Protein AF-A0A2G2WU73-F1 (afdb_monomer)

Secondary structure (DSSP, 8-state):
---TTS----------S-HHHHHHHHHHHHHHHHHHHS----EEEE-S-GGG--HHHHHHHHHTT-EEEEPPTT-GGGGHHHHHHHHHHHHHHHHHHHHTT--GGGHHHHHHHHHHHHHH-S-HHHHHHHHTTTSS-SS-----SS---EEEEEEEEEESPPP--SSS---EEEEEEEEPTTS-EEEEEEPPPPTT-SS-B----EEEEE-TTS--EEEEEEEE--GGGTTS-GGG--GGGSEEEEEEEEETHHHHTSTT-EEEEEEE-S-TTS--EEEEEEEEEEE-GGGGEEEEEEEEEESPPP--SSS---EEEEEEEE-TTS-EEEEEEPPP-TT-SS-BPPPEEEEHHHHSSTTS-EEEEEEE--TTS-PEEEEEEEE-HHHHHHHHHH-PPEEEE----STT----EEEEEEEEEEEEEEEPPPHHHHHHTT-EEEEEEEEE-BGGG--TTSTTSTT---TT----HHHHHHHHHHHHHTTS-SS-EEEEEEESEEETTS-EESSEETT--SS--EEEHHHHHHHHHHHHHHHEEEB-----HHHHHHHHHHHHHHHHTT--EEEEEEEEESS--S-HHHHHHHHHHHTTSSEEEEEEE-SS---TTTTTTT-TTT---B-TTSPBPSS--EEEEEGGGGGGSS--HHHHHHSSHHHHHHHHHHTTT---TTHHHHTT------HHHHHHHHHTT-----

Nearest PDB structures (foldseek):
  6kxu-assembly6_F  TM=9.331E-01  e=9.064E-80  Arabidopsis thaliana
  6kxu-assembly1_A  TM=9.262E-01  e=1.205E-78  Arabidopsis thaliana
  6kxk-assembly8_H  TM=9.118E-01  e=2.000E-78  Arabidopsis thaliana
  6kxu-assembly8_H  TM=9.133E-01  e=1.432E-77  Arabidopsis thaliana
  6kxu-assembly5_E  TM=8.982E-01  e=9.662E-78  Arabidopsis thaliana

Radius of gyration: 31.97 Å; Cα contacts (8 Å, |Δi|>4): 1310; chains: 1; bounding box: 72×93×81 Å

pLDDT: mean 78.77, std 19.72, range [23.31, 98.06]

Sequence (706 aa):
MESNSGLTFTVTSLLSQVLSEALENFRKFKALVEKQSGYNIKALRRNRGGEFLSNDFNLFCDKNGICRELSTPYSPQQNGVTEWKKRTVVEMARSLLNGMGLTVHFLGEAVAAAVYLLNISPKKLFWIKLHMKHGRDENHETKGLHALYIPIEISLSALKLHDLDIISKSDPMAVVSLRKRDGTLEELGRTEVIMNNLDPVWVQKISVMYQVETVQTLVFHVYDVDTKYHNIPVKDLKLKDQDFLGEASCALSEIVTKCSRCLTLNLYGRNGHVRKNFGEITILAEEIVSSRTAVEATLRCNNLENKDLFSKSDPFLRISRIIETGGSIPICKTEVVDNNLNPIWRPVCLTMQQFVSKDNPLVIECFDFNSSGNHVLIGKLQKTVADLENLHTSGVGANFISQPSGFRGNEKDLKGQLFVERYAEKQLYSLLDYISSGFELNFMVAVDFTASNGNPRSPDSLHYIDPSGRLNTYQRAIVEVGDVIQFYDSDKLFPAWGFGGKAYGGTVSHCFNLGGSPGPSEVEGVGGIMAAYASALQNFTLSGPTLFGHVVNKAAEIAVESLKYNQNKYFVLLIITDGVITDMEETIDALVRASNLTLSILIVGVGSADFSQLEVLDADNGHRLESSIGRVATQDIVQFVPMREVHSEQISVVQGLLEELPGQFLTYMRCRDIIPHNISAAQTYGPRQSHAQLELEEELQRPSNS

Structure (mmCIF, N/CA/C/O backbone):
data_AF-A0A2G2WU73-F1
#
_entry.id   AF-A0A2G2WU73-F1
#
loop_
_atom_site.group_PDB
_atom_site.id
_atom_site.type_symbol
_atom_site.label_atom_id
_atom_site.label_alt_id
_atom_site.label_comp_id
_atom_site.label_asym_id
_atom_site.label_entity_id
_atom_site.label_seq_id
_atom_site.pdbx_PDB_ins_code
_atom_site.Cartn_x
_atom_site.Cartn_y
_atom_site.Cartn_z
_atom_site.occupancy
_atom_site.B_iso_or_equiv
_atom_site.auth_seq_id
_atom_site.auth_comp_id
_atom_site.auth_asym_id
_atom_site.auth_atom_id
_atom_site.pdbx_PDB_model_num
ATOM 1 N N . MET A 1 1 ? 21.769 35.547 -5.430 1.00 32.00 1 MET A N 1
ATOM 2 C CA . MET A 1 1 ? 22.995 34.729 -5.520 1.00 32.00 1 MET A CA 1
ATOM 3 C C . MET A 1 1 ? 22.992 33.735 -4.381 1.00 32.00 1 MET A C 1
ATOM 5 O O . MET A 1 1 ? 22.532 34.100 -3.305 1.00 32.00 1 MET A O 1
ATOM 9 N N . GLU A 1 2 ? 23.465 32.517 -4.618 1.00 26.06 2 GLU A N 1
ATOM 10 C CA . GLU A 1 2 ? 23.748 31.535 -3.567 1.00 26.06 2 GLU A CA 1
ATOM 11 C C . GLU A 1 2 ? 25.261 31.499 -3.341 1.00 26.06 2 GLU A C 1
ATOM 13 O O . GLU A 1 2 ? 26.027 31.403 -4.299 1.00 26.06 2 GLU A O 1
ATOM 18 N N . SER A 1 3 ? 25.692 31.659 -2.089 1.00 30.56 3 SER A N 1
ATOM 19 C CA . SER A 1 3 ? 27.071 31.408 -1.668 1.00 30.56 3 SER A CA 1
ATOM 20 C C . SER A 1 3 ? 27.151 30.041 -0.990 1.00 30.56 3 SER A C 1
ATOM 22 O O . SER A 1 3 ? 26.193 29.606 -0.348 1.00 30.56 3 SER A O 1
ATOM 24 N N . ASN A 1 4 ? 28.326 29.405 -1.051 1.00 33.94 4 ASN A N 1
ATOM 25 C CA . ASN A 1 4 ? 28.650 28.114 -0.415 1.00 33.94 4 ASN A CA 1
ATOM 26 C C . ASN A 1 4 ? 28.567 28.111 1.134 1.00 33.94 4 ASN A C 1
ATOM 28 O O . ASN A 1 4 ? 29.057 27.192 1.777 1.00 33.94 4 ASN A O 1
ATOM 32 N N . SER A 1 5 ? 27.955 29.130 1.741 1.00 32.28 5 SER A N 1
ATOM 33 C CA . SER A 1 5 ? 27.735 29.280 3.183 1.00 32.28 5 SER A CA 1
ATOM 34 C C . SER A 1 5 ? 26.249 29.338 3.581 1.00 32.28 5 SER A C 1
ATOM 36 O O . SER A 1 5 ? 25.935 29.661 4.722 1.00 32.28 5 SER A O 1
ATOM 38 N N . GLY A 1 6 ? 25.313 29.032 2.670 1.00 34.00 6 GLY A N 1
ATOM 39 C CA . GLY A 1 6 ? 23.891 28.841 3.009 1.00 34.00 6 GLY A CA 1
ATOM 40 C C . GLY A 1 6 ? 23.083 30.118 3.302 1.00 34.00 6 GLY A C 1
ATOM 41 O O . GLY A 1 6 ? 21.920 30.033 3.697 1.00 34.00 6 GLY A O 1
ATOM 42 N N . LEU A 1 7 ? 23.643 31.311 3.079 1.00 35.97 7 LEU A N 1
ATOM 43 C CA . LEU A 1 7 ? 22.952 32.592 3.277 1.00 35.97 7 LEU A CA 1
ATOM 44 C C . LEU A 1 7 ? 22.487 33.193 1.941 1.00 35.97 7 LEU A C 1
ATOM 46 O O . LEU A 1 7 ? 23.243 33.825 1.209 1.00 35.97 7 LEU A O 1
ATOM 50 N N . THR A 1 8 ? 21.204 33.007 1.624 1.00 46.00 8 THR A N 1
ATOM 51 C CA . THR A 1 8 ? 20.536 33.645 0.476 1.00 46.00 8 THR A CA 1
ATOM 52 C C . THR A 1 8 ? 19.855 34.948 0.902 1.00 46.00 8 THR A C 1
ATOM 54 O O . THR A 1 8 ? 18.932 34.899 1.722 1.00 46.00 8 THR A O 1
ATOM 57 N N . PHE A 1 9 ? 20.238 36.075 0.293 1.00 42.62 9 PHE A N 1
ATOM 58 C CA . PHE A 1 9 ? 19.578 37.381 0.442 1.00 42.62 9 PHE A CA 1
ATOM 59 C C . PHE A 1 9 ? 18.772 37.735 -0.817 1.00 42.62 9 PHE A C 1
ATOM 61 O O . PHE A 1 9 ? 19.224 37.475 -1.938 1.00 42.62 9 PHE A O 1
ATOM 68 N N . THR A 1 10 ? 17.589 38.334 -0.640 1.00 46.62 10 THR A N 1
ATOM 69 C CA . THR A 1 10 ? 16.728 38.800 -1.742 1.00 46.62 10 THR A CA 1
ATOM 70 C C . THR A 1 10 ? 16.607 40.318 -1.678 1.00 46.62 10 THR A C 1
ATOM 72 O O . THR A 1 10 ? 16.165 40.856 -0.669 1.00 46.62 10 THR A O 1
ATOM 75 N N . VAL A 1 11 ? 16.986 41.019 -2.745 1.00 45.53 11 VAL A N 1
ATOM 76 C CA . VAL A 1 11 ? 16.822 42.476 -2.863 1.00 45.53 11 VAL A CA 1
ATOM 77 C C . VAL A 1 11 ? 15.942 42.753 -4.072 1.00 45.53 11 VAL A C 1
ATOM 79 O O . VAL A 1 11 ? 16.204 42.228 -5.154 1.00 45.53 11 VAL A O 1
ATOM 82 N N . THR A 1 12 ? 14.917 43.578 -3.888 1.00 46.81 12 THR A N 1
ATOM 83 C CA . THR A 1 12 ? 13.985 43.976 -4.947 1.00 46.81 12 THR A CA 1
ATOM 84 C C . THR A 1 12 ? 14.088 45.486 -5.126 1.00 46.81 12 THR A C 1
ATOM 86 O O . THR A 1 12 ? 13.922 46.222 -4.158 1.00 46.81 12 THR A O 1
ATOM 89 N N . SER A 1 13 ? 14.358 45.959 -6.344 1.00 42.31 13 SER A N 1
ATOM 90 C CA . SER A 1 13 ? 14.176 47.369 -6.709 1.00 42.31 13 SER A CA 1
ATOM 91 C C . SER A 1 13 ? 13.028 47.472 -7.704 1.00 42.31 13 SER A C 1
ATOM 93 O O . SER A 1 13 ? 13.023 46.743 -8.697 1.00 42.31 13 SER A O 1
ATOM 95 N N . LEU A 1 14 ? 12.077 48.372 -7.463 1.00 40.81 14 LEU A N 1
ATOM 96 C CA . LEU A 1 14 ? 11.053 48.712 -8.450 1.00 40.81 14 LEU A CA 1
ATOM 97 C C . LEU A 1 14 ? 11.741 49.420 -9.620 1.00 40.81 14 LEU A C 1
ATOM 99 O O . LEU A 1 14 ? 12.283 50.510 -9.459 1.00 40.81 14 LEU A O 1
ATOM 103 N N . LEU A 1 15 ? 11.770 48.764 -10.777 1.00 41.94 15 LEU A N 1
ATOM 104 C CA . LEU A 1 15 ? 12.226 49.376 -12.018 1.00 41.94 15 LEU A CA 1
ATOM 105 C C . LEU A 1 15 ? 11.011 50.029 -12.678 1.00 41.94 15 LEU A C 1
ATOM 107 O O . LEU A 1 15 ? 10.041 49.341 -12.996 1.00 41.94 15 LEU A O 1
ATOM 111 N N . SER A 1 16 ? 11.050 51.351 -12.857 1.00 39.47 16 SER A N 1
ATOM 112 C CA . SER A 1 16 ? 10.139 52.010 -13.792 1.00 39.47 16 SER A CA 1
ATOM 113 C C . SER A 1 16 ? 10.515 51.575 -15.219 1.00 39.47 16 SER A C 1
ATOM 115 O O . SER A 1 16 ? 11.651 51.167 -15.467 1.00 39.47 16 SER A O 1
ATOM 117 N N . GLN A 1 17 ? 9.570 51.614 -16.162 1.00 40.72 17 GLN A N 1
ATOM 118 C CA . GLN A 1 17 ? 9.706 51.093 -17.537 1.00 40.72 17 GLN A CA 1
ATOM 119 C C . GLN A 1 17 ? 10.752 51.822 -18.422 1.00 40.72 17 GLN A C 1
ATOM 121 O O . GLN A 1 17 ? 10.713 51.717 -19.647 1.00 40.72 17 GLN A O 1
ATOM 126 N N . VAL A 1 18 ? 11.705 52.556 -17.843 1.00 47.03 18 VAL A N 1
ATOM 127 C CA . VAL A 1 18 ? 12.719 53.330 -18.567 1.00 47.03 18 VAL A CA 1
ATOM 128 C C . VAL A 1 18 ? 14.073 52.603 -18.548 1.00 47.03 18 VAL A C 1
ATOM 130 O O . VAL A 1 18 ? 14.705 52.452 -17.502 1.00 47.03 18 VAL A O 1
ATOM 133 N N . LEU A 1 19 ? 14.559 52.187 -19.728 1.00 48.69 19 LEU A N 1
ATOM 134 C CA . LEU A 1 19 ? 15.799 51.403 -19.915 1.00 48.69 19 LEU A CA 1
ATOM 135 C C . LEU A 1 19 ? 17.056 52.011 -19.253 1.00 48.69 19 LEU A C 1
ATOM 137 O O . LEU A 1 19 ? 17.970 51.275 -18.879 1.00 48.69 19 LEU A O 1
ATOM 141 N N . SER A 1 20 ? 17.133 53.339 -19.115 1.00 53.28 20 SER A N 1
ATOM 142 C CA . SER A 1 20 ? 18.291 54.024 -18.524 1.00 53.28 20 SER A CA 1
ATOM 143 C C . SER A 1 20 ? 18.383 53.872 -17.001 1.00 53.28 20 SER A C 1
ATOM 145 O O . SER A 1 20 ? 19.484 53.924 -16.454 1.00 53.28 20 SER A O 1
ATOM 147 N N . GLU A 1 21 ? 17.269 53.634 -16.302 1.00 59.12 21 GLU A N 1
ATOM 148 C CA . GLU A 1 21 ? 17.267 53.469 -14.840 1.00 59.12 21 GLU A CA 1
ATOM 149 C C . GLU A 1 21 ? 17.744 52.077 -14.402 1.00 59.12 21 GLU A C 1
ATOM 151 O O . GLU A 1 21 ? 18.340 51.929 -13.333 1.00 59.12 21 GLU A O 1
ATOM 156 N N . ALA A 1 22 ? 17.551 51.052 -15.238 1.00 62.41 22 ALA A N 1
ATOM 157 C CA . ALA A 1 22 ? 17.921 49.673 -14.920 1.00 62.41 22 ALA A CA 1
ATOM 158 C C . ALA A 1 22 ? 19.434 49.492 -14.703 1.00 62.41 22 ALA A C 1
ATOM 160 O O . ALA A 1 22 ? 19.850 48.828 -13.750 1.00 62.41 22 ALA A O 1
ATOM 161 N N . LEU A 1 23 ? 20.269 50.115 -15.544 1.00 69.56 23 LEU A N 1
ATOM 162 C CA . LEU A 1 23 ? 21.730 50.064 -15.405 1.00 69.56 23 LEU A CA 1
ATOM 163 C C . LEU A 1 23 ? 22.209 50.783 -14.142 1.00 69.56 23 LEU A C 1
ATOM 165 O O . LEU A 1 23 ? 23.058 50.269 -13.413 1.00 69.56 23 LEU A O 1
ATOM 169 N N . GLU A 1 24 ? 21.660 51.963 -13.869 1.00 70.00 24 GLU A N 1
ATOM 170 C CA . GLU A 1 24 ? 22.087 52.773 -12.731 1.00 70.00 24 GLU A CA 1
ATOM 171 C C . GLU A 1 24 ? 21.684 52.128 -11.396 1.00 70.00 24 GLU A C 1
ATOM 173 O O . GLU A 1 24 ? 22.470 52.087 -10.446 1.00 70.00 24 GLU A O 1
ATOM 178 N N . ASN A 1 25 ? 20.504 51.508 -11.345 1.00 68.12 25 ASN A N 1
ATOM 179 C CA . ASN A 1 25 ? 20.074 50.725 -10.190 1.00 68.12 25 ASN A CA 1
ATOM 180 C C . ASN A 1 25 ? 20.916 49.455 -10.012 1.00 68.12 25 ASN A C 1
ATOM 182 O O . ASN A 1 25 ? 21.295 49.126 -8.886 1.00 68.12 25 ASN A O 1
ATOM 186 N N . PHE A 1 26 ? 21.299 48.786 -11.104 1.00 75.00 26 PHE A N 1
ATOM 187 C CA . PHE A 1 26 ? 22.196 47.632 -11.033 1.00 75.00 26 PHE A CA 1
ATOM 188 C C . PHE A 1 26 ? 23.598 48.005 -10.524 1.00 75.00 26 PHE A C 1
ATOM 190 O O . PHE A 1 26 ? 24.174 47.267 -9.723 1.00 75.00 26 PHE A O 1
ATOM 197 N N . ARG A 1 27 ? 24.137 49.171 -10.907 1.00 78.25 27 ARG A N 1
ATOM 198 C CA . ARG A 1 27 ? 25.412 49.689 -10.373 1.00 78.25 27 ARG A CA 1
ATOM 199 C C . ARG A 1 27 ? 25.358 49.887 -8.861 1.00 78.25 27 ARG A C 1
ATOM 201 O O . ARG A 1 27 ? 26.252 49.420 -8.153 1.00 78.25 27 ARG A O 1
ATOM 208 N N . LYS A 1 28 ? 24.297 50.534 -8.368 1.00 73.31 28 LYS A N 1
ATOM 209 C CA . LYS A 1 28 ? 24.072 50.746 -6.929 1.00 73.31 28 LYS A CA 1
ATOM 210 C C . LYS A 1 28 ? 23.931 49.416 -6.188 1.00 73.31 28 LYS A C 1
ATOM 212 O O . LYS A 1 28 ? 24.542 49.233 -5.137 1.00 73.31 28 LYS A O 1
ATOM 217 N N . PHE A 1 29 ? 23.193 48.471 -6.767 1.00 74.81 29 PHE A N 1
ATOM 218 C CA . PHE A 1 29 ? 23.020 47.130 -6.217 1.00 74.81 29 PHE A CA 1
ATOM 219 C C . PHE A 1 29 ? 24.342 46.354 -6.126 1.00 74.81 29 PHE A C 1
ATOM 221 O O . PHE A 1 29 ? 24.665 45.840 -5.056 1.00 74.81 29 PHE A O 1
ATOM 228 N N . LYS A 1 30 ? 25.135 46.317 -7.206 1.00 79.88 30 LYS A N 1
ATOM 229 C CA . LYS A 1 30 ? 26.457 45.668 -7.224 1.00 79.88 30 LYS A CA 1
ATOM 230 C C . LYS A 1 30 ? 27.355 46.230 -6.124 1.00 79.88 30 LYS A C 1
ATOM 232 O O . LYS A 1 30 ? 27.876 45.466 -5.319 1.00 79.88 30 LYS A O 1
ATOM 237 N N . ALA A 1 31 ? 27.478 47.556 -6.044 1.00 77.50 31 ALA A N 1
ATOM 238 C CA . ALA A 1 31 ? 28.313 48.207 -5.037 1.00 77.50 31 ALA A CA 1
ATOM 239 C C . ALA A 1 31 ? 27.869 47.882 -3.601 1.00 77.50 31 ALA A C 1
ATOM 241 O O . ALA A 1 31 ? 28.711 47.651 -2.734 1.00 77.50 31 ALA A O 1
ATOM 242 N N . LEU A 1 32 ? 26.557 47.839 -3.347 1.00 69.12 32 LEU A N 1
ATOM 243 C CA . LEU A 1 32 ? 26.009 47.496 -2.037 1.00 69.12 32 LEU A CA 1
ATOM 244 C C . LEU A 1 32 ? 26.307 46.036 -1.666 1.00 69.12 32 LEU A C 1
ATOM 246 O O . LEU A 1 32 ? 26.839 45.775 -0.588 1.00 69.12 32 LEU A O 1
ATOM 250 N N . VAL A 1 33 ? 25.988 45.094 -2.558 1.00 63.28 33 VAL A N 1
ATOM 251 C CA . VAL A 1 33 ? 26.094 43.654 -2.282 1.00 63.28 33 VAL A CA 1
ATOM 252 C C . VAL A 1 33 ? 27.541 43.207 -2.165 1.00 63.28 33 VAL A C 1
ATOM 254 O O . VAL A 1 33 ? 27.863 42.467 -1.239 1.00 63.28 33 VAL A O 1
ATOM 257 N N . GLU A 1 34 ? 28.430 43.663 -3.045 1.00 79.19 34 GLU A N 1
ATOM 258 C CA . GLU A 1 34 ? 29.843 43.273 -2.976 1.00 79.19 34 GLU A CA 1
ATOM 259 C C . GLU A 1 34 ? 30.507 43.828 -1.711 1.00 79.19 34 GLU A C 1
ATOM 261 O O . GLU A 1 34 ? 31.277 43.129 -1.054 1.00 79.19 34 GLU A O 1
ATOM 266 N N . LYS A 1 35 ? 30.138 45.049 -1.296 1.00 75.50 35 LYS A N 1
ATOM 267 C CA . LYS A 1 35 ? 30.663 45.667 -0.073 1.00 75.50 35 LYS A CA 1
ATOM 268 C C . LYS A 1 35 ? 30.112 45.032 1.207 1.00 75.50 35 LYS A C 1
ATOM 270 O O . LYS A 1 35 ? 30.854 44.915 2.175 1.00 75.50 35 LYS A O 1
ATOM 275 N N . GLN A 1 36 ? 28.837 44.637 1.231 1.00 56.88 36 GLN A N 1
ATOM 276 C CA . GLN A 1 36 ? 28.225 43.992 2.402 1.00 56.88 36 GLN A CA 1
ATOM 277 C C . GLN A 1 36 ? 28.601 42.514 2.535 1.00 56.88 36 GLN A C 1
ATOM 279 O O . GLN A 1 36 ? 28.755 42.028 3.651 1.00 56.88 36 GLN A O 1
ATOM 284 N N . SER A 1 37 ? 28.736 41.798 1.417 1.00 64.31 37 SER A N 1
ATOM 285 C CA . SER A 1 37 ? 29.039 40.362 1.428 1.00 64.31 37 SER A CA 1
ATOM 286 C C . SER A 1 37 ? 30.536 40.048 1.406 1.00 64.31 37 SER A C 1
ATOM 288 O O . SER A 1 37 ? 30.921 38.953 1.801 1.00 64.31 37 SER A O 1
ATOM 290 N N . GLY A 1 38 ? 31.378 40.975 0.935 1.00 69.00 38 GLY A N 1
ATOM 291 C CA . GLY A 1 38 ? 32.809 40.742 0.714 1.00 69.00 38 GLY A CA 1
ATOM 292 C C . GLY A 1 38 ? 33.128 39.909 -0.537 1.00 69.00 38 GLY A C 1
ATOM 293 O O . GLY A 1 38 ? 34.294 39.596 -0.771 1.00 69.00 38 GLY A O 1
ATOM 294 N N . TYR A 1 39 ? 32.127 39.555 -1.352 1.00 68.81 39 TYR A N 1
ATOM 295 C CA . TYR A 1 39 ? 32.282 38.738 -2.560 1.00 68.81 39 TYR A CA 1
ATOM 296 C C . TYR A 1 39 ? 31.902 39.512 -3.823 1.00 68.81 39 TYR A C 1
ATOM 298 O O . TYR A 1 39 ? 30.912 40.237 -3.833 1.00 68.81 39 TYR A O 1
ATOM 306 N N . ASN A 1 40 ? 32.644 39.296 -4.914 1.00 71.50 40 ASN A N 1
ATOM 307 C CA . ASN A 1 40 ? 32.351 39.905 -6.215 1.00 71.50 40 ASN A CA 1
ATOM 308 C C . ASN A 1 40 ? 31.267 39.135 -6.986 1.00 71.50 40 ASN A C 1
ATOM 310 O O . ASN A 1 40 ? 31.247 37.900 -7.002 1.00 71.50 40 ASN A O 1
ATOM 314 N N . ILE A 1 41 ? 30.405 39.874 -7.683 1.00 74.00 41 ILE A N 1
ATOM 315 C CA . ILE A 1 41 ? 29.369 39.344 -8.575 1.00 74.00 41 ILE A CA 1
ATOM 316 C C . ILE A 1 41 ? 30.043 38.699 -9.792 1.00 74.00 41 ILE A C 1
ATOM 318 O O . ILE A 1 41 ? 30.709 39.381 -10.563 1.00 74.00 41 ILE A O 1
ATOM 322 N N . LYS A 1 42 ? 29.857 37.385 -9.984 1.00 66.44 42 LYS A N 1
ATOM 323 C CA . LYS A 1 42 ? 30.484 36.631 -11.092 1.00 66.44 42 LYS A CA 1
ATOM 324 C C . LYS A 1 42 ? 29.581 36.415 -12.302 1.00 66.44 42 LYS A C 1
ATOM 326 O O . LYS A 1 42 ? 30.078 36.363 -13.422 1.00 66.44 42 LYS A O 1
ATOM 331 N N . ALA A 1 43 ? 28.274 36.274 -12.088 1.00 67.50 43 ALA A N 1
ATOM 332 C CA . ALA A 1 43 ? 27.333 35.981 -13.161 1.00 67.50 43 ALA A CA 1
ATOM 333 C C . ALA A 1 43 ? 25.978 36.669 -12.959 1.00 67.50 43 ALA A C 1
ATOM 335 O O . ALA A 1 43 ? 25.503 36.819 -11.829 1.00 67.50 43 ALA A O 1
ATOM 336 N N . LEU A 1 44 ? 25.359 37.066 -14.071 1.00 67.56 44 LEU A N 1
ATOM 337 C CA . LEU A 1 44 ? 24.018 37.637 -14.151 1.00 67.56 44 LEU A CA 1
ATOM 338 C C . LEU A 1 44 ? 23.167 36.790 -15.108 1.00 67.56 44 LEU A C 1
ATOM 340 O O . LEU A 1 44 ? 23.426 36.762 -16.311 1.00 67.56 44 LEU A O 1
ATOM 344 N N . ARG A 1 45 ? 22.136 36.127 -14.576 1.00 61.50 45 ARG A N 1
ATOM 345 C CA . ARG A 1 45 ? 21.184 35.308 -15.345 1.00 61.50 45 ARG A CA 1
ATOM 346 C C . ARG A 1 45 ? 19.886 36.085 -15.583 1.00 61.50 45 ARG A C 1
ATOM 348 O O . ARG A 1 45 ? 19.339 36.643 -14.631 1.00 61.50 45 ARG A O 1
ATOM 355 N N . ARG A 1 46 ? 19.397 36.134 -16.829 1.00 60.34 46 ARG A N 1
ATOM 356 C CA . ARG A 1 46 ? 18.201 36.916 -17.215 1.00 60.34 46 ARG A CA 1
ATOM 357 C C . ARG A 1 46 ? 17.300 36.209 -18.234 1.00 60.34 46 ARG A C 1
ATOM 359 O O . ARG A 1 46 ? 17.782 35.422 -19.049 1.00 60.34 46 ARG A O 1
ATOM 366 N N . ASN A 1 47 ? 16.012 36.566 -18.232 1.00 53.00 47 ASN A N 1
ATOM 367 C CA . ASN A 1 47 ? 15.080 36.249 -19.318 1.00 53.00 47 ASN A CA 1
ATOM 368 C C . ASN A 1 47 ? 15.285 37.226 -20.499 1.00 53.00 47 ASN A C 1
ATOM 370 O O . ASN A 1 47 ? 15.908 38.278 -20.344 1.00 53.00 47 ASN A O 1
ATOM 374 N N . ARG A 1 48 ? 14.792 36.897 -21.701 1.00 52.28 48 ARG A N 1
ATOM 375 C CA . ARG A 1 48 ? 14.934 37.738 -22.914 1.00 52.28 48 ARG A CA 1
ATOM 376 C C . ARG A 1 48 ? 14.039 39.002 -22.906 1.00 52.28 48 ARG A C 1
ATOM 378 O O . ARG A 1 48 ? 13.591 39.437 -23.961 1.00 52.28 48 ARG A O 1
ATOM 385 N N . GLY A 1 49 ? 13.766 39.586 -21.736 1.00 49.00 49 GLY A N 1
ATOM 386 C CA . GLY A 1 49 ? 13.071 40.871 -21.600 1.00 49.00 49 GLY A CA 1
ATOM 387 C C . GLY A 1 49 ? 13.954 42.038 -22.062 1.00 49.00 49 GLY A C 1
ATOM 388 O O . GLY A 1 49 ? 15.150 42.077 -21.765 1.00 49.00 49 GLY A O 1
ATOM 389 N N . GLY A 1 50 ? 13.382 42.979 -22.820 1.00 51.16 50 GLY A N 1
ATOM 390 C CA . GLY A 1 50 ? 14.125 44.029 -23.533 1.00 51.16 50 GLY A CA 1
ATOM 391 C C . GLY A 1 50 ? 14.859 45.054 -22.655 1.00 51.16 50 GLY A C 1
ATOM 392 O O . GLY A 1 50 ? 15.791 45.704 -23.123 1.00 51.16 50 GLY A O 1
ATOM 393 N N . GLU A 1 51 ? 14.495 45.171 -21.376 1.00 56.25 51 GLU A N 1
ATOM 394 C CA . GLU A 1 51 ? 14.995 46.200 -20.449 1.00 56.25 51 GLU A CA 1
ATOM 395 C C . GLU A 1 51 ? 16.480 46.076 -20.055 1.00 56.25 51 GLU A C 1
ATOM 397 O O . GLU A 1 51 ? 17.087 47.057 -19.630 1.00 56.25 51 GLU A O 1
ATOM 402 N N . PHE A 1 52 ? 17.100 44.906 -20.243 1.00 54.84 52 PHE A N 1
ATOM 403 C CA . PHE A 1 52 ? 18.520 44.677 -19.929 1.00 54.84 52 PHE A CA 1
ATOM 404 C C . PHE A 1 52 ? 19.419 44.626 -21.177 1.00 54.84 52 PHE A C 1
ATOM 406 O O . PHE A 1 52 ? 20.608 44.325 -21.071 1.00 54.84 52 PHE A O 1
ATOM 413 N N . LEU A 1 53 ? 18.883 44.879 -22.375 1.00 53.62 53 LEU A N 1
ATOM 414 C CA . LEU A 1 53 ? 19.607 44.703 -23.642 1.00 53.62 53 LEU A CA 1
ATOM 415 C C . LEU A 1 53 ? 20.439 45.919 -24.082 1.00 53.62 53 LEU A C 1
ATOM 417 O O . LEU A 1 53 ? 21.085 45.834 -25.126 1.00 53.62 53 LEU A O 1
ATOM 421 N N . SER A 1 54 ? 20.461 47.026 -23.328 1.00 66.25 54 SER A N 1
ATOM 422 C CA . SER A 1 54 ? 21.201 48.220 -23.759 1.00 66.25 54 SER A CA 1
ATOM 423 C C . SER A 1 54 ? 22.701 47.942 -23.914 1.00 66.25 54 SER A C 1
ATOM 425 O O . SER A 1 54 ? 23.318 47.236 -23.110 1.00 66.25 54 SER A O 1
ATOM 427 N N . ASN A 1 55 ? 23.305 48.519 -24.958 1.00 69.25 55 ASN A N 1
ATOM 428 C CA . ASN A 1 55 ? 24.740 48.379 -25.221 1.00 69.25 55 ASN A CA 1
ATOM 429 C C . ASN A 1 55 ? 25.586 48.853 -24.031 1.00 69.25 55 ASN A C 1
ATOM 431 O O . ASN A 1 55 ? 26.581 48.211 -23.700 1.00 69.25 55 ASN A O 1
ATOM 435 N N . ASP A 1 56 ? 25.139 49.890 -23.324 1.00 70.50 56 ASP A N 1
ATOM 436 C CA . ASP A 1 56 ? 25.811 50.409 -22.130 1.00 70.50 56 ASP A CA 1
ATOM 437 C C . ASP A 1 56 ? 25.801 49.414 -20.961 1.00 70.50 56 ASP A C 1
ATOM 439 O O . ASP A 1 56 ? 26.782 49.313 -20.219 1.00 70.50 56 ASP A O 1
ATOM 443 N N . PHE A 1 57 ? 24.720 48.639 -20.800 1.00 72.75 57 PHE A N 1
ATOM 444 C CA . PHE A 1 57 ? 24.639 47.590 -19.780 1.00 72.75 57 PHE A CA 1
ATOM 445 C C . PHE A 1 57 ? 25.576 46.430 -20.123 1.00 72.75 57 PHE A C 1
ATOM 447 O O . PHE A 1 57 ? 26.271 45.901 -19.254 1.00 72.75 57 PHE A O 1
ATOM 454 N N . ASN A 1 58 ? 25.648 46.081 -21.407 1.00 70.88 58 ASN A N 1
ATOM 455 C CA . ASN A 1 58 ? 26.529 45.033 -21.909 1.00 70.88 58 ASN A CA 1
ATOM 456 C C . ASN A 1 58 ? 28.011 45.396 -21.683 1.00 70.88 58 ASN A C 1
ATOM 458 O O . ASN A 1 58 ? 28.736 44.624 -21.056 1.00 70.88 58 ASN A O 1
ATOM 462 N N . LEU A 1 59 ? 28.419 46.610 -22.074 1.00 76.75 59 LEU A N 1
ATOM 463 C CA . LEU A 1 59 ? 29.762 47.155 -21.832 1.00 76.75 59 LEU A CA 1
ATOM 464 C C . LEU A 1 59 ? 30.117 47.205 -20.339 1.00 76.75 59 LEU A C 1
ATOM 466 O O . LEU A 1 59 ? 31.255 46.927 -19.956 1.00 76.75 59 LEU A O 1
ATOM 470 N N . PHE A 1 60 ? 29.152 47.540 -19.477 1.00 81.12 60 PHE A N 1
ATOM 471 C CA . PHE A 1 60 ? 29.365 47.567 -18.032 1.00 81.12 60 PHE A CA 1
ATOM 472 C C . PHE A 1 60 ? 29.637 46.173 -17.448 1.00 81.12 60 PHE A C 1
ATOM 474 O O . PHE A 1 60 ? 30.563 46.031 -16.645 1.00 81.12 60 PHE A O 1
ATOM 481 N N . CYS A 1 61 ? 28.869 45.151 -17.840 1.00 78.38 61 CYS A N 1
ATOM 482 C CA . CYS A 1 61 ? 29.092 43.773 -17.392 1.00 78.38 61 CYS A CA 1
ATOM 483 C C . CYS A 1 61 ? 30.460 43.248 -17.836 1.00 78.38 61 CYS A C 1
ATOM 485 O O . CYS A 1 61 ? 31.191 42.705 -17.007 1.00 78.38 61 CYS A O 1
ATOM 487 N N . ASP A 1 62 ? 30.831 43.484 -19.095 1.00 77.75 62 ASP A N 1
ATOM 488 C CA . ASP A 1 62 ? 32.095 43.002 -19.658 1.00 77.75 62 ASP A CA 1
ATOM 489 C C . ASP A 1 62 ? 33.297 43.675 -18.968 1.00 77.75 62 ASP A C 1
ATOM 491 O O . ASP A 1 62 ? 34.239 43.000 -18.555 1.00 77.75 62 ASP A O 1
ATOM 495 N N . LYS A 1 63 ? 33.223 44.992 -18.707 1.00 79.44 63 LYS A N 1
ATOM 496 C CA . LYS A 1 63 ? 34.262 45.739 -17.970 1.00 79.44 63 LYS A CA 1
ATOM 497 C C . LYS A 1 63 ? 34.437 45.272 -16.517 1.00 79.44 63 LYS A C 1
ATOM 499 O O . LYS A 1 63 ? 35.513 45.441 -15.951 1.00 79.44 63 LYS A O 1
ATOM 504 N N . ASN A 1 64 ? 33.391 44.715 -15.906 1.00 76.75 64 ASN A N 1
ATOM 505 C CA . ASN A 1 64 ? 33.419 44.211 -14.530 1.00 76.75 64 ASN A CA 1
ATOM 506 C C . ASN A 1 64 ? 33.614 42.684 -14.448 1.00 76.75 64 ASN A C 1
ATOM 508 O O . ASN A 1 64 ? 33.551 42.138 -13.349 1.00 76.75 64 ASN A O 1
ATOM 512 N N . GLY A 1 65 ? 33.835 41.997 -15.577 1.00 76.19 65 GLY A N 1
ATOM 513 C CA . GLY A 1 65 ? 34.041 40.545 -15.614 1.00 76.19 65 GLY A CA 1
ATOM 514 C C . GLY A 1 65 ? 32.809 39.718 -15.224 1.00 76.19 65 GLY A C 1
ATOM 515 O O . GLY A 1 65 ? 32.958 38.599 -14.740 1.00 76.19 65 GLY A O 1
ATOM 516 N N . ILE A 1 66 ? 31.598 40.260 -15.398 1.00 80.38 66 ILE A N 1
ATOM 517 C CA . ILE A 1 66 ? 30.343 39.585 -15.038 1.00 80.38 66 ILE A CA 1
ATOM 518 C C . ILE A 1 66 ? 29.860 38.754 -16.232 1.00 80.38 66 ILE A C 1
ATOM 520 O O . ILE A 1 66 ? 29.438 39.310 -17.248 1.00 80.38 66 ILE A O 1
ATOM 524 N N . CYS A 1 67 ? 29.865 37.426 -16.091 1.00 66.75 67 CYS A N 1
ATOM 525 C CA . CYS A 1 67 ? 29.361 36.505 -17.110 1.00 66.75 67 CYS A CA 1
ATOM 526 C C . CYS A 1 67 ? 27.834 36.628 -17.250 1.00 66.75 67 CYS A C 1
ATOM 528 O O . CYS A 1 67 ? 27.108 36.643 -16.255 1.00 66.75 67 CYS A O 1
ATOM 530 N N . ARG A 1 68 ? 27.325 36.736 -18.480 1.00 66.00 68 ARG A N 1
ATOM 531 C CA . ARG A 1 68 ? 25.890 36.909 -18.749 1.00 66.00 68 ARG A CA 1
ATOM 532 C C . ARG A 1 68 ? 25.294 35.614 -19.285 1.00 66.00 68 ARG A C 1
ATOM 534 O O . ARG A 1 68 ? 25.699 35.140 -20.340 1.00 66.00 68 ARG A O 1
ATOM 541 N N . GLU A 1 69 ? 24.289 35.092 -18.592 1.00 61.22 69 GLU A N 1
ATOM 542 C CA . GLU A 1 69 ? 23.579 33.869 -18.974 1.00 61.22 69 GLU A CA 1
ATOM 543 C C . GLU A 1 69 ? 22.169 34.222 -19.476 1.00 61.22 69 GLU A C 1
ATOM 545 O O . GLU A 1 69 ? 21.365 34.819 -18.752 1.00 61.22 69 GLU A O 1
ATOM 550 N N . LEU A 1 70 ? 21.872 33.880 -20.734 1.00 56.47 70 LEU A N 1
ATOM 551 C CA . LEU A 1 70 ? 20.546 34.027 -21.343 1.00 56.47 70 LEU A CA 1
ATOM 552 C C . LEU A 1 70 ? 19.775 32.713 -21.206 1.00 56.47 70 LEU A C 1
ATOM 554 O O . LEU A 1 70 ? 20.306 31.661 -21.553 1.00 56.47 70 LEU A O 1
ATOM 558 N N . SER A 1 71 ? 18.515 32.769 -20.775 1.00 53.59 71 SER A N 1
ATOM 559 C CA . SER A 1 71 ? 17.635 31.596 -20.821 1.00 53.59 71 SER A CA 1
ATOM 560 C C . SER A 1 71 ? 17.383 31.149 -22.274 1.00 53.59 71 SER A C 1
ATOM 562 O O . SER A 1 71 ? 17.163 31.991 -23.162 1.00 53.59 71 SER A O 1
ATOM 564 N N . THR A 1 72 ? 17.405 29.838 -22.533 1.00 40.41 72 THR A N 1
ATOM 565 C CA . THR A 1 72 ? 17.017 29.254 -23.828 1.00 40.41 72 THR A CA 1
ATOM 566 C C . THR A 1 72 ? 15.518 29.481 -24.111 1.00 40.41 72 THR A C 1
ATOM 568 O O . THR A 1 72 ? 14.733 29.637 -23.175 1.00 40.41 72 THR A O 1
ATOM 571 N N . PRO A 1 73 ? 15.082 29.602 -25.383 1.00 35.84 73 PRO A N 1
ATOM 572 C CA . PRO A 1 73 ? 13.657 29.700 -25.713 1.00 35.84 73 PRO A CA 1
ATOM 573 C C . PRO A 1 73 ? 12.906 28.419 -25.313 1.00 35.84 73 PRO A C 1
ATOM 575 O O . PRO A 1 73 ? 13.447 27.334 -25.494 1.00 35.84 73 PRO A O 1
ATOM 578 N N . TYR A 1 74 ? 11.661 28.546 -24.835 1.00 35.28 74 TYR A N 1
ATOM 579 C CA . TYR A 1 74 ? 10.747 27.429 -24.525 1.00 35.28 74 TYR A CA 1
ATOM 580 C C . TYR A 1 74 ? 11.184 26.450 -23.411 1.00 35.28 74 TYR A C 1
ATOM 582 O O . TYR A 1 74 ? 10.717 25.318 -23.374 1.00 35.28 74 TYR A O 1
ATOM 590 N N . SER A 1 75 ? 11.997 26.893 -22.445 1.00 42.81 75 SER A N 1
ATOM 591 C CA . SER A 1 75 ? 12.361 26.117 -21.241 1.00 42.81 75 SER A CA 1
ATOM 592 C C . SER A 1 75 ? 11.968 26.836 -19.929 1.00 42.81 75 SER A C 1
ATOM 594 O O . SER A 1 75 ? 12.820 27.418 -19.245 1.00 42.81 75 SER A O 1
ATOM 596 N N . PRO A 1 76 ? 10.678 26.821 -19.524 1.00 42.09 76 PRO A N 1
ATOM 597 C CA . PRO A 1 76 ? 10.204 27.462 -18.286 1.00 42.09 76 PRO A CA 1
ATOM 598 C C . PRO A 1 76 ? 10.926 26.972 -17.017 1.00 42.09 76 PRO A C 1
ATOM 600 O O . PRO A 1 76 ? 11.082 27.718 -16.048 1.00 42.09 76 PRO A O 1
ATOM 603 N N . GLN A 1 77 ? 11.437 25.738 -17.041 1.00 44.03 77 GLN A N 1
ATOM 604 C CA . GLN A 1 77 ? 12.063 25.055 -15.907 1.00 44.03 77 GLN A CA 1
ATOM 605 C C . GLN A 1 77 ? 13.346 25.759 -15.422 1.00 44.03 77 GLN A C 1
ATOM 607 O O . GLN A 1 77 ? 13.650 25.743 -14.230 1.00 44.03 77 GLN A O 1
ATOM 612 N N . GLN A 1 78 ? 14.073 26.458 -16.305 1.00 39.97 78 GLN A N 1
ATOM 613 C CA . GLN A 1 78 ? 15.299 27.185 -15.934 1.00 39.97 78 GLN A CA 1
ATOM 614 C C . GLN A 1 78 ? 15.041 28.528 -15.220 1.00 39.97 78 GLN A C 1
ATOM 616 O O . GLN A 1 78 ? 15.950 29.061 -14.577 1.00 39.97 78 GLN A O 1
ATOM 621 N N . ASN A 1 79 ? 13.815 29.066 -15.286 1.00 45.28 79 ASN A N 1
ATOM 622 C CA . ASN A 1 79 ? 13.408 30.311 -14.618 1.00 45.28 79 ASN A CA 1
ATOM 623 C C . ASN A 1 79 ? 12.651 30.084 -13.298 1.00 45.28 79 ASN A C 1
ATOM 625 O O . ASN A 1 79 ? 12.341 31.058 -12.603 1.00 45.28 79 ASN A O 1
ATOM 629 N N . GLY A 1 80 ? 12.421 28.823 -12.912 1.00 46.75 80 GLY A N 1
ATOM 630 C CA . GLY A 1 80 ? 11.551 28.447 -11.796 1.00 46.75 80 GLY A CA 1
ATOM 631 C C . GLY A 1 80 ? 11.891 29.137 -10.474 1.00 46.75 80 GLY A C 1
ATOM 632 O O . GLY A 1 80 ? 11.002 29.650 -9.808 1.00 46.75 80 GLY A O 1
ATOM 633 N N . VAL A 1 81 ? 13.174 29.265 -10.116 1.00 48.34 81 VAL A N 1
ATOM 634 C CA . VAL A 1 81 ? 13.582 29.883 -8.835 1.00 48.34 81 VAL A CA 1
ATOM 635 C C . VAL A 1 81 ? 13.343 31.401 -8.809 1.00 48.34 81 VAL A C 1
ATOM 637 O O . VAL A 1 81 ? 12.995 31.962 -7.766 1.00 48.34 81 VAL A O 1
ATOM 640 N N . THR A 1 82 ? 13.513 32.088 -9.942 1.00 46.25 82 THR A N 1
ATOM 641 C CA . THR A 1 82 ? 13.330 33.547 -10.042 1.00 46.25 82 THR A CA 1
ATOM 642 C C . THR A 1 82 ? 11.850 33.908 -10.154 1.00 46.25 82 THR A C 1
ATOM 644 O O . THR A 1 82 ? 11.408 34.862 -9.512 1.00 46.25 82 THR A O 1
ATOM 647 N N . GLU A 1 83 ? 11.072 33.138 -10.916 1.00 49.47 83 GLU A N 1
ATOM 648 C CA . GLU A 1 83 ? 9.619 33.310 -11.007 1.00 49.47 83 GLU A CA 1
ATOM 649 C C . GLU A 1 83 ? 8.915 32.935 -9.703 1.00 49.47 83 GLU A C 1
ATOM 651 O O . GLU A 1 83 ? 8.061 33.692 -9.244 1.00 49.47 83 GLU A O 1
ATOM 656 N N . TRP A 1 84 ? 9.349 31.863 -9.033 1.00 55.03 84 TRP A N 1
ATOM 657 C CA . TRP A 1 84 ? 8.852 31.481 -7.710 1.00 55.03 84 TRP A CA 1
ATOM 658 C C . TRP A 1 84 ? 9.075 32.589 -6.672 1.00 55.03 84 TRP A C 1
ATOM 660 O O . TRP A 1 84 ? 8.147 32.968 -5.958 1.00 55.03 84 TRP A O 1
ATOM 670 N N . LYS A 1 85 ? 10.275 33.189 -6.619 1.00 53.41 85 LYS A N 1
ATOM 671 C CA . LYS A 1 85 ? 10.550 34.309 -5.697 1.00 53.41 85 LYS A CA 1
ATOM 672 C C . LYS A 1 85 ? 9.742 35.559 -6.036 1.00 53.41 85 LYS A C 1
ATOM 674 O O . LYS A 1 85 ? 9.245 36.214 -5.121 1.00 53.41 85 LYS A O 1
ATOM 679 N N . LYS A 1 86 ? 9.578 35.885 -7.324 1.00 52.94 86 LYS A N 1
ATOM 680 C CA . LYS A 1 86 ? 8.733 37.009 -7.757 1.00 52.94 86 LYS A CA 1
ATOM 681 C C . LYS A 1 86 ? 7.268 36.785 -7.368 1.00 52.94 86 LYS A C 1
ATOM 683 O O . LYS A 1 86 ? 6.663 37.697 -6.811 1.00 52.94 86 LYS A O 1
ATOM 688 N N . ARG A 1 87 ? 6.724 35.581 -7.584 1.00 58.50 87 ARG A N 1
ATOM 689 C CA . ARG A 1 87 ? 5.337 35.226 -7.238 1.00 58.50 87 ARG A CA 1
ATOM 690 C C . ARG A 1 87 ? 5.100 35.307 -5.731 1.00 58.50 87 ARG A C 1
ATOM 692 O O . ARG A 1 87 ? 4.165 35.976 -5.314 1.00 58.50 87 ARG A O 1
ATOM 699 N N . THR A 1 88 ? 5.998 34.755 -4.915 1.00 61.66 88 THR A N 1
ATOM 700 C CA . THR A 1 88 ? 5.903 34.832 -3.445 1.00 61.66 88 THR A CA 1
ATOM 701 C C . THR A 1 88 ? 5.899 36.275 -2.933 1.00 61.66 88 THR A C 1
ATOM 703 O O . THR A 1 88 ? 5.083 36.626 -2.085 1.00 61.66 88 THR A O 1
ATOM 706 N N . VAL A 1 89 ? 6.769 37.142 -3.465 1.00 62.00 89 VAL A N 1
ATOM 707 C CA . VAL A 1 89 ? 6.807 38.563 -3.076 1.00 62.00 89 VAL A CA 1
ATOM 708 C C . VAL A 1 89 ? 5.516 39.286 -3.474 1.00 62.00 89 VAL A C 1
ATOM 710 O O . VAL A 1 89 ? 4.985 40.063 -2.682 1.00 62.00 89 VAL A O 1
ATOM 713 N N . VAL A 1 90 ? 4.996 39.022 -4.675 1.00 63.69 90 VAL A N 1
ATOM 714 C CA . VAL A 1 90 ? 3.756 39.639 -5.173 1.00 63.69 90 VAL A CA 1
ATOM 715 C C . VAL A 1 90 ? 2.539 39.169 -4.374 1.00 63.69 90 VAL A C 1
ATOM 717 O O . VAL A 1 90 ? 1.714 39.998 -4.000 1.00 63.69 90 VAL A O 1
ATOM 720 N N . GLU A 1 91 ? 2.443 37.880 -4.050 1.00 64.31 91 GLU A N 1
ATOM 721 C CA . GLU A 1 91 ? 1.335 37.336 -3.257 1.00 64.31 91 GLU A CA 1
ATOM 722 C C . GLU A 1 91 ? 1.373 37.804 -1.798 1.00 64.31 91 GLU A C 1
ATOM 724 O O . GLU A 1 91 ? 0.337 38.159 -1.232 1.00 64.31 91 GLU A O 1
ATOM 729 N N . MET A 1 92 ? 2.562 37.922 -1.196 1.00 63.03 92 MET A N 1
ATOM 730 C CA . MET A 1 92 ? 2.696 38.540 0.127 1.00 63.03 92 MET A CA 1
ATOM 731 C C . MET A 1 92 ? 2.314 40.021 0.108 1.00 63.03 92 MET A C 1
ATOM 733 O O . MET A 1 92 ? 1.616 40.476 1.011 1.00 63.03 92 MET A O 1
ATOM 737 N N . ALA A 1 93 ? 2.715 40.773 -0.921 1.00 66.06 93 ALA A N 1
ATOM 738 C CA . ALA A 1 93 ? 2.329 42.174 -1.062 1.00 66.06 93 ALA A CA 1
ATOM 739 C C . ALA A 1 93 ? 0.809 42.330 -1.240 1.00 66.06 93 ALA A C 1
ATOM 741 O O . ALA A 1 93 ? 0.198 43.167 -0.579 1.00 66.06 93 ALA A O 1
ATOM 742 N N . ARG A 1 94 ? 0.176 41.483 -2.063 1.00 62.78 94 ARG A N 1
ATOM 743 C CA . ARG A 1 94 ? -1.289 41.441 -2.233 1.00 62.78 94 ARG A CA 1
ATOM 744 C C . ARG A 1 94 ? -2.005 41.082 -0.935 1.00 62.78 94 ARG A C 1
ATOM 746 O O . ARG A 1 94 ? -2.996 41.723 -0.597 1.00 62.78 94 ARG A O 1
ATOM 753 N N . SER A 1 95 ? -1.476 40.120 -0.183 1.00 69.75 95 SER A N 1
ATOM 754 C CA . SER A 1 95 ? -2.023 39.714 1.116 1.00 69.75 95 SER A CA 1
ATOM 755 C C . SER A 1 95 ? -1.921 40.831 2.157 1.00 69.75 95 SER A C 1
ATOM 757 O O . SER A 1 95 ? -2.885 41.081 2.876 1.00 69.75 95 SER A O 1
ATOM 759 N N . LEU A 1 96 ? -0.792 41.549 2.210 1.00 64.38 96 LEU A N 1
ATOM 760 C CA . LEU A 1 96 ? -0.607 42.707 3.094 1.00 64.38 96 LEU A CA 1
ATOM 761 C C . LEU A 1 96 ? -1.569 43.850 2.745 1.00 64.38 96 LEU A C 1
ATOM 763 O O . LEU A 1 96 ? -2.150 44.452 3.647 1.00 64.38 96 LEU A O 1
ATOM 767 N N . LEU A 1 97 ? -1.772 44.123 1.452 1.00 61.34 97 LEU A N 1
ATOM 768 C CA . LEU A 1 97 ? -2.735 45.126 0.992 1.00 61.34 97 LEU A CA 1
ATOM 769 C C . LEU A 1 97 ? -4.171 44.734 1.352 1.00 61.34 97 LEU A C 1
ATOM 771 O O . LEU A 1 97 ? -4.907 45.560 1.887 1.00 61.34 97 LEU A O 1
ATOM 775 N N . ASN A 1 98 ? -4.551 43.475 1.117 1.00 68.25 98 ASN A N 1
ATOM 776 C CA . ASN A 1 98 ? -5.904 42.989 1.384 1.00 68.25 98 ASN A CA 1
ATOM 777 C C . ASN A 1 98 ? -6.210 42.953 2.892 1.00 68.25 98 ASN A C 1
ATOM 779 O O . ASN A 1 98 ? -7.251 43.435 3.327 1.00 68.25 98 ASN A O 1
ATOM 783 N N . GLY A 1 99 ? -5.266 42.474 3.710 1.00 62.56 99 GLY A N 1
ATOM 784 C CA . GLY A 1 99 ? -5.421 42.406 5.165 1.00 62.56 99 GLY A CA 1
ATOM 785 C C . GLY A 1 99 ? -5.508 43.773 5.855 1.00 62.56 99 GLY A C 1
ATOM 786 O O . GLY A 1 99 ? -6.129 43.880 6.908 1.00 62.56 99 GLY A O 1
ATOM 787 N N . MET A 1 100 ? -4.924 44.821 5.262 1.00 65.00 100 MET A N 1
ATOM 788 C CA . MET A 1 100 ? -5.002 46.199 5.774 1.00 65.00 100 MET A CA 1
ATOM 789 C C . MET A 1 100 ? -6.057 47.064 5.065 1.00 65.00 100 MET A C 1
ATOM 791 O O . MET A 1 100 ? -6.206 48.236 5.405 1.00 65.00 100 MET A O 1
ATOM 795 N N . GLY A 1 101 ? -6.787 46.517 4.085 1.00 69.50 101 GLY A N 1
ATOM 796 C CA . GLY A 1 101 ? -7.784 47.261 3.306 1.00 69.50 101 GLY A CA 1
ATOM 797 C C . GLY A 1 101 ? -7.198 48.393 2.449 1.00 69.50 101 GLY A C 1
ATOM 798 O O . GLY A 1 101 ? -7.879 49.386 2.193 1.00 69.50 101 GLY A O 1
ATOM 799 N N . LEU A 1 102 ? -5.935 48.279 2.027 1.00 68.75 102 LEU A N 1
ATOM 800 C CA . LEU A 1 102 ? -5.228 49.290 1.235 1.00 68.75 102 LEU A CA 1
ATOM 801 C C . LEU A 1 102 ? -5.353 49.012 -0.271 1.00 68.75 102 LEU A C 1
ATOM 803 O O . 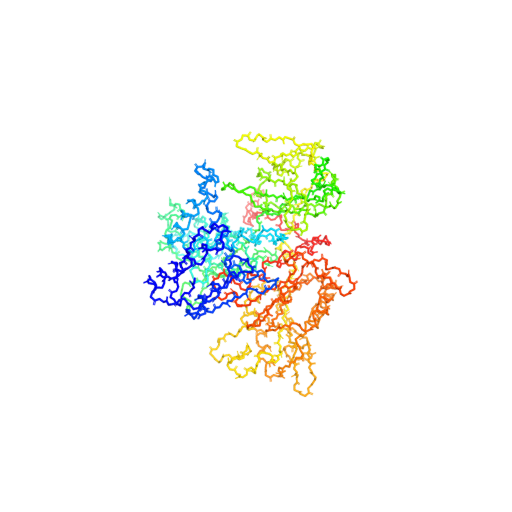LEU A 1 102 ? -5.391 47.866 -0.716 1.00 68.75 102 LEU A O 1
ATOM 807 N N . THR A 1 103 ? -5.403 50.072 -1.079 1.00 69.88 103 THR A N 1
ATOM 808 C CA . THR A 1 103 ? -5.539 49.965 -2.541 1.00 69.88 103 THR A CA 1
ATOM 809 C C . THR A 1 103 ? -4.201 49.664 -3.227 1.00 69.88 103 THR A C 1
ATOM 811 O O . THR A 1 103 ? -3.125 49.882 -2.668 1.00 69.88 103 THR A O 1
ATOM 814 N N . VAL A 1 104 ? -4.254 49.209 -4.486 1.00 67.25 104 VAL A N 1
ATOM 815 C CA . VAL A 1 104 ? -3.073 48.864 -5.310 1.00 67.25 104 VAL A CA 1
ATOM 816 C C . VAL A 1 104 ? -2.085 50.025 -5.509 1.00 67.25 104 VAL A C 1
ATOM 818 O O . VAL A 1 104 ? -0.944 49.803 -5.901 1.00 67.25 104 VAL A O 1
ATOM 821 N N . HIS A 1 105 ? -2.480 51.263 -5.198 1.00 66.94 105 HIS A N 1
ATOM 822 C CA . HIS A 1 105 ? -1.587 52.423 -5.227 1.00 66.94 105 HIS A CA 1
ATOM 823 C C . HIS A 1 105 ? -0.401 52.303 -4.256 1.00 66.94 105 HIS A C 1
ATOM 825 O O . HIS A 1 105 ? 0.633 52.903 -4.522 1.00 66.94 105 HIS A O 1
ATOM 831 N N . PHE A 1 106 ? -0.516 51.490 -3.198 1.00 67.94 106 PHE A N 1
ATOM 832 C CA . PHE A 1 106 ? 0.561 51.214 -2.235 1.00 67.94 106 PHE A CA 1
ATOM 833 C C . PHE A 1 106 ? 1.335 49.920 -2.537 1.00 67.94 106 PHE A C 1
ATOM 835 O O . PHE A 1 106 ? 2.017 49.369 -1.671 1.00 67.94 106 PHE A O 1
ATOM 842 N N . LEU A 1 107 ? 1.202 49.369 -3.751 1.00 61.72 107 LEU A N 1
ATOM 843 C CA . LEU A 1 107 ? 1.840 48.103 -4.118 1.00 61.72 107 LEU A CA 1
ATOM 844 C C . LEU A 1 107 ? 3.367 48.172 -4.014 1.00 61.72 107 LEU A C 1
ATOM 846 O O . LEU A 1 107 ? 3.992 47.177 -3.655 1.00 61.72 107 LEU A O 1
ATOM 850 N N . GLY A 1 108 ? 3.970 49.334 -4.276 1.00 60.56 108 GLY A N 1
ATOM 851 C CA . GLY A 1 108 ? 5.414 49.510 -4.147 1.00 60.56 108 GLY A CA 1
ATOM 852 C C . GLY A 1 108 ? 5.897 49.348 -2.702 1.00 60.56 108 GLY A C 1
ATOM 853 O O . GLY A 1 108 ? 6.836 48.596 -2.432 1.00 60.56 108 GLY A O 1
ATOM 854 N N . GLU A 1 109 ? 5.204 49.988 -1.764 1.00 67.25 109 GLU A N 1
ATOM 855 C CA . GLU A 1 109 ? 5.462 49.937 -0.326 1.00 67.25 109 GLU A CA 1
ATOM 856 C C . GLU A 1 109 ? 5.138 48.555 0.251 1.00 67.25 109 GLU A C 1
ATOM 858 O O . GLU A 1 109 ? 5.903 48.026 1.059 1.00 67.25 109 GLU A O 1
ATOM 863 N N . ALA A 1 110 ? 4.054 47.925 -0.209 1.00 70.12 110 ALA A N 1
ATOM 864 C CA . ALA A 1 110 ? 3.673 46.572 0.190 1.00 70.12 110 ALA A CA 1
ATOM 865 C C . ALA A 1 110 ? 4.691 45.521 -0.279 1.00 70.12 110 ALA A C 1
ATOM 867 O O . ALA A 1 110 ? 5.020 44.603 0.472 1.00 70.12 110 ALA A O 1
ATOM 868 N N . VAL A 1 111 ? 5.244 45.672 -1.488 1.00 68.69 111 VAL A N 1
ATOM 869 C CA . VAL A 1 111 ? 6.339 44.828 -1.990 1.00 68.69 111 VAL A CA 1
ATOM 870 C C . VAL A 1 111 ? 7.612 45.047 -1.171 1.00 68.69 111 VAL A C 1
ATOM 872 O O . VAL A 1 111 ? 8.262 44.072 -0.790 1.00 68.69 111 VAL A O 1
ATOM 875 N N . ALA A 1 112 ? 7.957 46.295 -0.839 1.00 66.38 112 ALA A N 1
ATOM 876 C CA . ALA A 1 112 ? 9.115 46.592 0.004 1.00 66.38 112 ALA A CA 1
ATOM 877 C C . ALA A 1 112 ? 8.975 45.982 1.412 1.00 66.38 112 ALA A C 1
ATOM 879 O O . ALA A 1 112 ? 9.915 45.356 1.911 1.00 66.38 112 ALA A O 1
ATOM 880 N N . ALA A 1 113 ? 7.790 46.085 2.020 1.00 68.12 113 ALA A N 1
ATOM 881 C CA . ALA A 1 113 ? 7.479 45.479 3.311 1.00 68.12 113 ALA A CA 1
ATOM 882 C C . ALA A 1 113 ? 7.508 43.941 3.255 1.00 68.12 113 ALA A C 1
ATOM 884 O O . ALA A 1 113 ? 8.108 43.310 4.124 1.00 68.12 113 ALA A O 1
ATOM 885 N N . ALA A 1 114 ? 6.935 43.328 2.212 1.00 71.50 114 ALA A N 1
ATOM 886 C CA . ALA A 1 114 ? 6.967 41.879 2.009 1.00 71.50 114 ALA A CA 1
ATOM 887 C C . ALA A 1 114 ? 8.405 41.346 1.909 1.00 71.50 114 ALA A C 1
ATOM 889 O O . ALA A 1 114 ? 8.753 40.354 2.549 1.00 71.50 114 ALA A O 1
ATOM 890 N N . VAL A 1 115 ? 9.265 42.034 1.154 1.00 62.44 115 VAL A N 1
ATOM 891 C CA . VAL A 1 115 ? 10.683 41.672 0.999 1.00 62.44 115 VAL A CA 1
ATOM 892 C C . VAL A 1 115 ? 11.450 41.861 2.306 1.00 62.44 115 VAL A C 1
ATOM 894 O O . VAL A 1 115 ? 12.256 41.004 2.671 1.00 62.44 115 VAL A O 1
ATOM 897 N N . TYR A 1 116 ? 11.186 42.945 3.038 1.00 64.69 116 TYR A N 1
ATOM 898 C CA . TYR A 1 116 ? 11.780 43.173 4.354 1.00 64.69 116 TYR A CA 1
ATOM 899 C C . TYR A 1 116 ? 11.428 42.037 5.326 1.00 64.69 116 TYR A C 1
ATOM 901 O O . TYR A 1 116 ? 12.332 41.429 5.898 1.00 64.69 116 TYR A O 1
ATOM 909 N N . LEU A 1 117 ? 10.144 41.676 5.430 1.00 63.81 117 LEU A N 1
ATOM 910 C CA . LEU A 1 117 ? 9.656 40.581 6.277 1.00 63.81 117 LEU A CA 1
ATOM 911 C C . LEU A 1 117 ? 10.255 39.221 5.888 1.00 63.81 117 LEU A C 1
ATOM 913 O O . LEU A 1 117 ? 10.656 38.448 6.761 1.00 63.81 117 LEU A O 1
ATOM 917 N N . LEU A 1 118 ? 10.371 38.941 4.587 1.00 65.25 118 LEU A N 1
ATOM 918 C CA . LEU A 1 118 ? 11.003 37.720 4.077 1.00 65.25 118 LEU A CA 1
ATOM 919 C C . LEU A 1 118 ? 12.487 37.617 4.451 1.00 65.25 118 LEU A C 1
ATOM 921 O O . LEU A 1 118 ? 12.984 36.513 4.672 1.00 65.25 118 LEU A O 1
ATOM 925 N N . ASN A 1 119 ? 13.191 38.746 4.536 1.00 56.97 119 ASN A N 1
ATOM 926 C CA . ASN A 1 119 ? 14.618 38.776 4.849 1.00 56.97 119 ASN A CA 1
ATOM 927 C C . ASN A 1 119 ? 14.928 38.710 6.357 1.00 56.97 119 ASN A C 1
ATOM 929 O O . ASN A 1 119 ? 16.060 38.382 6.705 1.00 56.97 119 ASN A O 1
ATOM 933 N N . ILE A 1 120 ? 13.960 38.985 7.244 1.00 59.00 120 ILE A N 1
ATOM 934 C CA . ILE A 1 120 ? 14.156 38.958 8.711 1.00 59.00 120 ILE A CA 1
ATOM 935 C C . ILE A 1 120 ? 13.482 37.770 9.417 1.00 59.00 120 ILE A C 1
ATOM 937 O O . ILE A 1 120 ? 13.709 37.556 10.607 1.00 59.00 120 ILE A O 1
ATOM 941 N N . SER A 1 121 ? 12.644 36.993 8.721 1.00 54.50 121 SER A N 1
ATOM 942 C CA . SER A 1 121 ? 11.901 35.885 9.333 1.00 54.50 121 SER A CA 1
ATOM 943 C C . SER A 1 121 ? 12.798 34.658 9.602 1.00 54.50 121 SER A C 1
ATOM 945 O O . SER A 1 121 ? 13.363 34.102 8.657 1.00 54.50 121 SER A O 1
ATOM 947 N N . PRO A 1 122 ? 12.881 34.146 10.852 1.00 40.38 122 PRO A N 1
ATOM 948 C CA . PRO A 1 122 ? 13.682 32.962 11.184 1.00 40.38 122 PRO A CA 1
ATOM 949 C C . PRO A 1 122 ? 13.083 31.644 10.658 1.00 40.38 122 PRO A C 1
ATOM 951 O O . PRO A 1 122 ? 13.742 30.607 10.669 1.00 40.38 122 PRO A O 1
ATOM 954 N N . LYS A 1 123 ? 11.827 31.652 10.183 1.00 44.62 123 LYS A N 1
ATOM 955 C CA . LYS A 1 123 ? 11.071 30.454 9.771 1.00 44.62 123 LYS A CA 1
ATOM 956 C C . LYS A 1 123 ? 11.222 30.123 8.280 1.00 44.62 123 LYS A C 1
ATOM 958 O O . LYS A 1 123 ? 10.239 29.765 7.627 1.00 44.62 123 LYS A O 1
ATOM 963 N N . LYS A 1 124 ? 12.445 30.189 7.739 1.00 45.59 124 LYS A N 1
ATOM 964 C CA . LYS A 1 124 ? 12.734 29.794 6.342 1.00 45.59 124 LYS A CA 1
ATOM 965 C C . LYS A 1 124 ? 12.298 28.346 6.041 1.00 45.59 124 LYS A C 1
ATOM 967 O O . LYS A 1 124 ? 11.953 28.055 4.908 1.00 45.59 124 LYS A O 1
ATOM 972 N N . LEU A 1 125 ? 12.225 27.471 7.053 1.00 35.84 125 LEU A N 1
ATOM 973 C CA . LEU A 1 125 ? 11.866 26.050 6.915 1.00 35.84 125 LEU A CA 1
ATOM 974 C C . LEU A 1 125 ? 10.354 25.732 6.947 1.00 35.84 125 LEU A C 1
ATOM 976 O O . LEU A 1 125 ? 9.941 24.705 6.417 1.00 35.84 125 LEU A O 1
ATOM 980 N N . PHE A 1 126 ? 9.514 26.569 7.568 1.00 31.30 126 PHE A N 1
ATOM 981 C CA . PHE A 1 126 ? 8.102 26.216 7.819 1.00 31.30 126 PHE A CA 1
ATOM 982 C C . PHE A 1 126 ? 7.195 26.511 6.613 1.00 31.30 126 PHE A C 1
ATOM 984 O O . PHE A 1 126 ? 6.298 25.736 6.296 1.00 31.30 126 PHE A O 1
ATOM 991 N N . TRP A 1 127 ? 7.481 27.589 5.879 1.00 28.84 127 TRP A N 1
ATOM 992 C CA . TRP A 1 127 ? 6.737 27.950 4.666 1.00 28.84 127 TRP A CA 1
ATOM 993 C C . TRP A 1 127 ? 7.090 27.065 3.462 1.00 28.84 127 TRP A C 1
ATOM 995 O O . TRP A 1 127 ? 6.226 26.806 2.627 1.00 28.84 127 TRP A O 1
ATOM 1005 N N . ILE A 1 128 ? 8.317 26.525 3.420 1.00 33.97 128 ILE A N 1
ATOM 1006 C CA . ILE A 1 128 ? 8.750 25.551 2.402 1.00 33.97 128 ILE A CA 1
ATOM 1007 C C . ILE A 1 128 ? 7.919 24.259 2.503 1.00 33.97 128 ILE A C 1
ATOM 1009 O O . ILE A 1 128 ? 7.461 23.753 1.483 1.00 33.97 128 ILE A O 1
ATOM 1013 N N . LYS A 1 129 ? 7.634 23.777 3.723 1.00 28.42 129 LYS A N 1
ATOM 1014 C CA . LYS A 1 129 ? 6.845 22.552 3.951 1.00 28.42 129 LYS A CA 1
ATOM 1015 C C . LYS A 1 129 ? 5.353 22.686 3.625 1.00 28.42 129 LYS A C 1
ATOM 1017 O O . LYS A 1 129 ? 4.747 21.705 3.212 1.00 28.42 129 LYS A O 1
ATOM 1022 N N . LEU A 1 130 ? 4.755 23.869 3.789 1.00 28.59 130 LEU A N 1
ATOM 1023 C CA . LEU A 1 130 ? 3.314 24.044 3.561 1.00 28.59 130 LEU A CA 1
ATOM 1024 C C . LEU A 1 130 ? 2.974 24.312 2.082 1.00 28.59 130 LEU A C 1
ATOM 1026 O O . LEU A 1 130 ? 1.973 23.804 1.585 1.00 28.59 130 LEU A O 1
ATOM 1030 N N . HIS A 1 131 ? 3.824 25.055 1.359 1.00 31.11 131 HIS A N 1
ATOM 1031 C CA . HIS A 1 131 ? 3.591 25.379 -0.057 1.00 31.11 131 HIS A CA 1
ATOM 1032 C C . HIS A 1 131 ? 4.081 24.309 -1.042 1.00 31.11 131 HIS A C 1
ATOM 1034 O O . HIS A 1 131 ? 3.499 24.196 -2.117 1.00 31.11 131 HIS A O 1
ATOM 1040 N N . MET A 1 132 ? 5.069 23.469 -0.696 1.00 28.23 132 MET A N 1
ATOM 1041 C CA . MET A 1 132 ? 5.400 22.305 -1.539 1.00 28.23 132 MET A CA 1
ATOM 1042 C C . MET A 1 132 ? 4.248 21.290 -1.627 1.00 28.23 132 MET A C 1
ATOM 1044 O O . MET A 1 132 ? 4.198 20.527 -2.587 1.00 28.23 132 MET A O 1
ATOM 1048 N N . LYS A 1 133 ? 3.304 21.318 -0.673 1.00 30.05 133 LYS A N 1
ATOM 1049 C CA . LYS A 1 133 ? 2.129 20.435 -0.651 1.00 30.05 133 LYS A CA 1
ATOM 1050 C C . LYS A 1 133 ? 0.855 21.032 -1.269 1.00 30.05 133 LYS A C 1
ATOM 1052 O O . LYS A 1 133 ? -0.085 20.283 -1.460 1.00 30.05 133 LYS A O 1
ATOM 1057 N N . HIS A 1 134 ? 0.816 22.337 -1.563 1.00 32.62 134 HIS A N 1
ATOM 1058 C CA . HIS A 1 134 ? -0.391 23.024 -2.073 1.00 32.62 134 HIS A CA 1
ATOM 1059 C C . HIS A 1 134 ? -0.136 23.939 -3.291 1.00 32.62 134 HIS A C 1
ATOM 1061 O O . HIS A 1 134 ? -1.052 24.593 -3.771 1.00 32.62 134 HIS A O 1
ATOM 1067 N N . GLY A 1 135 ? 1.107 24.046 -3.781 1.00 23.31 135 GLY A N 1
ATOM 1068 C CA . GLY A 1 135 ? 1.479 24.928 -4.901 1.00 23.31 135 GLY A CA 1
ATOM 1069 C C . GLY A 1 135 ? 1.639 24.240 -6.262 1.00 23.31 135 GLY A C 1
ATOM 1070 O O . GLY A 1 135 ? 1.961 24.915 -7.238 1.00 23.31 135 GLY A O 1
ATOM 1071 N N . ARG A 1 136 ? 1.447 22.919 -6.335 1.00 28.45 136 ARG A N 1
ATOM 1072 C CA . ARG A 1 136 ? 1.273 22.168 -7.587 1.00 28.45 136 ARG A CA 1
ATOM 1073 C C . ARG A 1 136 ? -0.189 21.756 -7.648 1.00 28.45 136 ARG A C 1
ATOM 1075 O O . ARG A 1 136 ? -0.477 20.642 -7.263 1.00 28.45 136 ARG A O 1
ATOM 1082 N N . ASP A 1 137 ? -1.089 22.649 -8.039 1.00 33.59 137 ASP A N 1
ATOM 1083 C CA . ASP A 1 137 ? -2.490 22.282 -8.279 1.00 33.59 137 ASP A CA 1
ATOM 1084 C C . ASP A 1 137 ? -3.168 23.337 -9.149 1.00 33.59 137 ASP A C 1
ATOM 1086 O O . ASP A 1 137 ? -3.839 24.221 -8.635 1.00 33.59 137 ASP A O 1
ATOM 1090 N N . GLU A 1 138 ? -2.981 23.236 -10.468 1.00 27.52 138 GLU A N 1
ATOM 1091 C CA . GLU A 1 138 ? -4.036 23.593 -11.438 1.00 27.52 138 GLU A CA 1
ATOM 1092 C C . GLU A 1 138 ? -4.142 22.600 -12.616 1.00 27.52 138 GLU A C 1
ATOM 1094 O O . GLU A 1 138 ? -5.070 22.718 -13.397 1.00 27.52 138 GLU A O 1
ATOM 1099 N N . ASN A 1 139 ? -3.295 21.559 -12.708 1.00 25.08 139 ASN A N 1
ATOM 1100 C CA . ASN A 1 139 ? -3.384 20.537 -13.769 1.00 25.08 139 ASN A CA 1
ATOM 1101 C C . ASN A 1 139 ? -3.292 19.083 -13.276 1.00 25.08 139 ASN A C 1
ATOM 1103 O O . ASN A 1 139 ? -3.154 18.179 -14.093 1.00 25.08 139 ASN A O 1
ATOM 1107 N N . HIS A 1 140 ? -3.383 18.824 -11.971 1.00 29.58 140 HIS A N 1
ATOM 1108 C CA . HIS A 1 140 ? -3.459 17.443 -11.510 1.00 29.58 140 HIS A CA 1
ATOM 1109 C C . HIS A 1 140 ? -4.900 16.943 -11.643 1.00 29.58 140 HIS A C 1
ATOM 1111 O O . HIS A 1 140 ? -5.815 17.384 -10.939 1.00 29.58 140 HIS A O 1
ATOM 1117 N N . GLU A 1 141 ? -5.095 16.006 -12.575 1.00 29.81 141 GLU A N 1
ATOM 1118 C CA . GLU A 1 141 ? -6.040 14.922 -12.341 1.00 29.81 141 GLU A CA 1
ATOM 1119 C C . GLU A 1 141 ? -5.791 14.370 -10.939 1.00 29.81 141 GLU A C 1
ATOM 1121 O O . GLU A 1 141 ? -4.673 14.392 -10.426 1.00 29.81 141 GLU A O 1
ATOM 1126 N N . THR A 1 142 ? -6.880 14.010 -10.276 1.00 29.66 142 THR A N 1
ATOM 1127 C CA . THR A 1 142 ? -6.901 13.549 -8.896 1.00 29.66 142 THR A CA 1
ATOM 1128 C C . THR A 1 142 ? -5.797 12.528 -8.663 1.00 29.66 142 THR A C 1
ATOM 1130 O O . THR A 1 142 ? -5.974 11.367 -9.023 1.00 29.66 142 THR A O 1
ATOM 1133 N N . LYS A 1 143 ? -4.710 12.951 -8.001 1.00 32.09 143 LYS A N 1
ATOM 1134 C CA . LYS A 1 143 ? -3.883 12.043 -7.207 1.00 32.09 143 LYS A CA 1
ATOM 1135 C C . LYS A 1 143 ? -4.842 11.129 -6.470 1.00 32.09 143 LYS A C 1
ATOM 1137 O O . LYS A 1 143 ? -5.821 11.642 -5.900 1.00 32.09 143 LYS A O 1
ATOM 1142 N N . GLY A 1 144 ? -4.596 9.822 -6.539 1.00 36.50 144 GLY A N 1
ATOM 1143 C CA . GLY A 1 144 ? -5.351 8.836 -5.782 1.00 36.50 144 GLY A CA 1
ATOM 1144 C C . GLY A 1 144 ? -5.652 9.403 -4.400 1.00 36.50 144 GLY A C 1
ATOM 1145 O O . GLY A 1 144 ? -4.786 10.018 -3.770 1.00 36.50 144 GLY A O 1
ATOM 1146 N N . LEU A 1 145 ? -6.924 9.336 -3.991 1.00 38.81 145 LEU A N 1
ATOM 1147 C CA . LEU A 1 145 ? -7.346 9.736 -2.651 1.00 38.81 145 LEU A CA 1
ATOM 1148 C C . LEU A 1 145 ? -6.255 9.330 -1.653 1.00 38.81 145 LEU A C 1
ATOM 1150 O O . LEU A 1 145 ? -5.892 8.159 -1.647 1.00 38.81 145 LEU A O 1
ATOM 1154 N N . HIS A 1 146 ? -5.784 10.301 -0.859 1.00 46.47 146 HIS A N 1
ATOM 1155 C CA . HIS A 1 146 ? -5.017 10.146 0.382 1.00 46.47 146 HIS A CA 1
ATOM 1156 C C . HIS A 1 146 ? -4.749 8.690 0.788 1.00 46.47 146 HIS A C 1
ATOM 1158 O O . HIS A 1 146 ? -5.742 8.002 1.028 1.00 46.47 146 HIS A O 1
ATOM 1164 N N . ALA A 1 147 ? -3.473 8.298 0.979 1.00 46.25 147 ALA A N 1
ATOM 1165 C CA . ALA A 1 147 ? -3.036 7.075 1.670 1.00 46.25 147 ALA A CA 1
ATOM 1166 C C . ALA A 1 147 ? -4.189 6.386 2.409 1.00 46.25 147 ALA A C 1
ATOM 1168 O O . ALA A 1 147 ? -4.724 6.943 3.375 1.00 46.25 147 ALA A O 1
ATOM 1169 N N . LEU A 1 148 ? -4.647 5.248 1.881 1.00 57.75 148 LEU A N 1
ATOM 1170 C CA . LEU A 1 148 ? -5.841 4.551 2.355 1.00 57.75 148 LEU A CA 1
ATOM 1171 C C . LEU A 1 148 ? -5.602 4.036 3.778 1.00 57.75 148 LEU A C 1
ATOM 1173 O O . LEU A 1 148 ? -5.225 2.887 3.990 1.00 57.75 148 LEU A O 1
ATOM 1177 N N . TYR A 1 149 ? -5.830 4.896 4.768 1.00 74.81 149 TYR A N 1
ATOM 1178 C CA . TYR A 1 149 ? -5.810 4.509 6.168 1.00 74.81 149 TYR A CA 1
ATOM 1179 C C . TYR A 1 149 ? -7.067 3.694 6.452 1.00 74.81 149 TYR A C 1
ATOM 1181 O O . TYR A 1 149 ? -8.190 4.203 6.368 1.00 74.81 149 TYR A O 1
ATOM 1189 N N . ILE A 1 150 ? -6.883 2.424 6.796 1.00 82.62 150 ILE A N 1
ATOM 1190 C CA . ILE A 1 150 ? -7.988 1.543 7.167 1.00 82.62 150 ILE A CA 1
ATOM 1191 C C . ILE A 1 150 ? -8.097 1.564 8.696 1.00 82.62 150 ILE A C 1
ATOM 1193 O O . ILE A 1 150 ? -7.177 1.110 9.377 1.00 82.62 150 ILE A O 1
ATOM 1197 N N . PRO A 1 151 ? -9.176 2.116 9.276 1.00 86.81 151 PRO A N 1
ATOM 1198 C CA . PRO A 1 151 ? -9.335 2.122 10.721 1.00 86.81 151 PRO A CA 1
ATOM 1199 C C . PRO A 1 151 ? -9.648 0.705 11.216 1.00 86.81 151 PRO A C 1
ATOM 1201 O O . PRO A 1 151 ? -10.663 0.114 10.840 1.00 86.81 151 PRO A O 1
ATOM 1204 N N . ILE A 1 152 ? -8.774 0.178 12.070 1.00 90.81 152 ILE A N 1
ATOM 1205 C CA . ILE A 1 152 ? -8.888 -1.147 12.680 1.00 90.81 152 ILE A CA 1
ATOM 1206 C C . ILE A 1 152 ? -9.143 -0.999 14.179 1.00 90.81 152 ILE A C 1
ATOM 1208 O O . ILE A 1 152 ? -8.484 -0.213 14.860 1.00 90.81 152 ILE A O 1
ATOM 1212 N N . GLU A 1 153 ? -10.071 -1.787 14.702 1.00 94.44 153 GLU A N 1
ATOM 1213 C CA . GLU A 1 153 ? -10.258 -2.031 16.125 1.00 94.44 153 GLU A CA 1
ATOM 1214 C C . GLU A 1 153 ? -9.627 -3.363 16.519 1.00 94.44 153 GLU A C 1
ATOM 1216 O O . GLU A 1 153 ? -9.872 -4.400 15.903 1.00 94.44 153 GLU A O 1
ATOM 1221 N N . ILE A 1 154 ? -8.832 -3.330 17.581 1.00 96.38 154 ILE A N 1
ATOM 1222 C CA . ILE A 1 154 ? -8.194 -4.496 18.173 1.00 96.38 154 ILE A CA 1
ATOM 1223 C C . ILE A 1 154 ? -8.972 -4.896 19.422 1.00 96.38 154 ILE A C 1
ATOM 1225 O O . ILE A 1 154 ? -9.091 -4.105 20.359 1.00 96.38 154 ILE A O 1
ATOM 1229 N N . SER A 1 155 ? -9.451 -6.137 19.440 1.00 97.12 155 SER A N 1
ATOM 1230 C CA . SER A 1 155 ? -10.007 -6.798 20.623 1.00 97.12 155 SER A CA 1
ATOM 1231 C C . SER A 1 155 ? -9.011 -7.833 21.141 1.00 97.12 155 SER A C 1
ATOM 1233 O O . SER A 1 155 ? -8.333 -8.497 20.351 1.00 97.12 155 SER A O 1
ATOM 1235 N N . LEU A 1 156 ? -8.915 -7.971 22.463 1.00 97.81 156 LEU A N 1
ATOM 1236 C CA . LEU A 1 156 ? -7.921 -8.821 23.113 1.00 97.81 156 LEU A CA 1
ATOM 1237 C C . LEU A 1 156 ? -8.582 -9.824 24.057 1.00 97.81 156 LEU A C 1
ATOM 1239 O O . LEU A 1 156 ? -9.535 -9.507 24.769 1.00 97.81 156 LEU A O 1
ATOM 1243 N N . SER A 1 157 ? -7.999 -11.013 24.131 1.00 97.56 157 SER A N 1
ATOM 1244 C CA . SER A 1 157 ? -8.211 -11.959 25.225 1.00 97.56 157 SER A CA 1
ATOM 1245 C C . SER A 1 157 ? -6.900 -12.657 25.559 1.00 97.56 157 SER A C 1
ATOM 1247 O O . SER A 1 157 ? -6.021 -12.752 24.706 1.00 97.56 157 SER A O 1
ATOM 1249 N N . ALA A 1 158 ? -6.750 -13.176 26.769 1.00 96.75 158 ALA A N 1
ATOM 1250 C CA . ALA A 1 158 ? -5.607 -14.002 27.134 1.00 96.75 158 ALA A CA 1
ATOM 1251 C C . ALA A 1 158 ? -6.056 -15.314 27.773 1.00 96.75 158 ALA A C 1
ATOM 1253 O O . ALA A 1 158 ? -7.195 -15.434 28.215 1.00 96.75 158 ALA A O 1
ATOM 1254 N N . LEU A 1 159 ? -5.166 -16.302 27.773 1.00 93.31 159 LEU A N 1
ATOM 1255 C CA . LEU A 1 159 ? -5.381 -17.613 28.371 1.00 93.31 159 LEU A CA 1
ATOM 1256 C C . LEU A 1 159 ? -4.152 -18.037 29.168 1.00 93.31 159 LEU A C 1
ATOM 1258 O O . LEU A 1 159 ? -3.015 -17.835 28.728 1.00 93.31 159 LEU A O 1
ATOM 1262 N N . LYS A 1 160 ? -4.389 -18.711 30.295 1.00 90.62 160 LYS A N 1
ATOM 1263 C CA . LYS A 1 160 ? -3.354 -19.325 31.140 1.00 90.62 160 LYS A CA 1
ATOM 1264 C C . LYS A 1 160 ? -2.255 -18.338 31.538 1.00 90.62 160 LYS A C 1
ATOM 1266 O O . LYS A 1 160 ? -1.071 -18.689 31.505 1.00 90.62 160 LYS A O 1
ATOM 1271 N N . LEU A 1 161 ? -2.637 -17.110 31.888 1.00 90.25 161 LEU A N 1
ATOM 1272 C CA . LEU A 1 161 ? -1.693 -16.138 32.428 1.00 90.25 161 LEU A CA 1
ATOM 1273 C C . LEU A 1 161 ? -1.025 -16.693 33.689 1.00 90.25 161 LEU A C 1
ATOM 1275 O O . LEU A 1 161 ? -1.628 -17.444 34.461 1.00 90.25 161 LEU A O 1
ATOM 1279 N N . HIS A 1 162 ? 0.250 -16.361 33.869 1.00 83.19 162 HIS A N 1
ATOM 1280 C CA . HIS A 1 162 ? 0.977 -16.770 35.060 1.00 83.19 162 HIS A CA 1
ATOM 1281 C C . HIS A 1 162 ? 0.436 -16.034 36.284 1.00 83.19 162 HIS A C 1
ATOM 1283 O O . HIS A 1 162 ? 0.412 -14.812 36.292 1.00 83.19 162 HIS A O 1
ATOM 1289 N N . ASP A 1 163 ? 0.037 -16.780 37.309 1.00 79.62 163 ASP A N 1
ATOM 1290 C CA . ASP A 1 163 ? -0.422 -16.190 38.560 1.00 79.62 163 ASP A CA 1
ATOM 1291 C C . ASP A 1 163 ? 0.778 -15.670 39.361 1.00 79.62 163 ASP A C 1
ATOM 1293 O O . ASP A 1 163 ? 1.690 -16.443 39.687 1.00 79.62 163 ASP A O 1
ATOM 1297 N N . LEU A 1 164 ? 0.812 -14.364 39.614 1.00 75.06 164 LEU A N 1
ATOM 1298 C CA . LEU A 1 164 ? 1.848 -13.717 40.425 1.00 75.06 164 LEU A CA 1
ATOM 1299 C C . LEU A 1 164 ? 1.382 -13.439 41.859 1.00 75.06 164 LEU A C 1
ATOM 1301 O O . LEU A 1 164 ? 2.218 -13.179 42.730 1.00 75.06 164 LEU A O 1
ATOM 1305 N N . ASP A 1 165 ? 0.083 -13.563 42.118 1.00 68.12 165 ASP A N 1
ATOM 1306 C CA . ASP A 1 165 ? -0.505 -13.309 43.420 1.00 68.12 165 ASP A CA 1
ATOM 1307 C C . ASP A 1 165 ? -0.369 -14.511 44.366 1.00 68.12 165 ASP A C 1
ATOM 1309 O O . ASP A 1 165 ? -0.412 -15.681 43.991 1.00 68.12 165 ASP A O 1
ATOM 1313 N N . ILE A 1 166 ? -0.189 -14.218 45.657 1.00 65.69 166 ILE A N 1
ATOM 1314 C CA . ILE A 1 166 ? 0.003 -15.247 46.696 1.00 65.69 166 ILE A CA 1
ATOM 1315 C C . ILE A 1 166 ? -1.344 -15.749 47.246 1.00 65.69 166 ILE A C 1
ATOM 1317 O O . ILE A 1 166 ? -1.435 -16.871 47.748 1.00 65.69 166 ILE A O 1
ATOM 1321 N N . ILE A 1 167 ? -2.377 -14.902 47.216 1.00 61.75 167 ILE A N 1
ATOM 1322 C CA . ILE A 1 167 ? -3.650 -15.101 47.939 1.00 61.75 167 ILE A CA 1
ATOM 1323 C C . ILE A 1 167 ? -4.873 -14.952 47.010 1.00 61.75 167 ILE A C 1
ATOM 1325 O O . ILE A 1 167 ? -5.982 -15.332 47.382 1.00 61.75 167 ILE A O 1
ATOM 1329 N N . SER A 1 168 ? -4.670 -14.420 45.808 1.00 76.56 168 SER A N 1
ATOM 1330 C CA . SER A 1 168 ? -5.664 -14.160 44.761 1.00 76.56 168 SER A CA 1
ATOM 1331 C C . SER A 1 168 ? -5.140 -14.676 43.424 1.00 76.56 168 SER A C 1
ATOM 1333 O O . SER A 1 168 ? -4.044 -15.223 43.369 1.00 76.56 168 SER A O 1
ATOM 1335 N N . LYS A 1 169 ? -5.954 -14.540 42.375 1.00 82.00 169 LYS A N 1
ATOM 1336 C CA . LYS A 1 169 ? -5.464 -14.614 40.998 1.00 82.00 169 LYS A CA 1
ATOM 1337 C C . LYS A 1 169 ? -5.074 -13.209 40.554 1.00 82.00 169 LYS A C 1
ATOM 1339 O O . LYS A 1 169 ? -5.765 -12.273 40.947 1.00 82.00 169 LYS A O 1
ATOM 1344 N N . SER A 1 170 ? -4.110 -13.110 39.646 1.00 87.50 170 SER A N 1
ATOM 1345 C CA . SER A 1 170 ? -3.759 -11.857 38.969 1.00 87.50 170 SER A CA 1
ATOM 1346 C C . SER A 1 170 ? -4.963 -11.071 38.414 1.00 87.50 170 SER A C 1
ATOM 1348 O O . SER A 1 170 ? -5.962 -11.647 37.959 1.00 87.50 170 SER A O 1
ATOM 1350 N N . ASP A 1 171 ? -4.812 -9.747 38.390 1.00 92.00 171 ASP A N 1
ATOM 1351 C CA . ASP A 1 171 ? -5.750 -8.737 37.901 1.00 92.00 171 ASP A CA 1
ATOM 1352 C C . ASP A 1 171 ? -5.245 -8.133 36.568 1.00 92.00 171 ASP A C 1
ATOM 1354 O O . ASP A 1 171 ? -4.652 -7.044 36.538 1.00 92.00 171 ASP A O 1
ATOM 1358 N N . PRO A 1 172 ? -5.399 -8.834 35.429 1.00 95.00 172 PRO A N 1
ATOM 1359 C CA . PRO A 1 172 ? -4.686 -8.488 34.209 1.00 95.00 172 PRO A CA 1
ATOM 1360 C C . PRO A 1 172 ? -5.230 -7.256 33.470 1.00 95.00 172 PRO A C 1
ATOM 1362 O O . PRO A 1 172 ? -6.436 -7.057 33.282 1.00 95.00 172 PRO A O 1
ATOM 1365 N N . MET A 1 173 ? -4.288 -6.487 32.928 1.00 96.88 173 MET A N 1
ATOM 1366 C CA . MET A 1 173 ? -4.486 -5.356 32.024 1.00 96.88 173 MET A CA 1
ATOM 1367 C C . MET A 1 173 ? -3.509 -5.461 30.849 1.00 96.88 173 MET A C 1
ATOM 1369 O O . MET A 1 173 ? -2.308 -5.657 31.049 1.00 96.88 173 MET A O 1
ATOM 1373 N N . ALA A 1 174 ? -3.998 -5.280 29.623 1.00 97.50 174 ALA A N 1
ATOM 1374 C CA . ALA A 1 174 ? -3.166 -5.244 28.428 1.00 97.50 174 ALA A CA 1
ATOM 1375 C C . ALA A 1 174 ? -2.896 -3.802 27.970 1.00 97.50 174 ALA A C 1
ATOM 1377 O O . ALA A 1 174 ? -3.765 -2.929 28.006 1.00 97.50 174 ALA A O 1
ATOM 1378 N N . VAL A 1 175 ? -1.674 -3.563 27.501 1.00 97.88 175 VAL A N 1
ATOM 1379 C CA . VAL A 1 175 ? -1.214 -2.308 26.902 1.00 97.88 175 VAL A CA 1
ATOM 1380 C C . VAL A 1 175 ? -0.739 -2.607 25.490 1.00 97.88 175 VAL A C 1
ATOM 1382 O O . VAL A 1 175 ? 0.103 -3.484 25.288 1.00 97.88 175 VAL A O 1
ATOM 1385 N N . VAL A 1 176 ? -1.271 -1.878 24.510 1.00 98.00 176 VAL A N 1
ATOM 1386 C CA . VAL A 1 176 ? -0.894 -2.032 23.100 1.00 98.00 176 VAL A CA 1
ATOM 1387 C C . VAL A 1 176 ? -0.098 -0.818 22.667 1.00 98.00 176 VAL A C 1
ATOM 1389 O O . VAL A 1 176 ? -0.524 0.321 22.859 1.00 98.00 176 VAL A O 1
ATOM 1392 N N . SER A 1 177 ? 1.060 -1.063 22.066 1.00 97.50 177 SER A N 1
ATOM 1393 C CA . SER A 1 177 ? 1.950 -0.020 21.564 1.00 97.50 177 SER A CA 1
ATOM 1394 C C . SER A 1 177 ? 2.373 -0.287 20.125 1.00 97.50 177 SER A C 1
ATOM 1396 O O . SER A 1 177 ? 2.543 -1.435 19.719 1.00 97.50 177 SER A O 1
ATOM 1398 N N . LEU A 1 178 ? 2.602 0.777 19.363 1.00 96.06 178 LEU A N 1
ATOM 1399 C CA . LEU A 1 178 ? 3.224 0.735 18.047 1.00 96.06 178 LEU A CA 1
ATOM 1400 C C . LEU A 1 178 ? 4.736 0.947 18.188 1.00 96.06 178 LEU A C 1
ATOM 1402 O O . LEU A 1 178 ? 5.181 1.912 18.812 1.00 96.06 178 LEU A O 1
ATOM 1406 N N . ARG A 1 179 ? 5.540 0.068 17.587 1.00 94.56 179 ARG A N 1
ATOM 1407 C CA . ARG A 1 179 ? 6.997 0.238 17.525 1.00 94.56 179 ARG A CA 1
ATOM 1408 C C . ARG A 1 179 ? 7.374 1.141 16.351 1.00 94.56 179 ARG A C 1
ATOM 1410 O O . ARG A 1 179 ? 7.162 0.785 15.192 1.00 94.56 179 ARG A O 1
ATOM 1417 N N . LYS A 1 180 ? 7.957 2.300 16.654 1.00 89.19 180 LYS A N 1
ATOM 1418 C CA . LYS A 1 180 ? 8.488 3.256 15.672 1.00 89.19 180 LYS A CA 1
ATOM 1419 C C . LYS A 1 180 ? 9.823 2.775 15.096 1.00 89.19 180 LYS A C 1
ATOM 1421 O O . LYS A 1 180 ? 10.482 1.897 15.652 1.00 89.19 180 LYS A O 1
ATOM 1426 N N . ARG A 1 181 ? 10.248 3.376 13.976 1.00 79.31 181 ARG A N 1
ATOM 1427 C CA . ARG A 1 181 ? 11.508 3.025 13.280 1.00 79.31 181 ARG A CA 1
ATOM 1428 C C . ARG A 1 181 ? 12.759 3.246 14.134 1.00 79.31 181 ARG A C 1
ATOM 1430 O O . ARG A 1 181 ? 13.749 2.553 13.945 1.00 79.31 181 ARG A O 1
ATOM 1437 N N . ASP A 1 182 ? 12.712 4.195 15.063 1.00 83.62 182 ASP A N 1
ATOM 1438 C CA . ASP A 1 182 ? 13.784 4.465 16.028 1.00 83.62 182 ASP A CA 1
ATOM 1439 C C . ASP A 1 182 ? 13.800 3.470 17.208 1.00 83.62 182 ASP A C 1
ATOM 1441 O O . ASP A 1 182 ? 14.632 3.583 18.106 1.00 83.62 182 ASP A O 1
ATOM 1445 N N . GLY A 1 183 ? 12.883 2.497 17.212 1.00 87.12 183 GLY A N 1
ATOM 1446 C CA . GLY A 1 183 ? 12.712 1.509 18.272 1.00 87.12 183 GLY A CA 1
ATOM 1447 C C . GLY A 1 183 ? 11.869 1.996 19.450 1.00 87.12 183 GLY A C 1
ATOM 1448 O O . GLY A 1 183 ? 11.598 1.205 20.354 1.00 87.12 183 GLY A O 1
ATOM 1449 N N . THR A 1 184 ? 11.426 3.258 19.460 1.00 93.00 184 THR A N 1
ATOM 1450 C CA . THR A 1 184 ? 10.556 3.769 20.523 1.00 93.00 184 THR A CA 1
ATOM 1451 C C . THR A 1 184 ? 9.159 3.160 20.426 1.00 93.00 184 THR A C 1
ATOM 1453 O O . THR A 1 184 ? 8.680 2.812 19.345 1.00 93.00 184 THR A O 1
ATOM 1456 N N . LEU A 1 185 ? 8.508 3.001 21.578 1.00 94.88 185 LEU A N 1
ATOM 1457 C CA . LEU A 1 185 ? 7.137 2.511 21.662 1.00 94.88 185 LEU A CA 1
ATOM 1458 C C . LEU A 1 185 ? 6.191 3.693 21.861 1.00 94.88 185 LEU A C 1
ATOM 1460 O O . LEU A 1 185 ? 6.358 4.485 22.789 1.00 94.88 185 LEU A O 1
ATOM 1464 N N . GLU A 1 186 ? 5.202 3.800 20.985 1.00 95.19 186 GLU A N 1
ATOM 1465 C CA . GLU A 1 186 ? 4.085 4.729 21.105 1.00 95.19 186 GLU A CA 1
ATOM 1466 C C . GLU A 1 186 ? 2.858 3.966 21.591 1.00 95.19 186 GLU A C 1
ATOM 1468 O O . GLU A 1 186 ? 2.360 3.082 20.901 1.00 95.19 186 GLU A O 1
ATOM 1473 N N . GLU A 1 187 ? 2.391 4.287 22.794 1.00 96.06 187 GLU A N 1
ATOM 1474 C CA . GLU A 1 187 ? 1.211 3.652 23.377 1.00 96.06 187 GLU A CA 1
ATOM 1475 C C . GLU A 1 187 ? -0.043 4.034 22.574 1.00 96.06 187 GLU A C 1
ATOM 1477 O O . GLU A 1 187 ? -0.353 5.216 22.425 1.00 96.06 187 GLU A O 1
ATOM 1482 N N . LEU A 1 188 ? -0.758 3.031 22.057 1.00 95.69 188 LEU A N 1
ATOM 1483 C CA . LEU A 1 188 ? -2.020 3.210 21.331 1.00 95.69 188 LEU A CA 1
ATOM 1484 C C . LEU A 1 188 ? -3.214 3.220 22.287 1.00 95.69 188 LEU A C 1
ATOM 1486 O O . LEU A 1 188 ? -4.180 3.951 22.079 1.00 95.69 188 LEU A O 1
ATOM 1490 N N . GLY A 1 189 ? -3.153 2.402 23.338 1.00 95.81 189 GLY A N 1
ATOM 1491 C CA . GLY A 1 189 ? -4.207 2.314 24.336 1.00 95.81 189 GLY A CA 1
ATOM 1492 C C . GLY A 1 189 ? -3.978 1.205 25.354 1.00 95.81 189 GLY A C 1
ATOM 1493 O O . GLY A 1 189 ? -3.042 0.406 25.253 1.00 95.81 189 GLY A O 1
ATOM 1494 N N . ARG A 1 190 ? -4.875 1.165 26.339 1.00 97.44 190 ARG A N 1
ATOM 1495 C CA . ARG A 1 190 ? -4.908 0.175 27.417 1.00 97.44 190 ARG A CA 1
ATOM 1496 C C . ARG A 1 190 ? -6.312 -0.393 27.542 1.00 97.44 190 ARG A C 1
ATOM 1498 O O . ARG A 1 190 ? -7.282 0.334 27.318 1.00 97.44 190 ARG A O 1
ATOM 1505 N N . THR A 1 191 ? -6.412 -1.658 27.919 1.00 97.38 191 THR A N 1
ATOM 1506 C CA . THR A 1 191 ? -7.690 -2.280 28.271 1.00 97.38 191 THR A CA 1
ATOM 1507 C C . THR A 1 191 ? -8.113 -1.896 29.685 1.00 97.38 191 THR A C 1
ATOM 1509 O O . THR A 1 191 ? -7.330 -1.342 30.456 1.00 97.38 191 THR A O 1
ATOM 1512 N N . GLU A 1 192 ? -9.344 -2.218 30.063 1.00 95.06 192 GLU A N 1
ATOM 1513 C CA . GLU A 1 192 ? -9.725 -2.257 31.470 1.00 95.06 192 GLU A CA 1
ATOM 1514 C C . GLU A 1 192 ? -8.955 -3.345 32.246 1.00 95.06 192 GLU A C 1
ATOM 1516 O O . GLU A 1 192 ? -8.354 -4.250 31.659 1.00 95.06 192 GLU A O 1
ATOM 1521 N N . VAL A 1 193 ? -8.979 -3.245 33.577 1.00 95.31 193 VAL A N 1
ATOM 1522 C CA . VAL A 1 193 ? -8.452 -4.272 34.487 1.00 95.31 193 VAL A CA 1
ATOM 1523 C C . VAL A 1 193 ? -9.550 -5.300 34.741 1.00 95.31 193 VAL A C 1
ATOM 1525 O O . VAL A 1 193 ? -10.664 -4.923 35.112 1.00 95.31 193 VAL A O 1
ATOM 1528 N N . ILE A 1 194 ? -9.248 -6.586 34.566 1.00 92.19 194 ILE A N 1
ATOM 1529 C CA . ILE A 1 194 ? -10.172 -7.672 34.911 1.00 92.19 194 ILE A CA 1
ATOM 1530 C C . ILE A 1 194 ? -9.715 -8.300 36.216 1.00 92.19 194 ILE A C 1
ATOM 1532 O O . ILE A 1 194 ? -8.579 -8.723 36.334 1.00 92.19 194 ILE A O 1
ATOM 1536 N N . MET A 1 195 ? -10.619 -8.378 37.184 1.00 90.00 195 MET A N 1
ATOM 1537 C CA . MET A 1 195 ? -10.304 -8.846 38.528 1.00 90.00 195 MET A CA 1
ATOM 1538 C C . MET A 1 195 ? -10.194 -10.374 38.596 1.00 90.00 195 MET A C 1
ATOM 1540 O O . MET A 1 195 ? -11.111 -11.071 38.155 1.00 90.00 195 MET A O 1
ATOM 1544 N N . ASN A 1 196 ? -9.150 -10.881 39.250 1.00 87.12 196 ASN A N 1
ATOM 1545 C CA . ASN A 1 196 ? -8.960 -12.273 39.650 1.00 87.12 196 ASN A CA 1
ATOM 1546 C C . ASN A 1 196 ? -9.164 -13.275 38.505 1.00 87.12 196 ASN A C 1
ATOM 1548 O O . ASN A 1 196 ? -9.903 -14.263 38.637 1.00 87.12 196 ASN A O 1
ATOM 1552 N N . ASN A 1 197 ? -8.525 -13.028 37.364 1.00 88.56 197 ASN A N 1
ATOM 1553 C CA . ASN A 1 197 ? -8.766 -13.795 36.151 1.00 88.56 197 ASN A CA 1
ATOM 1554 C C . ASN A 1 197 ? -7.471 -14.083 35.383 1.00 88.56 197 ASN A C 1
ATOM 1556 O O . ASN A 1 197 ? -6.764 -13.172 34.982 1.00 88.56 197 ASN A O 1
ATOM 1560 N N . LEU A 1 198 ? -7.191 -15.362 35.121 1.00 91.00 198 LEU A N 1
ATOM 1561 C CA . LEU A 1 198 ? -6.032 -15.794 34.325 1.00 91.00 198 LEU A CA 1
ATOM 1562 C C . LEU A 1 198 ? -6.373 -16.014 32.842 1.00 91.00 198 LEU A C 1
ATOM 1564 O O . LEU A 1 198 ? -5.476 -16.243 32.031 1.00 91.00 198 LEU A O 1
ATOM 1568 N N . ASP A 1 199 ? -7.659 -15.921 32.500 1.00 94.19 199 ASP A N 1
ATOM 1569 C CA . ASP A 1 199 ? -8.221 -16.083 31.162 1.00 94.19 199 ASP A CA 1
ATOM 1570 C C . ASP A 1 199 ? -9.088 -14.852 30.788 1.00 94.19 199 ASP A C 1
ATOM 1572 O O . ASP A 1 199 ? -10.293 -14.977 30.528 1.00 94.19 199 ASP A O 1
ATOM 1576 N N . PRO A 1 200 ? -8.537 -13.622 30.854 1.00 95.69 200 PRO A N 1
ATOM 1577 C CA . PRO A 1 200 ? -9.306 -12.399 30.648 1.00 95.69 200 PRO A CA 1
ATOM 1578 C C . PRO A 1 200 ? -9.812 -12.266 29.206 1.00 95.69 200 PRO A C 1
ATOM 1580 O O . PRO A 1 200 ? -9.094 -12.533 28.242 1.00 95.69 200 PRO A O 1
ATOM 1583 N N . VAL A 1 201 ? -11.035 -11.756 29.058 1.00 95.38 201 VAL A N 1
ATOM 1584 C CA . VAL A 1 201 ? -11.589 -11.268 27.787 1.00 95.38 201 VAL A CA 1
ATOM 1585 C C . VAL A 1 201 ? -11.938 -9.802 27.988 1.00 95.38 201 VAL A C 1
ATOM 1587 O O . VAL A 1 201 ? -12.893 -9.498 28.702 1.00 95.38 201 VAL A O 1
ATOM 1590 N N . TRP A 1 202 ? -11.147 -8.906 27.399 1.00 97.19 202 TRP A N 1
ATOM 1591 C CA . TRP A 1 202 ? -11.332 -7.468 27.570 1.00 97.19 202 TRP A CA 1
ATOM 1592 C C . TRP A 1 202 ? -12.393 -6.924 26.610 1.00 97.19 202 TRP A C 1
ATOM 1594 O O . TRP A 1 202 ? -12.474 -7.320 25.447 1.00 97.19 202 TRP A O 1
ATOM 1604 N N . VAL A 1 203 ? -13.204 -5.998 27.110 1.00 94.56 203 VAL A N 1
ATOM 1605 C CA . VAL A 1 203 ? -14.274 -5.301 26.394 1.00 94.56 203 VAL A CA 1
ATOM 1606 C C . VAL A 1 203 ? -13.734 -4.064 25.682 1.00 94.56 203 VAL A C 1
ATOM 1608 O O . VAL A 1 203 ? -14.184 -3.749 24.578 1.00 94.56 203 VAL A O 1
ATOM 1611 N N . GLN A 1 204 ? -12.782 -3.346 26.288 1.00 94.25 204 GLN A N 1
ATOM 1612 C CA . GLN A 1 204 ? -12.213 -2.147 25.682 1.00 94.25 204 GLN A CA 1
ATOM 1613 C C . GLN A 1 204 ? -11.420 -2.508 24.424 1.00 94.25 204 GLN A C 1
ATOM 1615 O O . GLN A 1 204 ? -10.387 -3.177 24.478 1.00 94.25 204 GLN A O 1
ATOM 1620 N N . LYS A 1 205 ? -11.876 -1.986 23.285 1.00 94.62 205 LYS A N 1
ATOM 1621 C CA . LYS A 1 205 ? -11.171 -2.086 22.009 1.00 94.62 205 LYS A CA 1
ATOM 1622 C C . LYS A 1 205 ? -10.130 -0.979 21.865 1.00 94.62 205 LYS A C 1
ATOM 1624 O O . LYS A 1 205 ? -10.314 0.129 22.377 1.00 94.62 205 LYS A O 1
ATOM 1629 N N . ILE A 1 206 ? -9.052 -1.267 21.142 1.00 95.62 206 ILE A N 1
ATOM 1630 C CA . ILE A 1 206 ? -7.963 -0.316 20.881 1.00 95.62 206 ILE A CA 1
ATOM 1631 C C . ILE A 1 206 ? -7.900 -0.032 19.382 1.00 95.62 206 ILE A C 1
ATOM 1633 O O . ILE A 1 206 ? -7.756 -0.949 18.579 1.00 95.62 206 ILE A O 1
ATOM 1637 N N . SER A 1 207 ? -8.022 1.237 18.997 1.00 92.00 207 SER A N 1
ATOM 1638 C CA . SER A 1 207 ? -8.040 1.643 17.590 1.00 92.00 207 SER A CA 1
ATOM 1639 C C . SER A 1 207 ? -6.636 1.895 17.040 1.00 92.00 207 SER A C 1
ATOM 1641 O O . SER A 1 207 ? -5.798 2.513 17.695 1.00 92.00 207 SER A O 1
ATOM 1643 N N . VAL A 1 208 ? -6.398 1.479 15.798 1.00 92.44 208 VAL A N 1
ATOM 1644 C CA . VAL A 1 208 ? -5.164 1.731 15.048 1.00 92.44 208 VAL A CA 1
ATOM 1645 C C . VAL A 1 208 ? -5.492 2.058 13.591 1.00 92.44 208 VAL A C 1
ATOM 1647 O O . VAL A 1 208 ? -6.400 1.480 13.000 1.00 92.44 208 VAL A O 1
ATOM 1650 N N . MET A 1 209 ? -4.757 3.002 13.001 1.00 89.06 209 MET A N 1
ATOM 1651 C CA . MET A 1 209 ? -4.866 3.315 11.573 1.00 89.06 209 MET A CA 1
ATOM 1652 C C . MET A 1 209 ? -3.908 2.422 10.794 1.00 89.06 209 MET A C 1
ATOM 1654 O O . MET A 1 209 ? -2.692 2.589 10.904 1.00 89.06 209 MET A O 1
ATOM 1658 N N . TYR A 1 210 ? -4.449 1.471 10.038 1.00 89.62 210 TYR A N 1
ATOM 1659 C CA . TYR A 1 210 ? -3.661 0.560 9.221 1.00 89.62 210 TYR A CA 1
ATOM 1660 C C . TYR A 1 210 ? -3.205 1.227 7.921 1.00 89.62 210 TYR A C 1
ATOM 1662 O O . TYR A 1 210 ? -4.009 1.847 7.228 1.00 89.62 210 TYR A O 1
ATOM 1670 N N . GLN A 1 211 ? -1.918 1.088 7.616 1.00 87.25 211 GLN A N 1
ATOM 1671 C CA . GLN A 1 211 ? -1.242 1.583 6.419 1.00 87.25 211 GLN A CA 1
ATOM 1672 C C . GLN A 1 211 ? -0.730 0.378 5.635 1.00 87.25 211 GLN A C 1
ATOM 1674 O O . GLN A 1 211 ? 0.172 -0.323 6.098 1.00 87.25 211 GLN A O 1
ATOM 1679 N N . VAL A 1 212 ? -1.305 0.131 4.460 1.00 85.12 212 VAL A N 1
ATOM 1680 C CA . VAL A 1 212 ? -0.980 -1.041 3.629 1.00 85.12 212 VAL A CA 1
ATOM 1681 C C . VAL A 1 212 ? 0.491 -1.039 3.213 1.00 85.12 212 VAL A C 1
ATOM 1683 O O . VAL A 1 212 ? 1.121 -2.093 3.152 1.00 85.12 212 VAL A O 1
ATOM 1686 N N . GLU A 1 213 ? 1.039 0.151 2.994 1.00 84.69 213 GLU A N 1
ATOM 1687 C CA . GLU A 1 213 ? 2.395 0.447 2.552 1.00 84.69 213 GLU A CA 1
ATOM 1688 C C . GLU A 1 213 ? 3.462 0.380 3.661 1.00 84.69 213 GLU A C 1
ATOM 1690 O O . GLU A 1 213 ? 4.633 0.662 3.407 1.00 84.69 213 GLU A O 1
ATOM 1695 N N . THR A 1 214 ? 3.097 0.063 4.910 1.00 84.44 214 THR A N 1
ATOM 1696 C CA . THR A 1 214 ? 4.038 0.061 6.043 1.00 84.44 214 THR A CA 1
ATOM 1697 C C . THR A 1 214 ? 3.881 -1.173 6.926 1.00 84.44 214 THR A C 1
ATOM 1699 O O . THR A 1 214 ? 2.793 -1.511 7.382 1.00 84.44 214 THR A O 1
ATOM 1702 N N . VAL A 1 215 ? 5.004 -1.805 7.284 1.00 89.06 215 VAL A N 1
ATOM 1703 C CA . VAL A 1 215 ? 5.018 -2.836 8.332 1.00 89.06 215 VAL A CA 1
ATOM 1704 C C . VAL A 1 215 ? 4.842 -2.180 9.705 1.00 89.06 215 VAL A C 1
ATOM 1706 O O . VAL A 1 215 ? 5.789 -1.668 10.304 1.00 89.06 215 VAL A O 1
ATOM 1709 N N . GLN A 1 216 ? 3.616 -2.194 10.225 1.00 92.06 216 GLN A N 1
ATOM 1710 C CA . GLN A 1 216 ? 3.290 -1.673 11.554 1.00 92.06 216 GLN A CA 1
ATOM 1711 C C . GLN A 1 216 ? 3.447 -2.771 12.611 1.00 92.06 216 GLN A C 1
ATOM 1713 O O . GLN A 1 216 ? 2.596 -3.647 12.737 1.00 92.06 216 GLN A O 1
ATOM 1718 N N . THR A 1 217 ? 4.543 -2.735 13.374 1.00 95.69 217 THR A N 1
ATOM 1719 C CA . THR A 1 217 ? 4.796 -3.710 14.449 1.00 95.69 217 THR A CA 1
ATOM 1720 C C . THR A 1 217 ? 4.065 -3.306 15.726 1.00 95.69 217 THR A C 1
ATOM 1722 O O . THR A 1 217 ? 4.382 -2.275 16.325 1.00 95.69 217 THR A O 1
ATOM 1725 N N . LEU A 1 218 ? 3.123 -4.139 16.160 1.00 97.69 218 LEU A N 1
ATOM 1726 C CA . LEU A 1 218 ? 2.422 -3.999 17.430 1.00 97.69 218 LEU A CA 1
ATOM 1727 C C . LEU A 1 218 ? 3.148 -4.775 18.526 1.00 97.69 218 LEU A C 1
ATOM 1729 O O . LEU A 1 218 ? 3.635 -5.886 18.310 1.00 97.69 218 LEU A O 1
ATOM 1733 N N . VAL A 1 219 ? 3.211 -4.176 19.710 1.00 97.62 219 VAL A N 1
ATOM 1734 C CA . VAL A 1 219 ? 3.767 -4.768 20.925 1.00 97.62 219 VAL A CA 1
ATOM 1735 C C . VAL A 1 219 ? 2.671 -4.794 21.979 1.00 97.62 219 VAL A C 1
ATOM 1737 O O . VAL A 1 219 ? 2.056 -3.767 22.268 1.00 97.62 219 VAL A O 1
ATOM 1740 N N . PHE A 1 220 ? 2.437 -5.975 22.535 1.00 97.50 220 PHE A N 1
ATOM 1741 C CA . PHE A 1 220 ? 1.429 -6.250 23.545 1.00 97.50 220 PHE A CA 1
ATOM 1742 C C . PHE A 1 220 ? 2.139 -6.536 24.860 1.00 97.50 220 PHE A C 1
ATOM 1744 O O . PHE A 1 220 ? 2.890 -7.507 24.956 1.00 97.50 220 PHE A O 1
ATOM 1751 N N . HIS A 1 221 ? 1.895 -5.706 25.867 1.00 96.81 221 HIS A N 1
ATOM 1752 C CA . HIS A 1 221 ? 2.362 -5.933 27.230 1.00 96.81 221 HIS A CA 1
ATOM 1753 C C . HIS A 1 221 ? 1.180 -6.260 28.123 1.00 96.81 221 HIS A C 1
ATOM 1755 O O . HIS A 1 221 ? 0.203 -5.518 28.137 1.00 96.81 221 HIS A O 1
ATOM 1761 N N . VAL A 1 222 ? 1.282 -7.340 28.890 1.00 96.38 222 VAL A N 1
ATOM 1762 C CA . VAL A 1 222 ? 0.280 -7.701 29.895 1.00 96.38 222 VAL A CA 1
ATOM 1763 C C . VAL A 1 222 ? 0.871 -7.453 31.276 1.00 96.38 222 VAL A C 1
ATOM 1765 O O . VAL A 1 222 ? 2.008 -7.847 31.556 1.00 96.38 222 VAL A O 1
ATOM 1768 N N . TYR A 1 223 ? 0.100 -6.778 32.120 1.00 95.00 223 TYR A N 1
ATOM 1769 C CA . TYR A 1 223 ? 0.453 -6.435 33.490 1.00 95.00 223 TYR A CA 1
ATOM 1770 C C . TYR A 1 223 ? -0.586 -6.979 34.454 1.00 95.00 223 TYR A C 1
ATOM 1772 O O . TYR A 1 223 ? -1.768 -6.997 34.128 1.00 95.00 223 TYR A O 1
ATOM 1780 N N . ASP A 1 224 ? -0.128 -7.369 35.631 1.00 93.44 224 ASP A N 1
ATOM 1781 C CA . ASP A 1 224 ? -0.944 -7.630 36.804 1.00 93.44 224 ASP A CA 1
ATOM 1782 C C . ASP A 1 224 ? -1.038 -6.338 37.632 1.00 93.44 224 ASP A C 1
ATOM 1784 O O . ASP A 1 224 ? -0.013 -5.741 37.995 1.00 93.44 224 ASP A O 1
ATOM 1788 N N . VAL A 1 225 ? -2.259 -5.835 37.827 1.00 91.56 225 VAL A N 1
ATOM 1789 C CA . VAL A 1 225 ? -2.511 -4.546 38.481 1.00 91.56 225 VAL A CA 1
ATOM 1790 C C . VAL A 1 225 ? -2.776 -4.761 39.964 1.00 91.56 225 VAL A C 1
ATOM 1792 O O . VAL A 1 225 ? -3.835 -5.241 40.350 1.00 91.56 225 VAL A O 1
ATOM 1795 N N . ASP A 1 226 ? -1.845 -4.302 40.804 1.00 84.44 226 ASP A N 1
ATOM 1796 C CA . ASP A 1 226 ? -1.954 -4.434 42.259 1.00 84.44 226 ASP A CA 1
ATOM 1797 C C . ASP A 1 226 ? -3.270 -3.826 42.775 1.00 84.44 226 ASP A C 1
ATOM 1799 O O . ASP A 1 226 ? -3.620 -2.677 42.472 1.00 84.44 226 ASP A O 1
ATOM 1803 N N . THR A 1 227 ? -3.954 -4.590 43.627 1.00 82.44 227 THR A N 1
ATOM 1804 C CA . THR A 1 227 ? -5.203 -4.237 44.315 1.00 82.44 227 THR A CA 1
ATOM 1805 C C . THR A 1 227 ? -5.281 -2.817 44.871 1.00 82.44 227 THR A C 1
ATOM 1807 O O . THR A 1 227 ? -6.344 -2.187 44.852 1.00 82.44 227 THR A O 1
ATOM 1810 N N . LYS A 1 228 ? -4.159 -2.240 45.320 1.00 84.12 228 LYS A N 1
ATOM 1811 C CA . LYS A 1 228 ? -4.125 -0.854 45.824 1.00 84.12 228 LYS A CA 1
ATOM 1812 C C . LYS A 1 228 ? -4.446 0.203 44.756 1.00 84.12 228 LYS A C 1
ATOM 1814 O O . LYS A 1 228 ? -4.730 1.350 45.109 1.00 84.12 228 LYS A O 1
ATOM 1819 N N . TYR A 1 229 ? -4.396 -0.153 43.474 1.00 84.75 229 TYR A N 1
ATOM 1820 C CA . TYR A 1 229 ? -4.597 0.751 42.345 1.00 84.75 229 TYR A CA 1
ATOM 1821 C C . TYR A 1 229 ? -5.966 0.626 41.661 1.00 84.75 229 TYR A C 1
ATOM 1823 O O . TYR A 1 229 ? -6.242 1.406 40.752 1.00 84.75 229 TYR A O 1
ATOM 1831 N N . HIS A 1 230 ? -6.864 -0.258 42.110 1.00 85.00 230 HIS A N 1
ATOM 1832 C CA . HIS A 1 230 ? -8.166 -0.490 41.453 1.00 85.00 230 HIS A CA 1
ATOM 1833 C C . HIS A 1 230 ? -9.093 0.731 41.386 1.00 85.00 230 HIS A C 1
ATOM 1835 O O . HIS A 1 230 ? -9.948 0.812 40.511 1.00 85.00 230 HIS A O 1
ATOM 1841 N N . ASN A 1 231 ? -8.915 1.709 42.277 1.00 86.50 231 ASN A N 1
ATOM 1842 C CA . ASN A 1 231 ? -9.690 2.956 42.262 1.00 86.50 231 ASN A CA 1
ATOM 1843 C C . ASN A 1 231 ? -9.074 4.049 41.371 1.00 86.50 231 ASN A C 1
ATOM 1845 O O . ASN A 1 231 ? -9.594 5.166 41.314 1.00 86.50 231 ASN A O 1
ATOM 1849 N N . ILE A 1 232 ? -7.949 3.765 40.713 1.00 88.50 232 ILE A N 1
ATOM 1850 C CA . ILE A 1 232 ? -7.264 4.703 39.828 1.00 88.50 232 ILE A CA 1
ATOM 1851 C C . ILE A 1 232 ? -7.692 4.415 38.385 1.00 88.50 232 ILE A C 1
ATOM 1853 O O . ILE A 1 232 ? -7.620 3.268 37.946 1.00 88.50 232 ILE A O 1
ATOM 1857 N N . PRO A 1 233 ? -8.105 5.434 37.608 1.00 89.62 233 PRO A N 1
ATOM 1858 C CA . PRO A 1 233 ? -8.370 5.253 36.187 1.00 89.62 233 PRO A CA 1
ATOM 1859 C C . PRO A 1 233 ? -7.151 4.667 35.467 1.00 89.62 233 PRO A C 1
ATOM 1861 O O . PRO A 1 233 ? -6.029 5.125 35.663 1.00 89.62 233 PRO A O 1
ATOM 1864 N N . VAL A 1 234 ? -7.372 3.708 34.566 1.00 89.94 234 VAL A N 1
ATOM 1865 C CA . VAL A 1 234 ? -6.296 2.969 33.876 1.00 89.94 234 VAL A CA 1
ATOM 1866 C C . VAL A 1 234 ? -5.255 3.874 33.197 1.00 89.94 234 VAL A C 1
ATOM 1868 O O . VAL A 1 234 ? -4.054 3.594 33.212 1.00 89.94 234 VAL A O 1
ATOM 1871 N N . LYS A 1 235 ? -5.704 4.998 32.633 1.00 88.69 235 LYS A N 1
ATOM 1872 C CA . LYS A 1 235 ? -4.848 6.018 32.006 1.00 88.69 235 LYS A CA 1
ATOM 1873 C C . LYS A 1 235 ? -3.831 6.655 32.966 1.00 88.69 235 LYS A C 1
ATOM 1875 O O . LYS A 1 235 ? -2.775 7.095 32.526 1.00 88.69 235 LYS A O 1
ATOM 1880 N N . ASP A 1 236 ? -4.139 6.685 34.261 1.00 91.12 236 ASP A N 1
ATOM 1881 C CA . ASP A 1 236 ? -3.320 7.309 35.302 1.00 91.12 236 ASP A CA 1
ATOM 1882 C C . ASP A 1 236 ? -2.405 6.283 36.004 1.00 91.12 236 ASP A C 1
ATOM 1884 O O . ASP A 1 236 ? -1.532 6.657 36.796 1.00 91.12 236 ASP A O 1
ATOM 1888 N N . LEU A 1 237 ? -2.556 4.986 35.693 1.00 91.69 237 LEU A N 1
ATOM 1889 C CA . LEU A 1 237 ? -1.691 3.922 36.200 1.00 91.69 237 LEU A CA 1
ATOM 1890 C C . LEU A 1 237 ? -0.266 4.068 35.663 1.00 91.69 237 LEU A C 1
ATOM 1892 O O . LEU A 1 237 ? -0.021 4.264 34.468 1.00 91.69 237 LEU A O 1
ATOM 1896 N N . LYS A 1 238 ? 0.711 3.907 36.552 1.00 92.19 238 LYS A N 1
ATOM 1897 C CA . LYS A 1 238 ? 2.129 3.881 36.190 1.00 92.19 238 LYS A CA 1
ATOM 1898 C C . LYS A 1 238 ? 2.555 2.436 35.977 1.00 92.19 238 LYS A C 1
ATOM 1900 O O . LYS A 1 238 ? 2.666 1.686 36.940 1.00 92.19 238 LYS A O 1
ATOM 1905 N N . LEU A 1 239 ? 2.864 2.077 34.730 1.00 91.56 239 LEU A N 1
ATOM 1906 C CA . LEU A 1 239 ? 3.241 0.708 34.338 1.00 91.56 239 LEU A CA 1
ATOM 1907 C C . LEU A 1 239 ? 4.479 0.170 35.070 1.00 91.56 239 LEU A C 1
ATOM 1909 O O . LEU A 1 239 ? 4.637 -1.030 35.235 1.00 91.56 239 LEU A O 1
ATOM 1913 N N . LYS A 1 240 ? 5.373 1.058 35.514 1.00 90.00 240 LYS A N 1
ATOM 1914 C CA . LYS A 1 240 ? 6.557 0.697 36.311 1.00 90.00 240 LYS A CA 1
ATOM 1915 C C . LYS A 1 240 ? 6.233 0.236 37.738 1.00 90.00 240 LYS A C 1
ATOM 1917 O O . LYS A 1 240 ? 7.098 -0.352 38.372 1.00 90.00 240 LYS A O 1
ATOM 1922 N N . ASP A 1 241 ? 5.038 0.566 38.223 1.00 90.81 241 ASP A N 1
ATOM 1923 C CA . ASP A 1 241 ? 4.565 0.237 39.566 1.00 90.81 241 ASP A CA 1
ATOM 1924 C C . ASP A 1 241 ? 3.634 -0.999 39.539 1.00 90.81 241 ASP A C 1
ATOM 1926 O O . ASP A 1 241 ? 3.064 -1.336 40.571 1.00 90.81 241 ASP A O 1
ATOM 1930 N N . GLN A 1 242 ? 3.454 -1.630 38.366 1.00 91.62 242 GLN A N 1
ATOM 1931 C CA . GLN A 1 242 ? 2.640 -2.834 38.153 1.00 91.62 242 GLN A CA 1
ATOM 1932 C C . GLN A 1 242 ? 3.536 -4.038 37.856 1.00 91.62 242 GLN A C 1
ATOM 1934 O O . GLN A 1 242 ? 4.646 -3.874 37.328 1.00 91.62 242 GLN A O 1
ATOM 1939 N N . ASP A 1 243 ? 3.034 -5.239 38.127 1.00 90.69 243 ASP A N 1
ATOM 1940 C CA . ASP A 1 243 ? 3.781 -6.469 37.901 1.00 90.69 243 ASP A CA 1
ATOM 1941 C C . ASP A 1 243 ? 3.666 -6.913 36.441 1.00 90.69 243 ASP A C 1
ATOM 1943 O O . ASP A 1 243 ? 2.610 -6.878 35.819 1.00 90.69 243 ASP A O 1
ATOM 1947 N N . PHE A 1 244 ? 4.795 -7.266 35.834 1.00 91.81 244 PHE A N 1
ATOM 1948 C CA . PHE A 1 244 ? 4.857 -7.582 34.410 1.00 91.81 244 PHE A CA 1
ATOM 1949 C C . PHE A 1 244 ? 4.611 -9.075 34.174 1.00 91.81 244 PHE A C 1
ATOM 1951 O O . PHE A 1 244 ? 5.422 -9.901 34.598 1.00 91.81 244 PHE A O 1
ATOM 1958 N N . LEU A 1 245 ? 3.547 -9.409 33.440 1.00 91.19 245 LEU A N 1
ATOM 1959 C CA . LEU A 1 245 ? 3.175 -10.792 33.126 1.00 91.19 245 LEU A CA 1
ATOM 1960 C C . LEU A 1 245 ? 3.852 -11.296 31.850 1.00 91.19 245 LEU A C 1
ATOM 1962 O O . LEU A 1 245 ? 4.367 -12.414 31.823 1.00 91.19 245 LEU A O 1
ATOM 1966 N N . GLY A 1 246 ? 3.906 -10.477 30.798 1.00 92.38 246 GLY A N 1
ATOM 1967 C CA . GLY A 1 246 ? 4.587 -10.874 29.569 1.00 92.38 246 GLY A CA 1
ATOM 1968 C C . GLY A 1 246 ? 4.445 -9.913 28.395 1.00 92.38 246 GLY A C 1
ATOM 1969 O O . GLY A 1 246 ? 3.654 -8.971 28.415 1.00 92.38 246 GLY A O 1
ATOM 1970 N N . GLU A 1 247 ? 5.250 -10.170 27.365 1.00 94.75 247 GLU A N 1
ATOM 1971 C CA . GLU A 1 247 ? 5.275 -9.451 26.092 1.00 94.75 247 GLU A CA 1
ATOM 1972 C C . GLU A 1 247 ? 5.039 -10.407 24.922 1.00 94.75 247 GLU A C 1
ATOM 1974 O O . GLU A 1 247 ? 5.597 -11.507 24.879 1.00 94.75 247 GLU A O 1
ATOM 1979 N N . ALA A 1 248 ? 4.272 -9.943 23.941 1.00 95.81 248 ALA A N 1
ATOM 1980 C CA . ALA A 1 248 ? 4.226 -10.499 22.596 1.00 95.81 248 ALA A CA 1
ATOM 1981 C C . ALA A 1 248 ? 4.320 -9.366 21.564 1.00 95.81 248 ALA A C 1
ATOM 1983 O O . ALA A 1 248 ? 4.010 -8.212 21.856 1.00 95.81 248 ALA A O 1
ATOM 1984 N N . SER A 1 249 ? 4.737 -9.679 20.338 1.00 96.38 249 SER A N 1
ATOM 1985 C CA . SER A 1 249 ? 4.737 -8.710 19.236 1.00 96.38 249 SER A CA 1
ATOM 1986 C C . SER A 1 249 ? 4.505 -9.397 17.898 1.00 96.38 249 SER A C 1
ATOM 1988 O O . SER A 1 249 ? 4.906 -10.549 17.732 1.00 96.38 249 SER A O 1
ATOM 1990 N N . CYS A 1 250 ? 3.879 -8.688 16.965 1.00 96.56 250 CYS A N 1
ATOM 1991 C CA . CYS A 1 250 ? 3.665 -9.123 15.584 1.00 96.56 250 CYS A CA 1
ATOM 1992 C C . CYS A 1 250 ? 3.456 -7.901 14.679 1.00 96.56 250 CYS A C 1
ATOM 1994 O O . CYS A 1 250 ? 3.171 -6.801 15.166 1.00 96.56 250 CYS A O 1
ATOM 1996 N N . ALA A 1 251 ? 3.561 -8.069 13.362 1.00 95.81 251 ALA A N 1
ATOM 1997 C CA . ALA A 1 251 ? 3.076 -7.050 12.438 1.00 95.81 251 ALA A CA 1
ATOM 1998 C C . ALA A 1 251 ? 1.538 -7.056 12.391 1.00 95.81 251 ALA A C 1
ATOM 2000 O O . ALA A 1 251 ? 0.911 -8.114 12.419 1.00 95.81 251 ALA A O 1
ATOM 2001 N N . LEU A 1 252 ? 0.913 -5.881 12.277 1.00 95.69 252 LEU A N 1
ATOM 2002 C CA . LEU A 1 252 ? -0.541 -5.761 12.114 1.00 95.69 252 LEU A CA 1
ATOM 2003 C C . LEU A 1 252 ? -1.025 -6.510 10.859 1.00 95.69 252 LEU A C 1
ATOM 2005 O O . LEU A 1 252 ? -2.060 -7.174 10.908 1.00 95.69 252 LEU A O 1
ATOM 2009 N N . SER A 1 253 ? -0.226 -6.495 9.785 1.00 93.31 253 SER A N 1
ATOM 2010 C CA . SER A 1 253 ? -0.470 -7.263 8.557 1.00 93.31 253 SER A CA 1
ATOM 2011 C C . SER A 1 253 ? -0.623 -8.768 8.813 1.00 93.31 253 SER A C 1
ATOM 2013 O O . SER A 1 253 ? -1.485 -9.379 8.202 1.00 93.31 253 SER A O 1
ATOM 2015 N N . GLU A 1 254 ? 0.101 -9.367 9.771 1.00 93.75 254 GLU A N 1
ATOM 2016 C CA . GLU A 1 254 ? -0.037 -10.801 10.109 1.00 93.75 254 GLU A CA 1
ATOM 2017 C C . GLU A 1 254 ? -1.406 -11.168 10.695 1.00 93.75 254 GLU A C 1
ATOM 2019 O O . GLU A 1 254 ? -1.775 -12.345 10.730 1.00 93.75 254 GLU A O 1
ATOM 2024 N N . ILE A 1 255 ? -2.137 -10.177 11.208 1.00 94.69 255 ILE A N 1
ATOM 2025 C CA . ILE A 1 255 ? -3.468 -10.357 11.780 1.00 94.69 255 ILE A CA 1
ATOM 2026 C C . ILE A 1 255 ? -4.514 -10.100 10.701 1.00 94.69 255 ILE A C 1
ATOM 2028 O O . ILE A 1 255 ? -5.358 -10.958 10.447 1.00 94.69 255 ILE A O 1
ATOM 2032 N N . VAL A 1 256 ? -4.456 -8.932 10.052 1.00 92.31 256 VAL A N 1
ATOM 2033 C CA . VAL A 1 256 ? -5.517 -8.472 9.143 1.00 92.31 256 VAL A CA 1
ATOM 2034 C C . VAL A 1 256 ? -5.579 -9.245 7.826 1.00 92.31 256 VAL A C 1
ATOM 2036 O O . VAL A 1 256 ? -6.636 -9.257 7.198 1.00 92.31 256 VAL A O 1
ATOM 2039 N N . THR A 1 257 ? -4.498 -9.924 7.419 1.00 91.19 257 THR A N 1
ATOM 2040 C CA . THR A 1 257 ? -4.497 -10.771 6.213 1.00 91.19 257 THR A CA 1
ATOM 2041 C C . THR A 1 257 ? -4.985 -12.199 6.470 1.00 91.19 257 THR A C 1
ATOM 2043 O O . THR A 1 257 ? -5.218 -12.950 5.526 1.00 91.19 257 THR A O 1
ATOM 2046 N N . LYS A 1 258 ? -5.218 -12.597 7.730 1.00 89.06 258 LYS A N 1
ATOM 2047 C CA . LYS A 1 258 ? -5.810 -13.906 8.045 1.00 89.06 258 LYS A CA 1
ATOM 2048 C C . LYS A 1 258 ? -7.305 -13.922 7.759 1.00 89.06 258 LYS A C 1
ATOM 2050 O O . LYS A 1 258 ? -8.015 -12.974 8.084 1.00 89.06 258 LYS A O 1
ATOM 2055 N N . CYS A 1 259 ? -7.821 -15.062 7.295 1.00 86.12 259 CYS A N 1
ATOM 2056 C CA . CYS A 1 259 ? -9.263 -15.237 7.085 1.00 86.12 259 CYS A CA 1
ATOM 2057 C C . CYS A 1 259 ? -10.081 -15.042 8.377 1.00 86.12 259 CYS A C 1
ATOM 2059 O O . CYS A 1 259 ? -11.162 -14.463 8.343 1.00 86.12 259 CYS A O 1
ATOM 2061 N N . SER A 1 260 ? -9.545 -15.465 9.528 1.00 88.12 260 SER A N 1
ATOM 2062 C CA . SER A 1 260 ? -10.157 -15.273 10.849 1.00 88.12 260 SER A CA 1
ATOM 2063 C C . SER A 1 260 ? -9.944 -13.872 11.423 1.00 88.12 260 SER A C 1
ATOM 2065 O O . SER A 1 260 ? -10.528 -13.555 12.457 1.00 88.12 260 SER A O 1
ATOM 2067 N N . ARG A 1 261 ? -9.052 -13.077 10.811 1.00 91.00 261 ARG A N 1
ATOM 2068 C CA . ARG A 1 261 ? -8.506 -11.817 11.341 1.00 91.00 261 ARG A CA 1
ATOM 2069 C C . ARG A 1 261 ? -8.028 -11.924 12.792 1.00 91.00 261 ARG A C 1
ATOM 2071 O O . ARG A 1 261 ? -8.100 -10.969 13.562 1.00 91.00 261 ARG A O 1
ATOM 2078 N N . CYS A 1 262 ? -7.579 -13.119 13.170 1.00 94.50 262 CYS A N 1
ATOM 2079 C CA . CYS A 1 262 ? -7.277 -13.487 14.541 1.00 94.50 262 CYS A CA 1
ATOM 2080 C C . CYS A 1 262 ? -5.916 -14.187 14.631 1.00 94.50 262 CYS A C 1
ATOM 2082 O O . CYS A 1 262 ? -5.595 -15.076 13.832 1.00 94.50 262 CYS A O 1
ATOM 2084 N N . LEU A 1 263 ? -5.108 -13.788 15.611 1.00 96.19 263 LEU A N 1
ATOM 2085 C CA . LEU A 1 263 ? -3.769 -14.317 15.860 1.00 96.19 263 LEU A CA 1
ATOM 2086 C C . LEU A 1 263 ? -3.575 -14.566 17.357 1.00 96.19 263 LEU A C 1
ATOM 2088 O O . LEU A 1 263 ? -3.816 -13.678 18.166 1.00 96.19 263 LEU A O 1
ATOM 2092 N N . THR A 1 264 ? -3.086 -15.753 17.712 1.00 96.75 264 THR A N 1
ATOM 2093 C CA . THR A 1 264 ? -2.697 -16.098 19.084 1.00 96.75 264 THR A CA 1
ATOM 2094 C C . THR A 1 264 ? -1.178 -16.151 19.188 1.00 96.75 264 THR A C 1
ATOM 2096 O O . THR A 1 264 ? -0.519 -16.780 18.357 1.00 96.75 264 THR A O 1
ATOM 2099 N N . LEU A 1 265 ? -0.625 -15.486 20.199 1.00 96.38 265 LEU A N 1
ATOM 2100 C CA . LEU A 1 265 ? 0.806 -15.372 20.465 1.00 96.38 265 LEU A CA 1
ATOM 2101 C C . LEU A 1 265 ? 1.120 -15.831 21.890 1.00 96.38 265 LEU A C 1
ATOM 2103 O O . LEU A 1 265 ? 0.363 -15.562 22.818 1.00 96.38 265 LEU A O 1
ATOM 2107 N N . ASN A 1 266 ? 2.277 -16.464 22.071 1.00 94.88 266 ASN A N 1
ATOM 2108 C CA . ASN A 1 266 ? 2.809 -16.754 23.402 1.00 94.88 266 ASN A CA 1
ATOM 2109 C C . ASN A 1 266 ? 3.397 -15.486 24.033 1.00 94.88 266 ASN A C 1
ATOM 2111 O O . ASN A 1 266 ? 4.079 -14.715 23.353 1.00 94.88 266 ASN A O 1
ATOM 2115 N N . LEU A 1 267 ? 3.191 -15.324 25.336 1.00 92.62 267 LEU A N 1
ATOM 2116 C CA . LEU A 1 267 ? 3.751 -14.246 26.140 1.00 92.62 267 LEU A CA 1
ATOM 2117 C C . LEU A 1 267 ? 5.106 -14.659 26.723 1.00 92.62 267 LEU A C 1
ATOM 2119 O O . LEU A 1 267 ? 5.258 -15.740 27.300 1.00 92.62 267 LEU A O 1
ATOM 2123 N N . TYR A 1 268 ? 6.092 -13.770 26.611 1.00 90.31 268 TYR A N 1
ATOM 2124 C CA . TYR A 1 268 ? 7.451 -13.992 27.103 1.00 90.31 268 TYR A CA 1
ATOM 2125 C C . TYR A 1 268 ? 7.863 -12.951 28.150 1.00 90.31 268 TYR A C 1
ATOM 2127 O O . TYR A 1 268 ? 7.446 -11.796 28.113 1.00 90.31 268 TYR A O 1
ATOM 2135 N N . GLY A 1 269 ? 8.723 -13.357 29.087 1.00 83.88 269 GLY A N 1
ATOM 2136 C CA . GLY A 1 269 ? 9.299 -12.464 30.096 1.00 83.88 269 GLY A CA 1
ATOM 2137 C C . GLY A 1 269 ? 10.356 -11.509 29.520 1.00 83.88 269 GLY A C 1
ATOM 2138 O O . GLY A 1 269 ? 10.951 -11.780 28.480 1.00 83.88 269 GLY A O 1
ATOM 2139 N N . ARG A 1 270 ? 10.675 -10.425 30.246 1.00 75.31 270 ARG A N 1
ATOM 2140 C CA . ARG A 1 270 ? 11.665 -9.398 29.834 1.00 75.31 270 ARG A CA 1
ATOM 2141 C C . ARG A 1 270 ? 13.091 -9.918 29.596 1.00 75.31 270 ARG A C 1
ATOM 2143 O O . ARG A 1 270 ? 13.854 -9.290 28.870 1.00 75.31 270 ARG A O 1
ATOM 2150 N N . ASN A 1 271 ? 13.463 -11.049 30.196 1.00 60.31 271 ASN A N 1
ATOM 2151 C CA . ASN A 1 271 ? 14.807 -11.617 30.092 1.00 60.31 271 ASN A CA 1
ATOM 2152 C C . ASN A 1 271 ? 14.791 -12.816 29.136 1.00 60.31 271 ASN A C 1
ATOM 2154 O O . ASN A 1 271 ? 14.569 -13.951 29.556 1.00 60.31 271 ASN A O 1
ATOM 2158 N N . GLY A 1 272 ? 15.066 -12.566 27.853 1.00 52.06 272 GLY A N 1
ATOM 2159 C CA . GLY A 1 272 ? 15.045 -13.545 26.753 1.00 52.06 272 GLY A CA 1
ATOM 2160 C C . GLY A 1 272 ? 16.024 -14.731 26.846 1.00 52.06 272 GLY A C 1
ATOM 2161 O O . GLY A 1 272 ? 16.232 -15.425 25.856 1.00 52.06 272 GLY A O 1
ATOM 2162 N N . HIS A 1 273 ? 16.626 -14.993 28.009 1.00 51.09 273 HIS A N 1
ATOM 2163 C CA . HIS A 1 273 ? 17.544 -16.115 28.227 1.00 51.09 273 HIS A CA 1
ATOM 2164 C C . HIS A 1 273 ? 16.830 -17.452 28.475 1.00 51.09 273 HIS A C 1
ATOM 2166 O O . HIS A 1 273 ? 17.444 -18.504 28.314 1.00 51.09 273 HIS A O 1
ATOM 2172 N N . VAL A 1 274 ? 15.535 -17.436 28.814 1.00 54.78 274 VAL A N 1
ATOM 2173 C CA . VAL A 1 274 ? 14.711 -18.646 28.948 1.00 54.78 274 VAL A CA 1
ATOM 2174 C C . VAL A 1 274 ? 13.368 -18.392 28.265 1.00 54.78 274 VAL A C 1
ATOM 2176 O O . VAL A 1 274 ? 12.597 -17.552 28.722 1.00 54.78 274 VAL A O 1
ATOM 2179 N N . ARG A 1 275 ? 13.064 -19.124 27.182 1.00 62.34 275 ARG A N 1
ATOM 2180 C CA . ARG A 1 275 ? 11.742 -19.135 26.517 1.00 62.34 275 ARG A CA 1
ATOM 2181 C C . ARG A 1 275 ? 10.696 -19.841 27.397 1.00 62.34 275 ARG A C 1
ATOM 2183 O O . ARG A 1 275 ? 10.136 -20.862 27.008 1.00 62.34 275 ARG A O 1
ATOM 2190 N N . LYS A 1 276 ? 10.472 -19.349 28.617 1.00 73.50 276 LYS A N 1
ATOM 2191 C CA . LYS A 1 276 ? 9.343 -19.775 29.447 1.00 73.50 276 LYS A CA 1
ATOM 2192 C C . LYS A 1 276 ? 8.103 -19.043 28.930 1.00 73.50 276 LYS A C 1
ATOM 2194 O O . LYS A 1 276 ? 8.140 -17.824 28.797 1.00 73.50 276 LYS A O 1
ATOM 2199 N N . ASN A 1 277 ? 7.059 -19.796 28.593 1.00 82.00 277 ASN A N 1
ATOM 2200 C CA . ASN A 1 277 ? 5.765 -19.246 28.202 1.00 82.00 277 ASN A CA 1
ATOM 2201 C C . ASN A 1 277 ? 5.024 -18.765 29.463 1.00 82.00 277 ASN A C 1
ATOM 2203 O O . ASN A 1 277 ? 4.925 -19.531 30.425 1.00 82.00 277 ASN A O 1
ATOM 2207 N N . PHE A 1 278 ? 4.550 -17.520 29.463 1.00 86.94 278 PHE A N 1
ATOM 2208 C CA . PHE A 1 278 ? 3.823 -16.888 30.575 1.00 86.94 278 PHE A CA 1
ATOM 2209 C C . PHE A 1 278 ? 2.310 -16.772 30.324 1.00 86.94 278 PHE A C 1
ATOM 2211 O O . PHE A 1 278 ? 1.608 -16.117 31.091 1.00 86.94 278 PHE A O 1
ATOM 2218 N N . GLY A 1 279 ? 1.817 -17.416 29.266 1.00 92.38 279 GLY A N 1
ATOM 2219 C CA . GLY A 1 279 ? 0.417 -17.416 28.857 1.00 92.38 279 GLY A CA 1
ATOM 2220 C C . GLY A 1 279 ? 0.287 -17.103 27.373 1.00 92.38 279 GLY A C 1
ATOM 2221 O O . GLY A 1 279 ? 1.270 -16.840 26.684 1.00 92.38 279 GLY A O 1
ATOM 2222 N N . GLU A 1 280 ? -0.930 -17.124 26.863 1.00 95.38 280 GLU A N 1
ATOM 2223 C CA . GLU A 1 280 ? -1.219 -16.813 25.466 1.00 95.38 280 GLU A CA 1
ATOM 2224 C C . GLU A 1 280 ? -2.083 -15.560 25.393 1.00 95.38 280 GLU A C 1
ATOM 2226 O O . GLU A 1 280 ? -3.000 -15.395 26.192 1.00 95.38 280 GLU A O 1
ATOM 2231 N N . ILE A 1 281 ? -1.815 -14.686 24.428 1.00 97.12 281 ILE A N 1
ATOM 2232 C CA . ILE A 1 281 ? -2.678 -13.556 24.085 1.00 97.12 281 ILE A CA 1
ATOM 2233 C C . ILE A 1 281 ? -3.250 -13.777 22.689 1.00 97.12 281 ILE A C 1
ATOM 2235 O O . ILE A 1 281 ? -2.531 -14.123 21.755 1.00 97.12 281 ILE A O 1
ATOM 2239 N N . THR A 1 282 ? -4.556 -13.603 22.551 1.00 97.81 282 THR A N 1
ATOM 2240 C CA . THR A 1 282 ? -5.291 -13.681 21.292 1.00 97.81 282 THR A CA 1
ATOM 2241 C C . THR A 1 282 ? -5.747 -12.287 20.898 1.00 97.81 282 THR A C 1
ATOM 2243 O O . THR A 1 282 ? -6.324 -11.554 21.700 1.00 97.81 282 THR A O 1
ATOM 2246 N N . ILE A 1 283 ? -5.460 -11.931 19.652 1.00 98.06 283 ILE A N 1
ATOM 2247 C CA . ILE A 1 283 ? -5.718 -10.625 19.069 1.00 98.06 283 ILE A CA 1
ATOM 2248 C C . ILE A 1 283 ? -6.694 -10.802 17.913 1.00 98.06 283 ILE A C 1
ATOM 2250 O O . ILE A 1 283 ? -6.394 -11.540 16.975 1.00 98.06 283 ILE A O 1
ATOM 2254 N N . LEU A 1 284 ? -7.831 -10.113 17.968 1.00 96.00 284 LEU A N 1
ATOM 2255 C CA . LEU A 1 284 ? -8.814 -10.026 16.888 1.00 96.00 284 LEU A CA 1
ATOM 2256 C C . LEU A 1 284 ? -8.797 -8.607 16.312 1.00 96.00 284 LEU A C 1
ATOM 2258 O O . LEU A 1 284 ? -8.934 -7.642 17.063 1.00 96.00 284 LEU A O 1
ATOM 2262 N N . ALA A 1 285 ? -8.643 -8.487 14.995 1.00 94.19 285 ALA A N 1
ATOM 2263 C CA . ALA A 1 285 ? -8.649 -7.212 14.285 1.00 94.19 285 ALA A CA 1
ATOM 2264 C C . ALA A 1 285 ? -9.909 -7.065 13.420 1.00 94.19 285 ALA A C 1
ATOM 2266 O O . ALA A 1 285 ? -10.164 -7.866 12.520 1.00 94.19 285 ALA A O 1
ATOM 2267 N N . GLU A 1 286 ? -10.678 -6.007 13.653 1.00 89.62 286 GLU A N 1
ATOM 2268 C CA . GLU A 1 286 ? -11.903 -5.707 12.912 1.00 89.62 286 GLU A CA 1
ATOM 2269 C C . GLU A 1 286 ? -11.793 -4.344 12.235 1.00 89.62 286 GLU A C 1
ATOM 2271 O O . GLU A 1 286 ? -11.329 -3.380 12.831 1.00 89.62 286 GLU A O 1
ATOM 2276 N N . GLU A 1 287 ? -12.233 -4.234 10.985 1.00 86.81 287 GLU A N 1
ATOM 2277 C CA . GLU A 1 287 ? -12.346 -2.930 10.334 1.00 86.81 287 GLU A CA 1
ATOM 2278 C C . GLU A 1 287 ? -13.633 -2.234 10.784 1.00 86.81 287 GLU A C 1
ATOM 2280 O O . GLU A 1 287 ? -14.695 -2.860 10.847 1.00 86.81 287 GLU A O 1
ATOM 2285 N N . ILE A 1 288 ? -13.560 -0.929 11.050 1.00 79.31 288 ILE A N 1
ATOM 2286 C CA . ILE A 1 288 ? -14.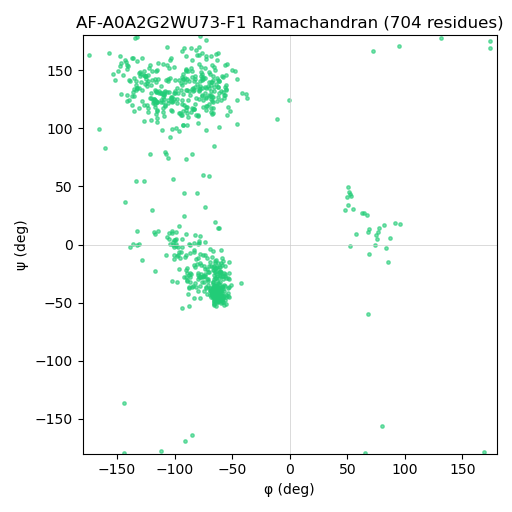727 -0.149 11.474 1.00 79.31 288 ILE A CA 1
ATOM 2287 C C . ILE A 1 288 ? -15.747 -0.062 10.330 1.00 79.31 288 ILE A C 1
ATOM 2289 O O . ILE A 1 288 ? -15.515 0.614 9.336 1.00 79.31 288 ILE A O 1
ATOM 2293 N N . VAL A 1 289 ? -16.918 -0.687 10.496 1.00 67.62 289 VAL A N 1
ATOM 2294 C CA . VAL A 1 289 ? -17.953 -0.863 9.452 1.00 67.62 289 VAL A CA 1
ATOM 2295 C C . VAL A 1 289 ? -18.351 0.432 8.734 1.00 67.62 289 VAL A C 1
ATOM 2297 O O . VAL A 1 289 ? -18.622 0.407 7.535 1.00 67.62 289 VAL A O 1
ATOM 2300 N N . SER A 1 290 ? -18.373 1.566 9.435 1.00 64.25 290 SER A N 1
ATOM 2301 C CA . SER A 1 290 ? -18.763 2.849 8.845 1.00 64.25 290 SER A CA 1
ATOM 2302 C C . SER A 1 290 ? -17.799 3.323 7.745 1.00 64.25 290 SER A C 1
ATOM 2304 O O . SER A 1 290 ? -18.240 4.004 6.821 1.00 64.25 290 SER A O 1
ATOM 2306 N N . SER A 1 291 ? -16.524 2.901 7.746 1.00 63.59 291 SER A N 1
ATOM 2307 C CA . SER A 1 291 ? -15.563 3.223 6.671 1.00 63.59 291 SER A CA 1
ATOM 2308 C C . SER A 1 291 ? -15.983 2.686 5.297 1.00 63.59 291 SER A C 1
ATOM 2310 O O . SER A 1 291 ? -15.502 3.177 4.276 1.00 63.59 291 SER A O 1
ATOM 2312 N N . ARG A 1 292 ? -16.882 1.695 5.267 1.00 72.12 292 ARG A N 1
ATOM 2313 C CA . ARG A 1 292 ? -17.275 0.927 4.077 1.00 72.12 292 ARG A CA 1
ATOM 2314 C C . ARG A 1 292 ? -18.452 1.531 3.320 1.00 72.12 292 ARG A C 1
ATOM 2316 O O . ARG A 1 292 ? -18.786 1.063 2.234 1.00 72.12 292 ARG A O 1
ATOM 2323 N N . THR A 1 293 ? -19.105 2.545 3.874 1.00 80.56 293 THR A N 1
ATOM 2324 C CA . THR A 1 293 ? -20.263 3.175 3.237 1.00 80.56 293 THR A CA 1
ATOM 2325 C C . THR A 1 293 ? -19.812 4.132 2.139 1.00 80.56 293 THR A C 1
ATOM 2327 O O . THR A 1 293 ? -18.932 4.971 2.347 1.00 80.56 293 THR A O 1
ATOM 2330 N N . ALA A 1 294 ? -20.441 4.044 0.972 1.00 86.81 294 ALA A N 1
ATOM 2331 C CA . ALA A 1 294 ? -20.292 5.012 -0.101 1.00 86.81 294 ALA A CA 1
ATOM 2332 C C . ALA A 1 294 ? -21.640 5.360 -0.725 1.00 86.81 294 ALA A C 1
ATOM 2334 O O . ALA A 1 294 ? -22.618 4.624 -0.616 1.00 86.81 294 ALA A O 1
ATOM 2335 N N . VAL A 1 295 ? -21.668 6.497 -1.402 1.00 90.06 295 VAL A N 1
ATOM 2336 C CA . VAL A 1 295 ? -22.816 6.987 -2.150 1.00 90.06 295 VAL A CA 1
ATOM 2337 C C . VAL A 1 295 ? -22.428 7.058 -3.610 1.00 90.06 295 VAL A C 1
ATOM 2339 O O . VAL A 1 295 ? -21.496 7.771 -3.977 1.00 90.06 295 VAL A O 1
ATOM 2342 N N . GLU A 1 296 ? -23.166 6.338 -4.443 1.00 91.38 296 GLU A N 1
ATOM 2343 C CA . GLU A 1 296 ? -23.129 6.515 -5.884 1.00 91.38 296 GLU A CA 1
ATOM 2344 C C . GLU A 1 296 ? -24.232 7.488 -6.301 1.00 91.38 296 GLU A C 1
ATOM 2346 O O . GLU A 1 296 ? -25.410 7.266 -6.010 1.00 91.38 296 GLU A O 1
ATOM 2351 N N . ALA A 1 297 ? -23.857 8.563 -6.992 1.00 94.00 297 ALA A N 1
ATOM 2352 C CA . ALA A 1 297 ? -24.788 9.578 -7.457 1.00 94.00 297 ALA A CA 1
ATOM 2353 C C . ALA A 1 297 ? -24.580 9.894 -8.941 1.00 94.00 297 ALA A C 1
ATOM 2355 O O . ALA A 1 297 ? -23.459 10.101 -9.396 1.00 94.00 297 ALA A O 1
ATOM 2356 N N . THR A 1 298 ? -25.667 9.973 -9.707 1.00 95.94 298 THR A N 1
ATOM 2357 C CA . THR A 1 298 ? -25.649 10.538 -11.066 1.00 95.94 298 THR A CA 1
ATOM 2358 C C . THR A 1 298 ? -26.087 11.990 -10.983 1.00 95.94 298 THR A C 1
ATOM 2360 O O . THR A 1 298 ? -27.232 12.279 -10.627 1.00 95.94 298 THR A O 1
ATOM 2363 N N . LEU A 1 299 ? -25.161 12.899 -11.275 1.00 97.06 299 LEU A N 1
ATOM 2364 C CA . LEU A 1 299 ? -25.397 14.335 -11.213 1.00 97.06 299 LEU A CA 1
ATOM 2365 C C . LEU A 1 299 ? -25.791 14.852 -12.594 1.00 97.06 299 LEU A C 1
ATOM 2367 O O . LEU A 1 299 ? -25.212 14.465 -13.610 1.00 97.06 299 LEU A O 1
ATOM 2371 N N . ARG A 1 300 ? -26.773 15.750 -12.620 1.00 97.00 300 ARG A N 1
ATOM 2372 C CA . ARG A 1 300 ? -27.251 16.400 -13.838 1.00 97.00 300 ARG A CA 1
ATOM 2373 C C . ARG A 1 300 ? -27.369 17.891 -13.605 1.00 97.00 300 ARG A C 1
ATOM 2375 O O . ARG A 1 300 ? -27.967 18.303 -12.616 1.00 97.00 300 ARG A O 1
ATOM 2382 N N . CYS A 1 301 ? -26.890 18.699 -14.538 1.00 96.69 301 CYS A N 1
ATOM 2383 C CA . CYS A 1 301 ? -27.180 20.127 -14.537 1.00 96.69 301 CYS A CA 1
ATOM 2384 C C . CYS A 1 301 ? -28.218 20.498 -15.597 1.00 96.69 301 CYS A C 1
ATOM 2386 O O . CYS A 1 301 ? -28.445 19.779 -16.569 1.00 96.69 301 CYS A O 1
ATOM 2388 N N . ASN A 1 302 ? -28.869 21.639 -15.397 1.00 94.75 302 ASN A N 1
ATOM 2389 C CA . ASN A 1 302 ? -29.821 22.214 -16.339 1.00 94.75 302 ASN A CA 1
ATOM 2390 C C . ASN A 1 302 ? -29.617 23.726 -16.427 1.00 94.75 302 ASN A C 1
ATOM 2392 O O . ASN A 1 302 ? -29.425 24.370 -15.395 1.00 94.75 302 ASN A O 1
ATOM 2396 N N . ASN A 1 303 ? -29.732 24.287 -17.630 1.00 93.00 303 ASN A N 1
ATOM 2397 C CA . ASN A 1 303 ? -29.642 25.722 -17.910 1.00 93.00 303 ASN A CA 1
ATOM 2398 C C . ASN A 1 303 ? -28.375 26.391 -17.348 1.00 93.00 303 ASN A C 1
ATOM 2400 O O . ASN A 1 303 ? -28.452 27.485 -16.779 1.00 93.00 303 ASN A O 1
ATOM 2404 N N . LEU A 1 304 ? -27.218 25.739 -17.494 1.00 92.81 304 LEU A N 1
ATOM 2405 C CA . LEU A 1 304 ? -25.936 26.347 -17.138 1.00 92.81 304 LEU A CA 1
ATOM 2406 C C . LEU A 1 304 ? -25.707 27.639 -17.934 1.00 92.81 304 LEU A C 1
ATOM 2408 O O . LEU A 1 304 ? -26.118 27.769 -19.090 1.00 92.81 304 LEU A O 1
ATOM 2412 N N . GLU A 1 305 ? -25.068 28.616 -17.295 1.00 90.44 305 GLU A N 1
ATOM 2413 C CA . GLU A 1 305 ? -24.690 29.861 -17.956 1.00 90.44 305 GLU A CA 1
ATOM 2414 C C . GLU A 1 305 ? -23.528 29.589 -18.912 1.00 90.44 305 GLU A C 1
ATOM 2416 O O . GLU A 1 305 ? -22.508 29.046 -18.497 1.00 90.44 305 GLU A O 1
ATOM 2421 N N . ASN A 1 306 ? -23.677 29.979 -20.178 1.00 88.88 306 ASN A N 1
ATOM 2422 C CA . ASN A 1 306 ? -22.605 29.842 -21.154 1.00 88.88 306 ASN A CA 1
ATOM 2423 C C . ASN A 1 306 ? -21.504 30.873 -20.875 1.00 88.88 306 ASN A C 1
ATOM 2425 O O . ASN A 1 306 ? -21.797 32.071 -20.808 1.00 88.88 306 ASN A O 1
ATOM 2429 N N . LYS A 1 307 ? -20.258 30.422 -20.731 1.00 87.00 307 LYS A N 1
ATOM 2430 C CA . LYS A 1 307 ? -19.086 31.297 -20.573 1.00 87.00 307 LYS A CA 1
ATOM 2431 C C . LYS A 1 307 ? -18.293 31.471 -21.871 1.00 87.00 307 LYS A C 1
ATOM 2433 O O . LYS A 1 307 ? -17.482 32.393 -21.950 1.00 87.00 307 LYS A O 1
ATOM 2438 N N . ASP A 1 308 ? -18.614 30.696 -22.904 1.00 82.12 308 ASP A N 1
ATOM 2439 C CA . ASP A 1 308 ? -17.972 30.772 -24.212 1.00 82.12 308 ASP A CA 1
ATOM 2440 C C . ASP A 1 308 ? -18.624 31.768 -25.180 1.00 82.12 308 ASP A C 1
ATOM 2442 O O . ASP A 1 308 ? -19.835 31.999 -25.181 1.00 82.12 308 ASP A O 1
ATOM 2446 N N . LEU A 1 309 ? -17.795 32.342 -26.062 1.00 75.12 309 LEU A N 1
ATOM 2447 C CA . LEU A 1 309 ? -18.208 33.345 -27.055 1.00 75.12 309 LEU A CA 1
ATOM 2448 C C . LEU A 1 309 ? -18.736 32.744 -28.369 1.00 75.12 309 LEU A C 1
ATOM 2450 O O . LEU A 1 309 ? -19.588 33.356 -29.013 1.00 75.12 309 LEU A O 1
ATOM 2454 N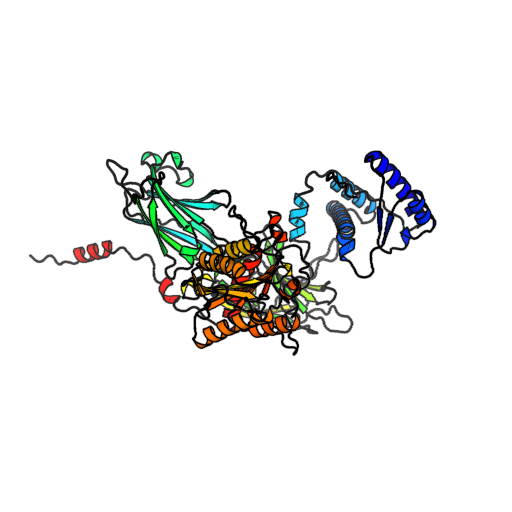 N . PHE A 1 310 ? -18.225 31.581 -28.788 1.00 71.12 310 PHE A N 1
ATOM 2455 C CA . PHE A 1 310 ? -18.524 30.971 -30.098 1.00 71.12 310 PHE A CA 1
ATOM 2456 C C . PHE A 1 310 ? -18.919 29.486 -30.022 1.00 71.12 310 PHE A C 1
ATOM 2458 O O . PHE A 1 310 ? -19.218 28.875 -31.047 1.00 71.12 310 PHE A O 1
ATOM 2465 N N . SER A 1 311 ? -18.953 28.927 -28.817 1.00 84.88 311 SER A N 1
ATOM 2466 C CA . SER A 1 311 ? -19.333 27.553 -28.478 1.00 84.88 311 SER A CA 1
ATOM 2467 C C . SER A 1 311 ? -20.282 27.575 -27.279 1.00 84.88 311 SER A C 1
ATOM 2469 O O . SER A 1 311 ? -20.635 28.642 -26.762 1.00 84.88 311 SER A O 1
ATOM 2471 N N . LYS A 1 312 ? -20.756 26.399 -26.873 1.00 84.94 312 LYS A N 1
ATOM 2472 C CA . LYS A 1 312 ? -21.311 26.218 -25.530 1.00 84.94 312 LYS A CA 1
ATOM 2473 C C . LYS A 1 312 ? -20.168 25.796 -24.614 1.00 84.94 312 LYS A C 1
ATOM 2475 O O . LYS A 1 312 ? -19.305 25.067 -25.078 1.00 84.94 312 LYS A O 1
ATOM 2480 N N . SER A 1 313 ? -20.266 26.156 -23.341 1.00 87.75 313 SER A N 1
ATOM 2481 C CA . SER A 1 313 ? -19.364 25.671 -22.302 1.00 87.75 313 SER A CA 1
ATOM 2482 C C . SER A 1 313 ? -19.219 24.145 -22.303 1.00 87.75 313 SER A C 1
ATOM 2484 O O . SER A 1 313 ? -20.175 23.416 -22.609 1.00 87.75 313 SER A O 1
ATOM 2486 N N . ASP A 1 314 ? -18.042 23.701 -21.878 1.00 89.00 314 ASP A N 1
ATOM 2487 C CA . ASP A 1 314 ? -17.585 22.327 -21.707 1.00 89.00 314 ASP A CA 1
ATOM 2488 C C . ASP A 1 314 ? -17.547 21.991 -20.196 1.00 89.00 314 ASP A C 1
ATOM 2490 O O . ASP A 1 314 ? -16.483 22.016 -19.561 1.00 89.00 314 ASP A O 1
ATOM 2494 N N . PRO A 1 315 ? -18.702 21.769 -19.534 1.00 93.94 315 PRO A N 1
ATOM 2495 C CA . PRO A 1 315 ? -18.742 21.741 -18.082 1.00 93.94 315 PRO A CA 1
ATOM 2496 C C . PRO A 1 315 ? -18.191 20.462 -17.444 1.00 93.94 315 PRO A C 1
ATOM 2498 O O . PRO A 1 315 ? -18.430 19.339 -17.898 1.00 93.94 315 PRO A O 1
ATOM 2501 N N . PHE A 1 316 ? -17.588 20.640 -16.270 1.00 94.31 316 PHE A N 1
ATOM 2502 C CA . PHE A 1 316 ? -17.313 19.580 -15.299 1.00 94.31 316 PHE A CA 1
ATOM 2503 C C . PHE A 1 316 ? -17.634 20.046 -13.871 1.00 94.31 316 PHE A C 1
ATOM 2505 O O . PHE A 1 316 ? -17.728 21.247 -13.593 1.00 94.31 316 PHE A O 1
ATOM 2512 N N . LEU A 1 317 ? -17.814 19.098 -12.949 1.00 94.88 317 LEU A N 1
ATOM 2513 C CA . LEU A 1 317 ? -18.008 19.362 -11.526 1.00 94.88 317 LEU A CA 1
ATOM 2514 C C . LEU A 1 317 ? -16.745 19.053 -10.726 1.00 94.88 317 LEU A C 1
ATOM 2516 O O . LEU A 1 317 ? -16.064 18.054 -10.961 1.00 94.88 317 LEU A O 1
ATOM 2520 N N . ARG A 1 318 ? -16.492 19.879 -9.710 1.00 93.75 318 ARG A N 1
ATOM 2521 C CA . ARG A 1 318 ? -15.546 19.623 -8.623 1.00 93.75 318 ARG A CA 1
ATOM 2522 C C . ARG A 1 318 ? -16.308 19.617 -7.302 1.00 93.75 318 ARG A C 1
ATOM 2524 O O . ARG A 1 318 ? -16.956 20.600 -6.952 1.00 93.75 318 ARG A O 1
ATOM 2531 N N . ILE A 1 319 ? -16.225 18.511 -6.575 1.00 94.00 319 ILE A N 1
ATOM 2532 C CA . ILE A 1 319 ? -16.833 18.339 -5.255 1.00 94.00 319 ILE A CA 1
ATOM 2533 C C . ILE A 1 319 ? -15.713 18.396 -4.225 1.00 94.00 319 ILE A C 1
ATOM 2535 O O . ILE A 1 319 ? -14.756 17.623 -4.302 1.00 94.00 319 ILE A O 1
ATOM 2539 N N . SER A 1 320 ? -15.843 19.292 -3.255 1.00 91.31 320 SER A N 1
ATOM 2540 C CA . SER A 1 320 ? -14.850 19.528 -2.212 1.00 91.31 320 SER A CA 1
ATOM 2541 C C . SER A 1 320 ? -15.480 19.412 -0.829 1.00 91.31 320 SER A C 1
ATOM 2543 O O . SER A 1 320 ? -16.566 19.932 -0.590 1.00 91.31 320 SER A O 1
ATOM 2545 N N . ARG A 1 321 ? -14.790 18.773 0.114 1.00 89.50 321 ARG A N 1
ATOM 2546 C CA . ARG A 1 321 ? -15.187 18.732 1.527 1.00 89.50 321 ARG A CA 1
ATOM 2547 C C . ARG A 1 321 ? -14.718 20.000 2.239 1.00 89.50 321 ARG A C 1
ATOM 2549 O O . ARG A 1 321 ? -13.554 20.368 2.090 1.00 89.50 321 ARG A O 1
ATOM 2556 N N . ILE A 1 322 ? -15.564 20.615 3.064 1.00 84.88 322 ILE A N 1
ATOM 2557 C CA . ILE A 1 322 ? -15.144 21.707 3.958 1.00 84.88 322 ILE A CA 1
ATOM 2558 C C . ILE A 1 322 ? -14.406 21.136 5.176 1.00 84.88 322 ILE A C 1
ATOM 2560 O O . ILE A 1 322 ? -14.833 20.140 5.759 1.00 84.88 322 ILE A O 1
ATOM 2564 N N . ILE A 1 323 ? -13.294 21.764 5.559 1.00 82.31 323 ILE A N 1
ATOM 2565 C CA . ILE A 1 323 ? -12.528 21.420 6.765 1.00 82.31 323 ILE A CA 1
ATOM 2566 C C . ILE A 1 323 ? -12.751 22.452 7.874 1.00 82.31 323 ILE A C 1
ATOM 2568 O O . ILE A 1 323 ? -12.982 23.629 7.601 1.00 82.31 323 ILE A O 1
ATOM 2572 N N . GLU A 1 324 ? -12.623 22.021 9.131 1.00 73.81 324 GLU A N 1
ATOM 2573 C CA . GLU A 1 324 ? -12.883 22.840 10.331 1.00 73.81 324 GLU A CA 1
ATOM 2574 C C . GLU A 1 324 ? -12.087 24.154 10.373 1.00 73.81 324 GLU A C 1
ATOM 2576 O O . GLU A 1 324 ? -12.547 25.152 10.921 1.00 73.81 324 GLU A O 1
ATOM 2581 N N . THR A 1 325 ? -10.903 24.185 9.758 1.00 72.69 325 THR A N 1
ATOM 2582 C CA . THR A 1 325 ? -10.025 25.363 9.707 1.00 72.69 325 THR A CA 1
ATOM 2583 C C . THR A 1 325 ? -10.448 26.419 8.676 1.00 72.69 325 THR A C 1
ATOM 2585 O O . THR A 1 325 ? -9.754 27.425 8.528 1.00 72.69 325 THR A O 1
ATOM 2588 N N . GLY A 1 326 ? -11.577 26.232 7.980 1.00 65.75 326 GLY A N 1
ATOM 2589 C CA . GLY A 1 326 ? -12.163 27.226 7.070 1.00 65.75 326 GLY A CA 1
ATOM 2590 C C . GLY A 1 326 ? -11.717 27.126 5.606 1.00 65.75 326 GLY A C 1
ATOM 2591 O O . GLY A 1 326 ? -11.865 28.091 4.860 1.00 65.75 326 GLY A O 1
ATOM 2592 N N . GLY A 1 327 ? -11.175 25.978 5.186 1.00 80.25 327 GLY A N 1
ATOM 2593 C CA . GLY A 1 327 ? -10.829 25.672 3.790 1.00 80.25 327 GLY A CA 1
ATOM 2594 C C . GLY A 1 327 ? -11.712 24.580 3.178 1.00 80.25 327 GLY A C 1
ATOM 2595 O O . GLY A 1 327 ? -12.598 24.038 3.840 1.00 80.25 327 GLY A O 1
ATOM 2596 N N . SER A 1 328 ? -11.436 24.209 1.927 1.00 83.12 328 SER A N 1
ATOM 2597 C CA . SER A 1 328 ? -12.058 23.054 1.272 1.00 83.12 328 SER A CA 1
ATOM 2598 C C . SER A 1 328 ? -11.021 22.189 0.562 1.00 83.12 328 SER A C 1
ATOM 2600 O O . SER A 1 328 ? -10.107 22.724 -0.061 1.00 83.12 328 SER A O 1
ATOM 2602 N N . ILE A 1 329 ? -11.183 20.870 0.626 1.00 80.50 329 ILE A N 1
ATOM 2603 C CA . ILE A 1 329 ? -10.309 19.887 -0.025 1.00 80.50 329 ILE A CA 1
ATOM 2604 C C . ILE A 1 329 ? -11.104 19.209 -1.145 1.00 80.50 329 ILE A C 1
ATOM 2606 O O . ILE A 1 329 ? -12.152 18.635 -0.837 1.00 80.50 329 ILE A O 1
ATOM 2610 N N . PRO A 1 330 ? -10.653 19.252 -2.412 1.00 84.19 330 PRO A N 1
ATOM 2611 C CA . PRO A 1 330 ? -11.275 18.494 -3.493 1.00 84.19 330 PRO A CA 1
ATOM 2612 C C . PRO A 1 330 ? -11.289 16.999 -3.168 1.00 84.19 330 PRO A C 1
ATOM 2614 O O . PRO A 1 330 ? -10.263 16.431 -2.807 1.00 84.19 330 PRO A O 1
ATOM 2617 N N . ILE A 1 331 ? -12.455 16.369 -3.283 1.00 82.62 331 ILE A N 1
ATOM 2618 C CA . ILE A 1 331 ? -12.632 14.932 -3.039 1.00 82.62 331 ILE A CA 1
ATOM 2619 C C . ILE A 1 331 ? -13.087 14.175 -4.285 1.00 82.62 331 ILE A C 1
ATOM 2621 O O . ILE A 1 331 ? -12.872 12.973 -4.363 1.00 82.62 331 ILE A O 1
ATOM 2625 N N . CYS A 1 332 ? -13.704 14.845 -5.260 1.00 85.69 332 CYS A N 1
ATOM 2626 C CA . CYS A 1 332 ? -14.166 14.217 -6.495 1.00 85.69 332 CYS A CA 1
ATOM 2627 C C . CYS A 1 332 ? -14.210 15.237 -7.640 1.00 85.69 332 CYS A C 1
ATOM 2629 O O . CYS A 1 332 ? -14.526 16.411 -7.425 1.00 85.69 332 CYS A O 1
ATOM 2631 N N . LYS A 1 333 ? -13.938 14.776 -8.862 1.00 86.19 333 LYS A N 1
ATOM 2632 C CA . LYS A 1 333 ? -14.066 15.537 -10.110 1.00 86.19 333 LYS A CA 1
ATOM 2633 C C . LYS A 1 333 ? -14.794 14.668 -11.139 1.00 86.19 333 LYS A C 1
ATOM 2635 O O . LYS A 1 333 ? -14.520 13.474 -11.209 1.00 86.19 333 LYS A O 1
ATOM 2640 N N . THR A 1 334 ? -15.729 15.236 -11.894 1.00 85.75 334 THR A N 1
ATOM 2641 C CA . THR A 1 334 ? -16.372 14.526 -13.016 1.00 85.75 334 THR A CA 1
ATOM 2642 C C . THR A 1 334 ? -15.544 14.660 -14.291 1.00 85.75 334 THR A C 1
ATOM 2644 O O . THR A 1 334 ? -14.645 15.500 -14.379 1.00 85.75 334 THR A O 1
ATOM 2647 N N . GLU A 1 335 ? -15.887 13.883 -15.314 1.00 83.38 335 GLU A N 1
ATOM 2648 C CA . GLU A 1 335 ? -15.407 14.134 -16.668 1.00 83.38 335 GLU A CA 1
ATOM 2649 C C . GLU A 1 335 ? -15.902 15.487 -17.212 1.00 83.38 335 GLU A C 1
ATOM 2651 O O . GLU A 1 335 ? -16.899 16.050 -16.742 1.00 83.38 335 GLU A O 1
ATOM 2656 N N . VAL A 1 336 ? -15.190 15.990 -18.222 1.00 87.62 336 VAL A N 1
ATOM 2657 C CA . VAL A 1 336 ? -15.609 17.138 -19.033 1.00 87.62 336 VAL A CA 1
ATOM 2658 C C . VAL A 1 336 ? -16.642 16.665 -20.054 1.00 87.62 336 VAL A C 1
ATOM 2660 O O . VAL A 1 336 ? -16.471 15.611 -20.670 1.00 87.62 336 VAL A O 1
ATOM 2663 N N . VAL A 1 337 ? -17.729 17.422 -20.210 1.00 85.94 337 VAL A N 1
ATOM 2664 C CA . VAL A 1 337 ? -18.765 17.157 -21.215 1.00 85.94 337 VAL A CA 1
ATOM 2665 C C . VAL A 1 337 ? -18.784 18.302 -22.214 1.00 85.94 337 VAL A C 1
ATOM 2667 O O . VAL A 1 337 ? -19.257 19.385 -21.890 1.00 85.94 337 VAL A O 1
ATOM 2670 N N . ASP A 1 338 ? -18.321 18.050 -23.433 1.00 85.25 338 ASP A N 1
ATOM 2671 C CA . ASP A 1 338 ? -18.141 19.110 -24.423 1.00 85.25 338 ASP A CA 1
ATOM 2672 C C . ASP A 1 338 ? -19.475 19.719 -24.902 1.00 85.25 338 ASP A C 1
ATOM 2674 O O . ASP A 1 338 ? -20.456 19.018 -25.181 1.00 85.25 338 ASP A O 1
ATOM 2678 N N . ASN A 1 339 ? -19.489 21.042 -25.067 1.00 85.69 339 ASN A N 1
ATOM 2679 C CA . ASN A 1 339 ? -20.533 21.848 -25.690 1.00 85.69 339 ASN A CA 1
ATOM 2680 C C . ASN A 1 339 ? -21.949 21.602 -25.144 1.00 85.69 339 ASN A C 1
ATOM 2682 O O . ASN A 1 339 ? -22.933 21.504 -25.899 1.00 85.69 339 ASN A O 1
ATOM 2686 N N . ASN A 1 340 ? -22.093 21.540 -23.820 1.00 88.38 340 ASN A N 1
ATOM 2687 C CA . ASN A 1 340 ? -23.339 21.130 -23.183 1.00 88.38 340 ASN A CA 1
ATOM 2688 C C . ASN A 1 340 ? -23.723 22.006 -21.982 1.00 88.38 340 ASN A C 1
ATOM 2690 O O . ASN A 1 340 ? -23.040 22.040 -20.975 1.00 88.38 340 ASN A O 1
ATOM 2694 N N . LEU A 1 341 ? -24.889 22.661 -22.035 1.00 93.25 341 LEU A N 1
ATOM 2695 C CA . LEU A 1 341 ? -25.418 23.454 -20.908 1.00 93.25 341 LEU A CA 1
ATOM 2696 C C . LEU A 1 341 ? -26.369 22.661 -19.993 1.00 93.25 341 LEU A C 1
ATOM 2698 O O . LEU A 1 341 ? -26.874 23.199 -19.007 1.00 93.25 341 LEU A O 1
ATOM 2702 N N . ASN A 1 342 ? -26.636 21.396 -20.331 1.00 96.00 342 ASN A N 1
ATOM 2703 C CA . ASN A 1 342 ? -27.485 20.476 -19.575 1.00 96.00 342 ASN A CA 1
ATOM 2704 C C . ASN A 1 342 ? -26.793 19.104 -19.419 1.00 96.00 342 ASN A C 1
ATOM 2706 O O . ASN A 1 342 ? -27.338 18.086 -19.858 1.00 96.00 342 ASN A O 1
ATOM 2710 N N . PRO A 1 343 ? -25.558 19.068 -18.891 1.00 95.25 343 PRO A N 1
ATOM 2711 C CA . PRO A 1 343 ? -24.774 17.842 -18.820 1.00 95.25 343 PRO A CA 1
ATOM 2712 C C . PRO A 1 343 ? -25.399 16.829 -17.852 1.00 95.25 343 PRO A C 1
ATOM 2714 O O . PRO A 1 343 ? -25.944 17.192 -16.807 1.00 95.25 343 PRO A O 1
ATOM 2717 N N . ILE A 1 344 ? -25.269 15.552 -18.204 1.00 95.00 344 ILE A N 1
ATOM 2718 C CA . ILE A 1 344 ? -25.434 14.406 -17.307 1.00 95.00 344 ILE A CA 1
ATOM 2719 C C . ILE A 1 344 ? -24.070 13.724 -17.286 1.00 95.00 344 ILE A C 1
ATOM 2721 O O . ILE A 1 344 ? -23.586 13.313 -18.341 1.00 95.00 344 ILE A O 1
ATOM 2725 N N . TRP A 1 345 ? -23.446 13.649 -16.115 1.00 92.69 345 TRP A N 1
ATOM 2726 C CA . TRP A 1 345 ? -22.144 12.998 -15.958 1.00 92.69 345 TRP A CA 1
ATOM 2727 C C . TRP A 1 345 ? -22.310 11.520 -15.619 1.00 92.69 345 TRP A C 1
ATOM 2729 O O . TRP A 1 345 ? -23.372 11.085 -15.158 1.00 92.69 345 TRP A O 1
ATOM 2739 N N . ARG A 1 346 ? -21.244 10.740 -15.807 1.00 85.81 346 ARG A N 1
ATOM 2740 C CA . ARG A 1 346 ? -21.166 9.377 -15.274 1.00 85.81 346 ARG A CA 1
ATOM 2741 C C . ARG A 1 346 ? -21.374 9.373 -13.751 1.00 85.81 346 ARG A C 1
ATOM 2743 O O . ARG A 1 346 ? -21.098 10.374 -13.085 1.00 85.81 346 ARG A O 1
ATOM 2750 N N . PRO A 1 347 ? -21.855 8.252 -13.180 1.00 87.00 347 PRO A N 1
ATOM 2751 C CA . PRO A 1 347 ? -22.029 8.143 -11.740 1.00 87.00 347 PRO A CA 1
ATOM 2752 C C . PRO A 1 347 ? -20.722 8.424 -10.993 1.00 87.00 347 PRO A C 1
ATOM 2754 O O . PRO A 1 347 ? -19.692 7.815 -11.282 1.00 87.00 347 PRO A O 1
ATOM 2757 N N . VAL A 1 348 ? -20.779 9.325 -10.015 1.00 86.94 348 VAL A N 1
ATOM 2758 C CA . VAL A 1 348 ? -19.685 9.569 -9.071 1.00 86.94 348 VAL A CA 1
ATOM 2759 C C . VAL A 1 348 ? -19.883 8.705 -7.835 1.00 86.94 348 VAL A C 1
ATOM 2761 O O . VAL A 1 348 ? -21.013 8.529 -7.383 1.00 86.94 348 VAL A O 1
ATOM 2764 N N . CYS A 1 349 ? -18.794 8.185 -7.271 1.00 85.88 349 CYS A N 1
ATOM 2765 C CA . CYS A 1 349 ? -18.816 7.399 -6.040 1.00 85.88 349 CYS A CA 1
ATOM 2766 C C . CYS A 1 349 ? -18.058 8.152 -4.942 1.00 85.88 349 CYS A C 1
ATOM 2768 O O . CYS A 1 349 ? -16.855 8.377 -5.067 1.00 85.88 349 CYS A O 1
ATOM 2770 N N . LEU A 1 350 ? -18.766 8.562 -3.888 1.00 86.12 350 LEU A N 1
ATOM 2771 C CA . LEU A 1 350 ? -18.217 9.279 -2.736 1.00 86.12 350 LEU A CA 1
ATOM 2772 C C . LEU A 1 350 ? -18.205 8.357 -1.514 1.00 86.12 350 LEU A C 1
ATOM 2774 O O . LEU A 1 350 ? -19.259 7.896 -1.084 1.00 86.12 350 LEU A O 1
ATOM 2778 N N . THR A 1 351 ? -17.040 8.095 -0.929 1.00 82.56 351 THR A N 1
ATOM 2779 C CA . THR A 1 351 ? -16.892 7.265 0.276 1.00 82.56 351 THR A CA 1
ATOM 2780 C C . THR A 1 351 ? -17.094 8.083 1.548 1.00 82.56 351 THR A C 1
ATOM 2782 O O . THR A 1 351 ? -16.783 9.276 1.596 1.00 82.56 351 THR A O 1
ATOM 2785 N N . MET A 1 352 ? -17.550 7.440 2.626 1.00 81.12 352 MET A N 1
ATOM 2786 C CA . MET A 1 352 ? -17.707 8.103 3.923 1.00 81.12 352 MET A CA 1
ATOM 2787 C C . MET A 1 352 ? -16.380 8.654 4.458 1.00 81.12 352 MET A C 1
ATOM 2789 O O . MET A 1 352 ? -16.379 9.651 5.164 1.00 81.12 352 MET A O 1
ATOM 2793 N N . GLN A 1 353 ? -15.233 8.096 4.068 1.00 76.38 353 GLN A N 1
ATOM 2794 C CA . GLN A 1 353 ? -13.926 8.679 4.393 1.00 76.38 353 GLN A CA 1
ATOM 2795 C C . GLN A 1 353 ? -13.703 10.043 3.713 1.00 76.38 353 GLN A C 1
ATOM 2797 O O . GLN A 1 353 ? -13.125 10.947 4.318 1.00 76.38 353 GLN A O 1
ATOM 2802 N N . GLN A 1 354 ? -14.192 10.222 2.480 1.00 80.50 354 GLN A N 1
ATOM 2803 C CA . GLN A 1 354 ? -14.085 11.489 1.751 1.00 80.50 354 GLN A CA 1
ATOM 2804 C C . GLN A 1 354 ? -15.007 12.563 2.319 1.00 80.50 354 GLN A C 1
ATOM 2806 O O . GLN A 1 354 ? -14.590 13.713 2.445 1.00 80.50 354 GLN A O 1
ATOM 2811 N N . PHE A 1 355 ? -16.253 12.211 2.651 1.00 84.81 355 PHE A N 1
ATOM 2812 C CA . PHE A 1 355 ? -17.239 13.181 3.135 1.00 84.81 355 PHE A CA 1
ATOM 2813 C C . PHE A 1 355 ? -17.359 13.243 4.668 1.00 84.81 355 PHE A C 1
ATOM 2815 O O . PHE A 1 355 ? -17.930 14.198 5.180 1.00 84.81 355 PHE A O 1
ATOM 2822 N N . VAL A 1 356 ? -16.738 12.323 5.413 1.00 80.19 356 VAL A N 1
ATOM 2823 C CA . VAL A 1 356 ? -16.745 12.151 6.887 1.00 80.19 356 VAL A CA 1
ATOM 2824 C C . VAL A 1 356 ? -18.088 11.720 7.463 1.00 80.19 356 VAL A C 1
ATOM 2826 O O . VAL A 1 356 ? -18.184 10.679 8.105 1.00 80.19 356 VAL A O 1
ATOM 2829 N N . SER A 1 357 ? -19.125 12.523 7.259 1.00 84.81 357 SER A N 1
ATOM 2830 C CA . SER A 1 357 ? -20.481 12.239 7.721 1.00 84.81 357 SER A CA 1
ATOM 2831 C C . SER A 1 357 ? -21.492 12.793 6.729 1.00 84.81 357 SER A C 1
ATOM 2833 O O . SER A 1 357 ? -21.193 13.725 5.979 1.00 84.81 357 SER A O 1
ATOM 2835 N N . LYS A 1 358 ? -22.705 12.231 6.716 1.00 88.38 358 LYS A N 1
ATOM 2836 C CA . LYS A 1 358 ? -23.747 12.678 5.783 1.00 88.38 358 LYS A CA 1
ATOM 2837 C C . LYS A 1 358 ? -24.127 14.152 5.956 1.00 88.38 358 LYS A C 1
ATOM 2839 O O . LYS A 1 358 ? -24.595 14.748 4.990 1.00 88.38 358 LYS A O 1
ATOM 2844 N N . ASP A 1 359 ? -23.895 14.709 7.143 1.00 90.19 359 ASP A N 1
ATOM 2845 C CA . ASP A 1 359 ? -24.211 16.091 7.521 1.00 90.19 359 ASP A CA 1
ATOM 2846 C C . ASP A 1 359 ? -23.065 17.072 7.255 1.00 90.19 359 ASP A C 1
ATOM 2848 O O . ASP A 1 359 ? -23.243 18.288 7.346 1.00 90.19 359 ASP A O 1
ATOM 2852 N N . ASN A 1 360 ? -21.876 16.566 6.935 1.00 88.94 360 ASN A N 1
ATOM 2853 C CA . ASN A 1 360 ? -20.731 17.416 6.670 1.00 88.94 360 ASN A CA 1
ATOM 2854 C C . ASN A 1 360 ? -20.925 18.166 5.335 1.00 88.94 360 ASN A C 1
ATOM 2856 O O . ASN A 1 360 ? -21.231 17.538 4.313 1.00 88.94 360 ASN A O 1
ATOM 2860 N N . PRO A 1 361 ? -20.761 19.500 5.298 1.00 91.88 361 PRO A N 1
ATOM 2861 C CA . PRO A 1 361 ? -20.994 20.265 4.084 1.00 91.88 361 PRO A CA 1
ATOM 2862 C C . PRO A 1 361 ? -19.941 20.006 3.001 1.00 91.88 361 PRO A C 1
ATOM 2864 O O . PRO A 1 361 ? -18.728 20.052 3.231 1.00 91.88 361 PRO A O 1
ATOM 2867 N N . LEU A 1 362 ? -20.441 19.824 1.782 1.00 94.38 362 LEU A N 1
ATOM 2868 C CA . LEU A 1 362 ? -19.680 19.751 0.545 1.00 94.38 362 LEU A CA 1
ATOM 2869 C C . LEU A 1 362 ? -19.898 21.027 -0.270 1.00 94.38 362 LEU A C 1
ATOM 2871 O O . LEU A 1 362 ? -21.007 21.560 -0.346 1.00 94.38 362 LEU A O 1
ATOM 2875 N N . VAL A 1 363 ? -18.837 21.498 -0.913 1.00 94.75 363 VAL A N 1
ATOM 2876 C CA . VAL A 1 363 ? -18.883 22.550 -1.929 1.00 94.75 363 VAL A CA 1
ATOM 2877 C C . VAL A 1 363 ? -18.868 21.874 -3.291 1.00 94.75 363 VAL A C 1
ATOM 2879 O O . VAL A 1 363 ? -17.938 21.134 -3.602 1.00 94.75 363 VAL A O 1
ATOM 2882 N N . ILE A 1 364 ? -19.895 22.123 -4.096 1.00 96.00 364 ILE A N 1
ATOM 2883 C CA . ILE A 1 364 ? -20.015 21.614 -5.461 1.00 96.00 364 ILE A CA 1
ATOM 2884 C C . ILE A 1 364 ? -19.864 22.799 -6.407 1.00 96.00 364 ILE A C 1
ATOM 2886 O O . ILE A 1 364 ? -20.689 23.715 -6.422 1.00 96.00 364 ILE A O 1
ATOM 2890 N N . GLU A 1 365 ? -18.791 22.788 -7.182 1.00 95.44 365 GLU A N 1
ATOM 2891 C CA . GLU A 1 365 ? -18.436 23.836 -8.130 1.00 95.44 365 GLU A CA 1
ATOM 2892 C C . GLU A 1 365 ? -18.571 23.300 -9.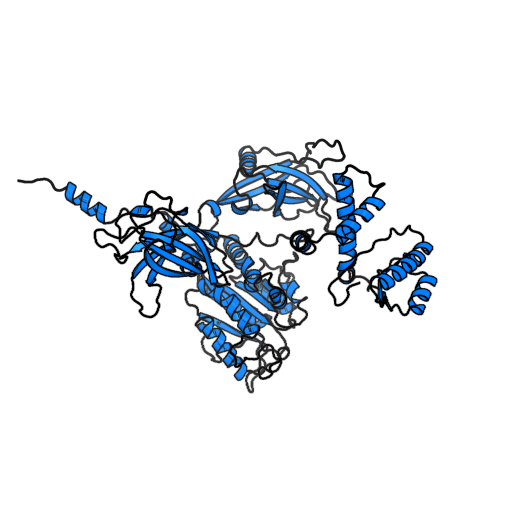552 1.00 95.44 365 GLU A C 1
ATOM 2894 O O . GLU A 1 365 ? -18.054 22.229 -9.865 1.00 95.44 365 GLU A O 1
ATOM 2899 N N . CYS A 1 366 ? -19.256 24.045 -10.413 1.00 95.75 366 CYS A N 1
ATOM 2900 C CA . CYS A 1 366 ? -19.344 23.761 -11.836 1.00 95.75 366 CYS A CA 1
ATOM 2901 C C . CYS A 1 366 ? -18.416 24.711 -12.588 1.00 95.75 366 CYS A C 1
ATOM 2903 O O . CYS A 1 366 ? -18.537 25.932 -12.455 1.00 95.75 366 CYS A O 1
ATOM 2905 N N . PHE A 1 367 ? -17.494 24.148 -13.359 1.00 94.12 367 PHE A N 1
ATOM 2906 C CA . PHE A 1 367 ? -16.495 24.872 -14.133 1.00 94.12 367 PHE A CA 1
ATOM 2907 C C . PHE A 1 367 ? -16.692 24.632 -15.617 1.00 94.12 367 PHE A C 1
ATOM 2909 O O . PHE A 1 367 ? -17.100 23.546 -16.009 1.00 94.12 367 PHE A O 1
ATOM 2916 N N . ASP A 1 368 ? -16.338 25.635 -16.407 1.00 91.50 368 ASP A N 1
ATOM 2917 C CA . ASP A 1 368 ? -16.117 25.529 -17.837 1.00 91.50 368 ASP A CA 1
ATOM 2918 C C . ASP A 1 368 ? -14.658 25.139 -18.099 1.00 91.50 368 ASP A C 1
ATOM 2920 O O . ASP A 1 368 ? -13.733 25.797 -17.592 1.00 91.50 368 ASP A O 1
ATOM 2924 N N . PHE A 1 369 ? -14.445 24.044 -18.828 1.00 86.25 369 PHE A N 1
ATOM 2925 C CA . PHE A 1 369 ? -13.107 23.559 -19.138 1.00 86.25 369 PHE A CA 1
ATOM 2926 C C . PHE A 1 369 ? -12.387 24.500 -20.112 1.00 86.25 369 PHE A C 1
ATOM 2928 O O . PHE A 1 369 ? -12.974 25.137 -20.973 1.00 86.25 369 PHE A O 1
ATOM 2935 N N . ASN A 1 370 ? -11.066 24.600 -19.965 1.00 76.88 370 ASN A N 1
ATOM 2936 C CA . ASN A 1 370 ? -10.230 25.386 -20.864 1.00 76.88 370 ASN A CA 1
ATOM 2937 C C . ASN A 1 370 ? -8.875 24.693 -20.981 1.00 76.88 370 ASN A C 1
ATOM 2939 O O . ASN A 1 370 ? -8.241 24.404 -19.964 1.00 76.88 370 ASN A O 1
ATOM 2943 N N . SER A 1 371 ? -8.411 24.464 -22.208 1.00 69.56 371 SER A N 1
ATOM 2944 C CA . SER A 1 371 ? -7.152 23.761 -22.488 1.00 69.56 371 SER A CA 1
ATOM 2945 C C . SER A 1 371 ? -5.912 24.475 -21.938 1.00 69.56 371 SER A C 1
ATOM 2947 O O . SER A 1 371 ? -4.847 23.875 -21.834 1.00 69.56 371 SER A O 1
ATOM 2949 N N . SER A 1 372 ? -6.032 25.757 -21.579 1.00 70.81 372 SER A N 1
ATOM 2950 C CA . SER A 1 372 ? -4.970 26.524 -20.914 1.00 70.81 372 SER A CA 1
ATOM 2951 C C . SER A 1 372 ? -4.771 26.183 -19.429 1.00 70.81 372 SER A C 1
ATOM 2953 O O . SER A 1 372 ? -3.817 26.683 -18.836 1.00 70.81 372 SER A O 1
ATOM 2955 N N . GLY A 1 373 ? -5.662 25.387 -18.822 1.00 70.88 373 GLY A N 1
ATOM 2956 C CA . GLY A 1 373 ? -5.689 25.085 -17.381 1.00 70.88 373 GLY A CA 1
ATOM 2957 C C . GLY A 1 373 ? -6.448 26.122 -16.538 1.00 70.88 373 GLY A C 1
ATOM 2958 O O . GLY A 1 373 ? -6.863 25.838 -15.419 1.00 70.88 373 GLY A O 1
ATOM 2959 N N . ASN A 1 374 ? -6.725 27.311 -17.086 1.00 78.94 374 ASN A N 1
ATOM 2960 C CA . ASN A 1 374 ? -7.504 28.351 -16.407 1.00 78.94 374 ASN A CA 1
ATOM 2961 C C . ASN A 1 374 ? -9.010 28.127 -16.614 1.00 78.94 374 ASN A C 1
ATOM 2963 O O . ASN A 1 374 ? -9.637 28.773 -17.457 1.00 78.94 374 ASN A O 1
ATOM 2967 N N . HIS A 1 375 ? -9.582 27.189 -15.865 1.00 86.31 375 HIS A N 1
ATOM 2968 C CA . HIS A 1 375 ? -11.014 26.886 -15.910 1.00 86.31 375 HIS A CA 1
ATOM 2969 C C . HIS A 1 375 ? -11.860 28.038 -15.348 1.00 86.31 375 HIS A C 1
ATOM 2971 O O . HIS A 1 375 ? -11.514 28.646 -14.332 1.00 86.31 375 HIS A O 1
ATOM 2977 N N . VAL A 1 376 ? -12.996 28.333 -15.986 1.00 89.56 376 VAL A N 1
ATOM 2978 C CA . VAL A 1 376 ? -13.870 29.450 -15.589 1.00 89.56 376 VAL A CA 1
ATOM 2979 C C . VAL A 1 376 ? -15.011 28.923 -14.731 1.00 89.56 376 VAL A C 1
ATOM 2981 O O . VAL A 1 376 ? -15.747 28.038 -15.148 1.00 89.56 376 VAL A O 1
ATOM 2984 N N . LEU A 1 377 ? -15.202 29.462 -13.525 1.00 92.06 377 LEU A N 1
ATOM 2985 C CA . LEU A 1 377 ? -16.321 29.044 -12.679 1.00 92.06 377 LEU A CA 1
ATOM 2986 C C . LEU A 1 377 ? -17.664 29.480 -13.296 1.00 92.06 377 LEU A C 1
ATOM 2988 O O . LEU A 1 377 ? -17.909 30.671 -13.507 1.00 92.06 377 LEU A O 1
ATOM 2992 N N . ILE A 1 378 ? -18.554 28.514 -13.521 1.00 92.69 378 ILE A N 1
ATOM 2993 C CA . ILE A 1 378 ? -19.941 28.736 -13.949 1.00 92.69 378 ILE A CA 1
ATOM 2994 C C . ILE A 1 378 ? -20.813 29.038 -12.728 1.00 92.69 378 ILE A C 1
ATOM 2996 O O . ILE A 1 378 ? -21.588 29.994 -12.742 1.00 92.69 378 ILE A O 1
ATOM 3000 N N . GLY A 1 379 ? -20.670 28.258 -11.653 1.00 92.88 379 GLY A N 1
ATOM 3001 C CA . GLY A 1 379 ? -21.430 28.449 -10.420 1.00 92.88 379 GLY A CA 1
ATOM 3002 C C . GLY A 1 379 ? -21.000 27.520 -9.287 1.00 92.88 379 GLY A C 1
ATOM 3003 O O . GLY A 1 379 ? -20.339 26.509 -9.510 1.00 92.88 379 GLY A O 1
ATOM 3004 N N . LYS A 1 380 ? -21.386 27.867 -8.057 1.00 94.19 380 LYS A N 1
ATOM 3005 C CA . LYS A 1 380 ? -21.063 27.124 -6.826 1.00 94.19 380 LYS A CA 1
ATOM 3006 C C . LYS A 1 380 ? -22.333 26.860 -6.017 1.00 94.19 380 LYS A C 1
ATOM 3008 O O . LYS A 1 380 ? -23.216 27.706 -5.986 1.00 94.19 380 LYS A O 1
ATOM 3013 N N . LEU A 1 381 ? -22.416 25.739 -5.312 1.00 94.31 381 LEU A N 1
ATOM 3014 C CA . LEU A 1 381 ? -23.422 25.517 -4.270 1.00 94.31 381 LEU A CA 1
ATOM 3015 C C . LEU A 1 381 ? -22.832 24.722 -3.107 1.00 94.31 381 LEU A C 1
ATOM 3017 O O . LEU A 1 381 ? -21.820 24.040 -3.260 1.00 94.31 381 LEU A O 1
ATOM 3021 N N . GLN A 1 382 ? -23.460 24.827 -1.940 1.00 94.19 382 GLN A N 1
ATOM 3022 C CA . GLN A 1 382 ? -23.074 24.083 -0.746 1.00 94.19 382 GLN A CA 1
ATOM 3023 C C . GLN A 1 382 ? -24.229 23.181 -0.311 1.00 94.19 382 GLN A C 1
ATOM 3025 O O . GLN A 1 382 ? -25.353 23.657 -0.132 1.00 94.19 382 GLN A O 1
ATOM 3030 N N . LYS A 1 383 ? -23.950 21.883 -0.184 1.00 95.44 383 LYS A N 1
ATOM 3031 C CA . LYS A 1 383 ? -24.917 20.833 0.160 1.00 95.44 383 LYS A CA 1
ATOM 3032 C C . LYS A 1 383 ? -24.243 19.736 0.965 1.00 95.44 383 LYS A C 1
ATOM 3034 O O . LYS A 1 383 ? -23.041 19.533 0.840 1.00 95.44 383 LYS A O 1
ATOM 3039 N N . THR A 1 384 ? -25.004 19.028 1.779 1.00 95.88 384 THR A N 1
ATOM 3040 C CA . THR A 1 384 ? -24.534 17.813 2.456 1.00 95.88 384 THR A CA 1
ATOM 3041 C C . THR A 1 384 ? -24.860 16.574 1.613 1.00 95.88 384 THR A C 1
ATOM 3043 O O . THR A 1 384 ? -25.618 16.652 0.644 1.00 95.88 384 THR A O 1
ATOM 3046 N N . VAL A 1 385 ? -24.315 15.405 1.960 1.00 94.19 385 VAL A N 1
ATOM 3047 C CA . VAL A 1 385 ? -24.693 14.146 1.285 1.00 94.19 385 VAL A CA 1
ATOM 3048 C C . VAL A 1 385 ? -26.162 13.801 1.556 1.00 94.19 385 VAL A C 1
ATOM 3050 O O . VAL A 1 385 ? -26.841 13.310 0.654 1.00 94.19 385 VAL A O 1
ATOM 3053 N N . ALA A 1 386 ? -26.669 14.115 2.753 1.00 95.06 386 ALA A N 1
ATOM 3054 C CA . ALA A 1 386 ? -28.093 14.005 3.071 1.00 95.06 386 ALA A CA 1
ATOM 3055 C C . ALA A 1 386 ? -28.952 14.938 2.195 1.00 95.06 386 ALA A C 1
ATOM 3057 O O . ALA A 1 386 ? -30.027 14.555 1.738 1.00 95.06 386 ALA A O 1
ATOM 3058 N N . ASP A 1 387 ? -28.473 16.146 1.883 1.00 96.38 387 ASP A N 1
ATOM 3059 C CA . ASP A 1 387 ? -29.183 17.020 0.949 1.00 96.38 387 ASP A CA 1
ATOM 3060 C C . ASP A 1 387 ? -29.224 16.438 -0.470 1.00 96.38 387 ASP A C 1
ATOM 3062 O O . ASP A 1 387 ? -30.239 16.579 -1.148 1.00 96.38 387 ASP A O 1
ATOM 3066 N N . LEU A 1 388 ? -28.151 15.787 -0.937 1.00 95.94 388 LEU A N 1
ATOM 3067 C CA . LEU A 1 388 ? -28.137 15.131 -2.251 1.00 95.94 388 LEU A CA 1
ATOM 3068 C C . LEU A 1 388 ? -29.157 13.983 -2.322 1.00 95.94 388 LEU A C 1
ATOM 3070 O O . LEU A 1 388 ? -29.861 13.849 -3.324 1.00 95.94 388 LEU A O 1
ATOM 3074 N N . GLU A 1 389 ? -29.285 13.208 -1.245 1.00 96.12 389 GLU A N 1
ATOM 3075 C CA . GLU A 1 389 ? -30.321 12.178 -1.081 1.00 96.12 389 GLU A CA 1
ATOM 3076 C C . GLU A 1 389 ? -31.735 12.785 -1.142 1.00 96.12 389 GLU A C 1
ATOM 3078 O O . GLU A 1 389 ? -32.624 12.286 -1.842 1.00 96.12 389 GLU A O 1
ATOM 3083 N N . ASN A 1 390 ? -31.934 13.925 -0.475 1.00 96.00 390 ASN A N 1
ATOM 3084 C CA . ASN A 1 390 ? -33.197 14.661 -0.495 1.00 96.00 390 ASN A CA 1
ATOM 3085 C C . ASN A 1 390 ? -33.521 15.240 -1.884 1.00 96.00 390 ASN A C 1
ATOM 3087 O O . ASN A 1 390 ? -34.677 15.193 -2.312 1.00 96.00 390 ASN A O 1
ATOM 3091 N N . LEU A 1 391 ? -32.530 15.768 -2.614 1.00 96.50 391 LEU A N 1
ATOM 3092 C CA . LEU A 1 391 ? -32.710 16.253 -3.991 1.00 96.50 391 LEU A CA 1
ATOM 3093 C C . LEU A 1 391 ? -33.125 15.113 -4.928 1.00 96.50 391 LEU A C 1
ATOM 3095 O O . LEU A 1 391 ? -34.002 15.308 -5.768 1.00 96.50 391 LEU A O 1
ATOM 3099 N N . HIS A 1 392 ? -32.555 13.919 -4.744 1.00 96.50 392 HIS A N 1
ATOM 3100 C CA . HIS A 1 392 ? -32.967 12.730 -5.486 1.00 96.50 392 HIS A CA 1
ATOM 3101 C C . HIS A 1 392 ? -34.415 12.338 -5.173 1.00 96.50 392 HIS A C 1
ATOM 3103 O O . HIS A 1 392 ? -35.240 12.224 -6.078 1.00 96.50 392 HIS A O 1
ATOM 3109 N N . THR A 1 393 ? -34.741 12.196 -3.887 1.00 95.44 393 THR A N 1
ATOM 3110 C CA . THR A 1 393 ? -36.057 11.721 -3.429 1.00 95.44 393 THR A CA 1
ATOM 3111 C C . THR A 1 393 ? -37.185 12.690 -3.789 1.00 95.44 393 THR A C 1
ATOM 3113 O O . THR A 1 393 ? -38.284 12.272 -4.148 1.00 95.44 393 THR A O 1
ATOM 3116 N N . SER A 1 394 ? -36.924 13.997 -3.707 1.00 94.75 394 SER A N 1
ATOM 3117 C CA . SER A 1 394 ? -37.906 15.036 -4.044 1.00 94.75 394 SER A CA 1
ATOM 3118 C C . SER A 1 394 ? -37.995 15.338 -5.544 1.00 94.75 394 SER A C 1
ATOM 3120 O O . SER A 1 394 ? -38.979 15.933 -5.984 1.00 94.75 394 SER A O 1
ATOM 3122 N N . GLY A 1 395 ? -36.974 14.975 -6.330 1.00 92.19 395 GLY A N 1
ATOM 3123 C CA . GLY A 1 395 ? -36.851 15.336 -7.746 1.00 92.19 395 GLY A CA 1
ATOM 3124 C C . GLY A 1 395 ? -36.621 16.833 -8.003 1.00 92.19 395 GLY A C 1
ATOM 3125 O O . GLY A 1 395 ? -36.714 17.283 -9.149 1.00 92.19 395 GLY A O 1
ATOM 3126 N N . VAL A 1 396 ? -36.342 17.624 -6.962 1.00 94.00 396 VAL A N 1
ATOM 3127 C CA . VAL A 1 396 ? -36.140 19.077 -7.055 1.00 94.00 396 VAL A CA 1
ATOM 3128 C C . VAL A 1 396 ? -34.666 19.391 -7.327 1.00 94.00 396 VAL A C 1
ATOM 3130 O O . VAL A 1 396 ? -33.772 18.732 -6.806 1.00 94.00 396 VAL A O 1
ATOM 3133 N N . GLY A 1 397 ? -34.407 20.412 -8.149 1.00 92.12 397 GLY A N 1
ATOM 3134 C CA . GLY A 1 397 ? -33.058 20.912 -8.421 1.00 92.12 397 GLY A CA 1
ATOM 3135 C C . GLY A 1 397 ? -32.627 22.014 -7.450 1.00 92.12 397 GLY A C 1
ATOM 3136 O O . GLY A 1 397 ? -33.451 22.802 -6.985 1.00 92.12 397 GLY A O 1
ATOM 3137 N N . ALA A 1 398 ? -31.329 22.105 -7.170 1.00 95.25 398 ALA A N 1
ATOM 3138 C CA . ALA A 1 398 ? -30.725 23.182 -6.389 1.00 95.25 398 ALA A CA 1
ATOM 3139 C C . ALA A 1 398 ? -30.084 24.229 -7.311 1.00 95.25 398 ALA A C 1
ATOM 3141 O O . ALA A 1 398 ? -29.324 23.873 -8.209 1.00 95.25 398 ALA A O 1
ATOM 3142 N N . ASN A 1 399 ? -30.358 25.516 -7.085 1.00 95.06 399 ASN A N 1
ATOM 3143 C CA . ASN A 1 399 ? -29.741 26.600 -7.856 1.00 95.06 399 ASN A CA 1
ATOM 3144 C C . ASN A 1 399 ? -28.251 26.737 -7.510 1.00 95.06 399 ASN A C 1
ATOM 3146 O O . ASN A 1 399 ? -27.870 26.668 -6.339 1.00 95.06 399 ASN A O 1
ATOM 3150 N N . PHE A 1 400 ? -27.418 26.990 -8.520 1.00 93.06 400 PHE A N 1
ATOM 3151 C CA . PHE A 1 400 ? -26.063 27.486 -8.292 1.00 93.06 400 PHE A CA 1
ATOM 3152 C C . PHE A 1 400 ? -26.088 28.950 -7.849 1.00 93.06 400 PHE A C 1
ATOM 3154 O O . PHE A 1 400 ? -27.038 29.682 -8.106 1.00 93.06 400 PHE A O 1
ATOM 3161 N N . ILE A 1 401 ? -25.004 29.388 -7.224 1.00 91.06 401 ILE A N 1
ATOM 3162 C CA . ILE A 1 401 ? -24.798 30.738 -6.715 1.00 91.06 401 ILE A CA 1
ATOM 3163 C C . ILE A 1 401 ? -23.576 31.345 -7.417 1.00 91.06 401 ILE A C 1
ATOM 3165 O O . ILE A 1 401 ? -22.583 30.658 -7.683 1.00 91.06 401 ILE A O 1
ATOM 3169 N N . SER A 1 402 ? -23.652 32.638 -7.736 1.00 80.38 402 SER A N 1
ATOM 3170 C CA . SER A 1 402 ? -22.551 33.405 -8.332 1.00 80.38 402 SER A CA 1
ATOM 3171 C C . SER A 1 402 ? -21.434 33.719 -7.330 1.00 80.38 402 SER A C 1
ATOM 3173 O O . SER A 1 402 ? -21.703 33.946 -6.151 1.00 80.38 402 SER A O 1
ATOM 3175 N N . GLN A 1 403 ? -20.192 33.874 -7.803 1.00 70.69 403 GLN A N 1
ATOM 3176 C CA . GLN A 1 403 ? -19.128 34.463 -6.979 1.00 70.69 403 GLN A CA 1
ATOM 3177 C C . GLN A 1 403 ? -19.456 35.920 -6.591 1.00 70.69 403 GLN A C 1
ATOM 3179 O O . GLN A 1 403 ? -19.976 36.671 -7.422 1.00 70.69 403 GLN A O 1
ATOM 3184 N N . PRO A 1 404 ? -19.130 36.353 -5.360 1.00 61.66 404 PRO A N 1
ATOM 3185 C CA . PRO A 1 404 ? -19.316 37.737 -4.949 1.00 61.66 404 PRO A CA 1
ATOM 3186 C C . PRO A 1 404 ? -18.352 38.656 -5.713 1.00 61.66 404 PRO A C 1
ATOM 3188 O O . PRO A 1 404 ? -17.135 38.600 -5.544 1.00 61.66 404 PRO A O 1
ATOM 3191 N N . SER A 1 405 ? -18.894 39.536 -6.553 1.00 48.12 405 SE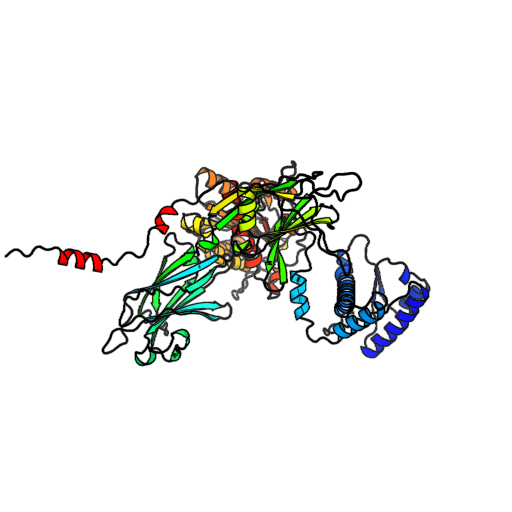R A N 1
ATOM 3192 C CA . SER A 1 405 ? -18.120 40.546 -7.277 1.00 48.12 405 SER A CA 1
ATOM 3193 C C . SER A 1 405 ? -18.078 41.873 -6.498 1.00 48.12 405 SER A C 1
ATOM 3195 O O . SER A 1 405 ? -19.042 42.640 -6.521 1.00 48.12 405 SER A O 1
ATOM 3197 N N . GLY A 1 406 ? -16.952 42.164 -5.830 1.00 51.62 406 GLY A N 1
ATOM 3198 C CA . GLY A 1 406 ? -16.643 43.460 -5.191 1.00 51.62 406 GLY A CA 1
ATOM 3199 C C . GLY A 1 406 ? -16.972 43.582 -3.689 1.00 51.62 406 GLY A C 1
ATOM 3200 O O . GLY A 1 406 ? -17.642 42.734 -3.112 1.00 51.62 406 GLY A O 1
ATOM 3201 N N . PHE A 1 407 ? -16.521 44.679 -3.051 1.00 44.88 407 PHE A N 1
ATOM 3202 C CA . PHE A 1 407 ? -16.588 44.952 -1.591 1.00 44.88 407 PHE A CA 1
ATOM 3203 C C . PHE A 1 407 ? -18.008 44.981 -0.965 1.00 44.88 407 PHE A C 1
ATOM 3205 O O . PHE A 1 407 ? -18.141 45.130 0.248 1.00 44.88 407 PHE A O 1
ATOM 3212 N N . ARG A 1 408 ? -19.072 44.851 -1.770 1.00 47.44 408 ARG A N 1
ATOM 3213 C CA . ARG A 1 408 ? -20.481 44.708 -1.343 1.00 47.44 408 ARG A CA 1
ATOM 3214 C C . ARG A 1 408 ? -21.264 43.740 -2.253 1.00 47.44 408 ARG A C 1
ATOM 3216 O O . ARG A 1 408 ? -22.410 44.012 -2.600 1.00 47.44 408 ARG A O 1
ATOM 3223 N N . GLY A 1 409 ? -20.637 42.668 -2.735 1.00 53.16 409 GLY A N 1
ATOM 3224 C CA . GLY A 1 409 ? -21.301 41.694 -3.606 1.00 53.16 409 GLY A CA 1
ATOM 3225 C C . GLY A 1 409 ? -22.172 40.719 -2.813 1.00 53.16 409 GLY A C 1
ATOM 3226 O O . GLY A 1 409 ? -21.632 39.877 -2.103 1.00 53.16 409 GLY A O 1
ATOM 3227 N N . ASN A 1 410 ? -23.498 40.809 -2.947 1.00 57.41 410 ASN A N 1
ATOM 3228 C CA . ASN A 1 410 ? -24.404 39.760 -2.469 1.00 57.41 410 ASN A CA 1
ATOM 3229 C C . ASN A 1 410 ? -24.326 38.549 -3.409 1.00 57.41 410 ASN A C 1
ATOM 3231 O O . ASN A 1 410 ? -24.366 38.704 -4.630 1.00 57.41 410 ASN A O 1
ATOM 3235 N N . GLU A 1 411 ? -24.251 37.355 -2.831 1.00 71.00 411 GLU A N 1
ATOM 3236 C CA . GLU A 1 411 ? -24.431 36.093 -3.545 1.00 71.00 411 GLU A CA 1
ATOM 3237 C C . GLU A 1 411 ? -25.833 36.051 -4.187 1.00 71.00 411 GLU A C 1
ATOM 3239 O O . GLU A 1 411 ? -26.827 36.409 -3.549 1.00 71.00 411 GLU A O 1
ATOM 3244 N N . LYS A 1 412 ? -25.919 35.673 -5.470 1.00 81.75 412 LYS A N 1
ATOM 3245 C CA . LYS A 1 412 ? -27.180 35.614 -6.219 1.00 81.75 412 LYS A CA 1
ATOM 3246 C C . LYS A 1 412 ? -27.397 34.225 -6.804 1.00 81.75 412 LYS A C 1
ATOM 3248 O O . LYS A 1 412 ? -26.493 33.670 -7.428 1.00 81.75 412 LYS A O 1
ATOM 3253 N N . ASP A 1 413 ? -28.627 33.737 -6.676 1.00 85.25 413 ASP A N 1
ATOM 3254 C CA . ASP A 1 413 ? -29.094 32.527 -7.345 1.00 85.25 413 ASP A CA 1
ATOM 3255 C C . ASP A 1 413 ? -28.993 32.667 -8.870 1.00 85.25 413 ASP A C 1
ATOM 3257 O O . ASP A 1 413 ? -29.534 33.593 -9.493 1.00 85.25 413 ASP A O 1
ATOM 3261 N N . LEU A 1 414 ? -28.291 31.717 -9.471 1.00 88.38 414 LEU A N 1
ATOM 3262 C CA . LEU A 1 414 ? -28.171 31.521 -10.905 1.00 88.38 414 LEU A CA 1
ATOM 3263 C C . LEU A 1 414 ? -29.354 30.696 -11.421 1.00 88.38 414 LEU A C 1
ATOM 3265 O O . LEU A 1 414 ? -30.000 29.950 -10.689 1.00 88.38 414 LEU A O 1
ATOM 3269 N N . LYS A 1 415 ? -29.623 30.809 -12.727 1.00 88.88 415 LYS A N 1
ATOM 3270 C CA . LYS A 1 415 ? -30.626 29.970 -13.408 1.00 88.88 415 LYS A CA 1
ATOM 3271 C C . LYS A 1 415 ? -30.183 28.513 -13.550 1.00 88.88 415 LYS A C 1
ATOM 3273 O O . LYS A 1 415 ? -31.037 27.646 -13.717 1.00 88.88 415 LYS A O 1
ATOM 3278 N N . GLY A 1 416 ? -28.871 28.274 -13.532 1.00 92.81 416 GLY A N 1
ATOM 3279 C CA . GLY A 1 416 ? -28.296 26.940 -13.597 1.00 92.81 416 GLY A CA 1
ATOM 3280 C C . GLY A 1 416 ? -28.648 26.148 -12.346 1.00 92.81 416 GLY A C 1
ATOM 3281 O O . GLY A 1 416 ? -28.482 26.647 -11.232 1.00 92.81 416 GLY A O 1
ATOM 3282 N N . GLN A 1 417 ? -29.115 24.918 -12.533 1.00 95.88 417 GLN A N 1
ATOM 3283 C CA . GLN A 1 417 ? -29.554 24.042 -11.449 1.00 95.88 417 GLN A CA 1
ATOM 3284 C C . GLN A 1 417 ? -28.830 22.705 -11.483 1.00 95.88 417 GLN A C 1
ATOM 3286 O O . GLN A 1 417 ? -28.633 22.152 -12.562 1.00 95.88 417 GLN A O 1
ATOM 3291 N N . LEU A 1 418 ? -28.514 22.172 -10.305 1.00 97.00 418 LEU A N 1
ATOM 3292 C CA . LEU A 1 418 ? -28.027 20.814 -10.086 1.00 97.00 418 LEU A CA 1
ATOM 3293 C C . LEU A 1 418 ? -29.180 19.899 -9.656 1.00 97.00 418 LEU A C 1
ATOM 3295 O O . LEU A 1 418 ? -29.945 20.234 -8.754 1.00 97.00 418 LEU A O 1
ATOM 3299 N N . PHE A 1 419 ? -29.255 18.722 -10.257 1.00 97.56 419 PHE A N 1
ATOM 3300 C CA . PHE A 1 419 ? -30.173 17.635 -9.939 1.00 97.56 419 PHE A CA 1
ATOM 3301 C C . PHE A 1 419 ? -29.381 16.370 -9.602 1.00 97.56 419 PHE A C 1
ATOM 3303 O O . PHE A 1 419 ? -28.285 16.152 -10.125 1.00 97.56 419 PHE A O 1
ATOM 3310 N N . VAL A 1 420 ? -29.978 15.512 -8.774 1.00 97.25 420 VAL A N 1
ATOM 3311 C CA . VAL A 1 420 ? -29.464 14.171 -8.472 1.00 97.25 420 VAL A CA 1
ATOM 3312 C C . VAL A 1 420 ? -30.407 13.151 -9.104 1.00 97.25 420 VAL A C 1
ATOM 3314 O O . VAL A 1 420 ? -31.484 12.866 -8.588 1.00 97.25 420 VAL A O 1
ATOM 3317 N N . GLU A 1 421 ? -30.032 12.642 -10.274 1.00 95.00 421 GLU A N 1
ATOM 3318 C CA . GLU A 1 421 ? -30.881 11.758 -11.080 1.00 95.00 421 GLU A CA 1
ATOM 3319 C C . GLU A 1 421 ? -30.954 10.346 -10.497 1.00 95.00 421 GLU A C 1
ATOM 3321 O O . GLU A 1 421 ? -32.024 9.745 -10.431 1.00 95.00 421 GLU A O 1
ATOM 3326 N N . ARG A 1 422 ? -29.821 9.839 -10.010 1.00 94.19 422 ARG A N 1
ATOM 3327 C CA . ARG A 1 422 ? -29.734 8.573 -9.278 1.00 94.19 422 ARG A CA 1
ATOM 3328 C C . ARG A 1 422 ? -28.977 8.804 -7.986 1.00 94.19 422 ARG A C 1
ATOM 3330 O O . ARG A 1 422 ? -27.970 9.507 -8.006 1.00 94.19 422 ARG A O 1
ATOM 3337 N N . TYR A 1 423 ? -29.440 8.182 -6.911 1.00 95.38 423 TYR A N 1
ATOM 3338 C CA . TYR A 1 423 ? -28.738 8.091 -5.639 1.00 95.38 423 TYR A CA 1
ATOM 3339 C C . TYR A 1 423 ? -28.840 6.651 -5.147 1.00 95.38 423 TYR A C 1
ATOM 3341 O O . TYR A 1 423 ? -29.934 6.087 -5.098 1.00 95.38 423 TYR A O 1
ATOM 3349 N N . ALA A 1 424 ? -27.710 6.045 -4.811 1.00 93.25 424 ALA A N 1
ATOM 3350 C CA . ALA A 1 424 ? -27.667 4.716 -4.231 1.00 93.25 424 ALA A CA 1
ATOM 3351 C C . ALA A 1 424 ? -26.587 4.656 -3.157 1.00 93.25 424 ALA A C 1
ATOM 3353 O O . ALA A 1 424 ? -25.410 4.897 -3.429 1.00 93.25 424 ALA A O 1
ATOM 3354 N N . GLU A 1 425 ? -26.980 4.281 -1.945 1.00 90.06 425 GLU A N 1
ATOM 3355 C CA . GLU A 1 425 ? -26.020 3.854 -0.937 1.00 90.06 425 GLU A CA 1
ATOM 3356 C C . GLU A 1 425 ? -25.491 2.470 -1.285 1.00 90.06 425 GLU A C 1
ATOM 3358 O O . GLU A 1 425 ? -26.248 1.540 -1.576 1.00 90.06 425 GLU A O 1
ATOM 3363 N N . LYS A 1 426 ? -24.169 2.346 -1.260 1.00 84.12 426 LYS A N 1
ATOM 3364 C CA . LYS A 1 426 ? -23.453 1.104 -1.508 1.00 84.12 426 LYS A CA 1
ATOM 3365 C C . LYS A 1 426 ? -22.557 0.804 -0.323 1.00 84.12 426 LYS A C 1
ATOM 3367 O O . LYS A 1 426 ? -21.873 1.683 0.199 1.00 84.12 426 LYS A O 1
ATOM 3372 N N . GLN A 1 427 ? -22.514 -0.465 0.052 1.00 81.50 427 GLN A N 1
ATOM 3373 C CA . GLN A 1 427 ? -21.436 -0.972 0.879 1.00 81.50 427 GLN A CA 1
ATOM 3374 C C . GLN A 1 427 ? -20.292 -1.371 -0.050 1.00 81.50 427 GLN A C 1
ATOM 3376 O O . GLN A 1 427 ? -20.444 -2.262 -0.887 1.00 81.50 427 GLN A O 1
ATOM 3381 N N . LEU A 1 428 ? -19.171 -0.665 0.047 1.00 82.44 428 LEU A N 1
ATOM 3382 C CA . LEU A 1 428 ? -17.957 -1.013 -0.673 1.00 82.44 428 LEU A CA 1
ATOM 3383 C C . LEU A 1 428 ? -17.176 -2.058 0.117 1.00 82.44 428 LEU A C 1
ATOM 3385 O O . LEU A 1 428 ? -17.103 -2.010 1.342 1.00 82.44 428 LEU A O 1
ATOM 3389 N N . TYR A 1 429 ? -16.547 -2.967 -0.614 1.00 85.25 429 TYR A N 1
ATOM 3390 C CA . TYR A 1 429 ? -15.581 -3.900 -0.052 1.00 85.25 429 TYR A CA 1
ATOM 3391 C C . TYR A 1 429 ? -14.206 -3.236 0.024 1.00 85.25 429 TYR A C 1
ATOM 3393 O O . TYR A 1 429 ? -13.765 -2.601 -0.945 1.00 85.25 429 TYR A O 1
ATOM 3401 N N . SER A 1 430 ? -13.549 -3.357 1.178 1.00 85.06 430 SER A N 1
ATOM 3402 C CA . SER A 1 430 ? -12.177 -2.880 1.384 1.00 85.06 430 SER A CA 1
ATOM 3403 C C . SER A 1 430 ? -11.161 -3.891 0.846 1.00 85.06 430 SER A C 1
ATOM 3405 O O . SER A 1 430 ? -11.509 -5.037 0.569 1.00 85.06 430 SER A O 1
ATOM 3407 N N . LEU A 1 431 ? -9.885 -3.502 0.724 1.00 87.94 431 LEU A N 1
ATOM 3408 C CA . LEU A 1 431 ? -8.815 -4.443 0.362 1.00 87.94 431 LEU A CA 1
ATOM 3409 C C . LEU A 1 431 ? -8.817 -5.664 1.299 1.00 87.94 431 LEU A C 1
ATOM 3411 O O . LEU A 1 431 ? -8.763 -6.800 0.837 1.00 87.94 431 LEU A O 1
ATOM 3415 N N . LEU A 1 432 ? -8.950 -5.432 2.609 1.00 88.19 432 LEU A N 1
ATOM 3416 C CA . LEU A 1 432 ? -8.944 -6.490 3.621 1.00 88.19 432 LEU A CA 1
ATOM 3417 C C . LEU A 1 432 ? -10.129 -7.450 3.493 1.00 88.19 432 LEU A C 1
ATOM 3419 O O . LEU A 1 432 ? -9.993 -8.622 3.837 1.00 88.19 432 LEU A O 1
ATOM 3423 N N . ASP A 1 433 ? -11.275 -6.996 2.983 1.00 87.12 433 ASP A N 1
ATOM 3424 C CA . ASP A 1 433 ? -12.403 -7.881 2.692 1.00 87.12 433 ASP A CA 1
ATOM 3425 C C . ASP A 1 433 ? -12.038 -8.906 1.614 1.00 87.12 433 ASP A C 1
ATOM 3427 O O . ASP A 1 433 ? -12.238 -10.104 1.826 1.00 87.12 433 ASP A O 1
ATOM 3431 N N . TYR A 1 434 ? -11.404 -8.466 0.522 1.00 90.06 434 TYR A N 1
ATOM 3432 C CA . TYR A 1 434 ? -10.897 -9.376 -0.505 1.00 90.06 434 TYR A CA 1
ATOM 3433 C C . TYR A 1 434 ? -9.826 -10.312 0.051 1.00 90.06 434 TYR A C 1
ATOM 3435 O O . TYR A 1 434 ? -9.960 -11.527 -0.111 1.00 90.06 434 TYR A O 1
ATOM 3443 N N . ILE A 1 435 ? -8.826 -9.791 0.770 1.00 90.12 435 ILE A N 1
ATOM 3444 C CA . ILE A 1 435 ? -7.761 -10.629 1.345 1.00 90.12 435 ILE A CA 1
ATOM 3445 C C . ILE A 1 435 ? -8.344 -11.691 2.287 1.00 90.12 435 ILE A C 1
ATOM 3447 O O . ILE A 1 435 ? -8.074 -12.880 2.139 1.00 90.12 435 ILE A O 1
ATOM 3451 N N . SER A 1 436 ? -9.246 -11.303 3.194 1.00 86.19 436 SER A N 1
ATOM 3452 C CA . SER A 1 436 ? -9.891 -12.250 4.116 1.00 86.19 436 SER A CA 1
ATOM 3453 C C . SER A 1 436 ? -10.801 -13.274 3.423 1.00 86.19 436 SER A C 1
ATOM 3455 O O . SER A 1 436 ? -11.031 -14.350 3.975 1.00 86.19 436 SER A O 1
ATOM 3457 N N . SER A 1 437 ? -11.276 -12.979 2.206 1.00 86.06 437 SER A N 1
ATOM 3458 C CA . SER A 1 437 ? -12.013 -13.925 1.353 1.00 86.06 437 SER A CA 1
ATOM 3459 C C . SER A 1 437 ? -11.114 -14.870 0.541 1.00 86.06 437 SER A C 1
ATOM 3461 O O . SER A 1 437 ? -11.624 -15.702 -0.211 1.00 86.06 437 SER A O 1
ATOM 3463 N N . GLY A 1 438 ? -9.791 -14.768 0.708 1.00 88.12 438 GLY A N 1
ATOM 3464 C CA . GLY A 1 438 ? -8.798 -15.607 0.042 1.00 88.12 438 GLY A CA 1
ATOM 3465 C C . GLY A 1 438 ? -8.202 -14.998 -1.225 1.00 88.12 438 GLY A C 1
ATOM 3466 O O . GLY A 1 438 ? -7.669 -15.750 -2.034 1.00 88.12 438 GLY A O 1
ATOM 3467 N N . PHE A 1 439 ? -8.317 -13.680 -1.434 1.00 91.94 439 PHE A N 1
ATOM 3468 C CA . PHE A 1 439 ? -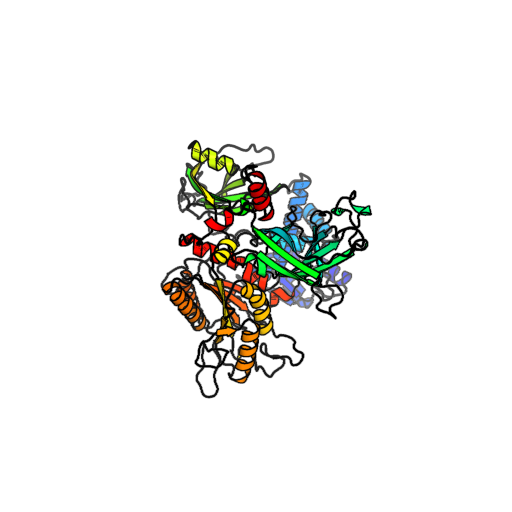7.489 -13.006 -2.435 1.00 91.94 439 PHE A CA 1
ATOM 3469 C C . PHE A 1 439 ? -6.068 -12.793 -1.921 1.00 91.94 439 PHE A C 1
ATOM 3471 O O . PHE A 1 439 ? -5.856 -12.550 -0.736 1.00 91.94 439 PHE A O 1
ATOM 3478 N N . GLU A 1 440 ? -5.106 -12.826 -2.834 1.00 91.69 440 GLU A N 1
ATOM 3479 C CA . GLU A 1 440 ? -3.687 -12.660 -2.531 1.00 91.69 440 GLU A CA 1
ATOM 3480 C C . GLU A 1 440 ? -3.056 -11.617 -3.451 1.00 91.69 440 GLU A C 1
ATOM 3482 O O . GLU A 1 440 ? -3.393 -11.542 -4.638 1.00 91.69 440 GLU A O 1
ATOM 3487 N N . LEU A 1 441 ? -2.102 -10.848 -2.920 1.00 93.38 441 LEU A N 1
ATOM 3488 C CA . LEU A 1 441 ? -1.227 -9.991 -3.718 1.00 93.38 441 LEU A CA 1
ATOM 3489 C C . LEU A 1 441 ? 0.076 -10.747 -3.987 1.00 93.38 441 LEU A C 1
ATOM 3491 O O . LEU A 1 441 ? 0.963 -10.782 -3.139 1.00 93.38 441 LEU A O 1
ATOM 3495 N N . ASN A 1 442 ? 0.172 -11.371 -5.158 1.00 93.88 442 ASN A N 1
ATOM 3496 C CA . ASN A 1 442 ? 1.317 -12.191 -5.541 1.00 93.88 442 ASN A CA 1
ATOM 3497 C C . ASN A 1 442 ? 2.462 -11.330 -6.071 1.00 93.88 442 ASN A C 1
ATOM 3499 O O . ASN A 1 442 ? 2.310 -10.604 -7.058 1.00 93.88 442 ASN A O 1
ATOM 3503 N N . PHE A 1 443 ? 3.619 -11.425 -5.423 1.00 95.06 443 PHE A N 1
ATOM 3504 C CA . PHE A 1 443 ? 4.762 -10.569 -5.718 1.00 95.06 443 PHE A CA 1
ATOM 3505 C C . PHE A 1 443 ? 5.665 -11.162 -6.804 1.00 95.06 443 PHE A C 1
ATOM 3507 O O . PHE A 1 443 ? 6.053 -12.326 -6.742 1.00 95.06 443 PHE A O 1
ATOM 3514 N N . MET A 1 444 ? 6.040 -10.343 -7.786 1.00 96.12 444 MET A N 1
ATOM 3515 C CA . MET A 1 444 ? 6.988 -10.676 -8.849 1.00 96.12 444 MET A CA 1
ATOM 3516 C C . MET A 1 444 ? 8.113 -9.645 -8.876 1.00 96.12 444 MET A C 1
ATOM 3518 O O . MET A 1 444 ? 7.871 -8.456 -8.670 1.00 96.12 444 MET A O 1
ATOM 3522 N N . VAL A 1 445 ? 9.335 -10.068 -9.194 1.00 96.88 445 VAL A N 1
ATOM 3523 C CA . VAL A 1 445 ? 10.491 -9.162 -9.282 1.00 96.88 445 VAL A CA 1
ATOM 3524 C C . VAL A 1 445 ? 11.216 -9.333 -10.610 1.00 96.88 445 VAL A C 1
ATOM 3526 O O . VAL A 1 445 ? 11.529 -10.449 -11.014 1.00 96.88 445 VAL A O 1
ATOM 3529 N N . ALA A 1 446 ? 11.535 -8.221 -11.264 1.00 97.25 446 ALA A N 1
ATOM 3530 C CA . ALA A 1 446 ? 12.382 -8.143 -12.443 1.00 97.25 446 ALA A CA 1
ATOM 3531 C C . ALA A 1 446 ? 13.545 -7.174 -12.187 1.00 97.25 446 ALA A C 1
ATOM 3533 O O . ALA A 1 446 ? 13.348 -5.990 -11.912 1.00 97.25 446 ALA A O 1
ATOM 3534 N N . VAL A 1 447 ? 14.771 -7.683 -12.285 1.00 97.25 447 VAL A N 1
ATOM 3535 C CA . VAL A 1 447 ? 15.995 -6.922 -12.016 1.00 97.25 447 VAL A CA 1
ATOM 3536 C C . VAL A 1 447 ? 16.748 -6.655 -13.313 1.00 97.25 447 VAL A C 1
ATOM 3538 O O . VAL A 1 447 ? 16.989 -7.567 -14.105 1.00 97.25 447 VAL A O 1
ATOM 3541 N N . ASP A 1 448 ? 17.142 -5.406 -13.521 1.00 96.69 448 ASP A N 1
ATOM 3542 C CA . ASP A 1 448 ? 17.985 -5.004 -14.641 1.00 96.69 448 ASP A CA 1
ATOM 3543 C C . ASP A 1 448 ? 19.405 -5.571 -14.485 1.00 96.69 448 ASP A C 1
ATOM 3545 O O . ASP A 1 448 ? 20.012 -5.451 -13.429 1.00 96.69 448 ASP A O 1
ATOM 3549 N N . PHE A 1 449 ? 19.914 -6.234 -15.523 1.00 96.06 449 PHE A N 1
ATOM 3550 C CA . PHE A 1 449 ? 21.271 -6.780 -15.632 1.00 96.06 449 PHE A CA 1
ATOM 3551 C C . PHE A 1 449 ? 22.017 -6.155 -16.825 1.00 96.06 449 PHE A C 1
ATOM 3553 O O . PHE A 1 449 ? 22.865 -6.791 -17.459 1.00 96.06 449 PHE A O 1
ATOM 3560 N N . THR A 1 450 ? 21.706 -4.913 -17.180 1.00 95.25 450 THR A N 1
ATOM 3561 C CA . THR A 1 450 ? 22.379 -4.193 -18.263 1.00 95.25 450 THR A CA 1
ATOM 3562 C C . THR A 1 450 ? 23.735 -3.634 -17.828 1.00 95.25 450 THR A C 1
ATOM 3564 O O . THR A 1 450 ? 24.026 -3.418 -16.650 1.00 95.25 450 THR A O 1
ATOM 3567 N N . ALA A 1 451 ? 24.620 -3.421 -18.800 1.00 93.94 451 ALA A N 1
ATOM 3568 C CA . ALA A 1 451 ? 26.007 -3.026 -18.604 1.00 93.94 451 ALA A CA 1
ATOM 3569 C C . ALA A 1 451 ? 26.169 -1.590 -18.079 1.00 93.94 451 ALA A C 1
ATOM 3571 O O . ALA A 1 451 ? 27.254 -1.263 -17.590 1.00 93.94 451 ALA A O 1
ATOM 3572 N N . SER A 1 452 ? 25.125 -0.751 -18.139 1.00 92.94 452 SER A N 1
ATOM 3573 C CA . SER A 1 452 ? 25.106 0.589 -17.529 1.00 92.94 452 SER A CA 1
ATOM 3574 C C . SER A 1 452 ? 25.370 0.546 -16.022 1.00 92.94 452 SER A C 1
ATOM 3576 O O . SER A 1 452 ? 26.051 1.431 -15.505 1.00 92.94 452 SER A O 1
ATOM 3578 N N . ASN A 1 453 ? 24.997 -0.552 -15.357 1.00 94.25 453 ASN A N 1
ATOM 3579 C CA . ASN A 1 453 ? 25.209 -0.766 -13.924 1.00 94.25 453 ASN A CA 1
ATOM 3580 C C . ASN A 1 453 ? 26.683 -0.930 -13.513 1.00 94.25 453 ASN A C 1
ATOM 3582 O O . ASN A 1 453 ? 27.006 -0.941 -12.318 1.00 94.25 453 ASN A O 1
ATOM 3586 N N . GLY A 1 454 ? 27.593 -1.088 -14.479 1.00 92.50 454 GLY A N 1
ATOM 3587 C CA . GLY A 1 454 ? 29.012 -1.338 -14.234 1.00 92.50 454 GLY A CA 1
ATOM 3588 C C . GLY A 1 454 ? 29.300 -2.753 -13.719 1.00 92.50 454 GLY A C 1
ATOM 3589 O O . GLY A 1 454 ? 28.412 -3.498 -13.325 1.00 92.50 454 GLY A O 1
ATOM 3590 N N . ASN A 1 455 ? 30.573 -3.155 -13.731 1.00 92.44 455 ASN A N 1
ATOM 3591 C CA . ASN A 1 455 ? 30.972 -4.512 -13.340 1.00 92.44 455 ASN A CA 1
ATOM 3592 C C . ASN A 1 455 ? 30.630 -4.793 -11.857 1.00 92.44 455 ASN A C 1
ATOM 3594 O O . ASN A 1 455 ? 31.196 -4.102 -11.012 1.00 92.44 455 ASN A O 1
ATOM 3598 N N . PRO A 1 456 ? 29.846 -5.840 -11.514 1.00 93.94 456 PRO A N 1
ATOM 3599 C CA . PRO A 1 456 ? 29.435 -6.131 -10.131 1.00 93.94 456 PRO A CA 1
ATOM 3600 C C . PRO A 1 456 ? 30.586 -6.370 -9.142 1.00 93.94 456 PRO A C 1
ATOM 3602 O O . PRO A 1 456 ? 30.391 -6.321 -7.931 1.00 93.94 456 PRO A O 1
ATOM 3605 N N . ARG A 1 457 ? 31.801 -6.648 -9.634 1.00 91.44 457 ARG A N 1
ATOM 3606 C CA . ARG A 1 457 ? 33.013 -6.781 -8.805 1.00 91.44 457 ARG A CA 1
ATOM 3607 C C . ARG A 1 457 ? 33.650 -5.436 -8.444 1.00 91.44 457 ARG A C 1
ATOM 3609 O O . ARG A 1 457 ? 34.559 -5.405 -7.619 1.00 91.44 457 ARG A O 1
ATOM 3616 N N . SER A 1 458 ? 33.229 -4.354 -9.092 1.00 94.38 458 SER A N 1
ATOM 3617 C CA . SER A 1 458 ? 33.711 -2.999 -8.841 1.00 94.38 458 SER A CA 1
ATOM 3618 C C . SER A 1 458 ? 32.890 -2.344 -7.728 1.00 94.38 458 SER A C 1
ATOM 3620 O O . SER A 1 458 ? 31.666 -2.358 -7.837 1.00 94.38 458 SER A O 1
ATOM 3622 N N . PRO A 1 459 ? 33.517 -1.709 -6.720 1.00 93.25 459 PRO A N 1
ATOM 3623 C CA . PRO A 1 459 ? 32.805 -0.976 -5.668 1.00 93.25 459 PRO A CA 1
ATOM 3624 C C . PRO A 1 459 ? 31.889 0.149 -6.169 1.00 93.25 459 PRO A C 1
ATOM 3626 O O . PRO A 1 459 ? 30.926 0.490 -5.493 1.00 93.25 459 PRO A O 1
ATOM 3629 N N . ASP A 1 460 ? 32.170 0.704 -7.351 1.00 92.56 460 ASP A N 1
ATOM 3630 C CA . ASP A 1 460 ? 31.369 1.778 -7.959 1.00 92.56 460 ASP A CA 1
ATOM 3631 C C . ASP A 1 460 ? 30.136 1.258 -8.726 1.00 92.56 460 ASP A C 1
ATOM 3633 O O . ASP A 1 460 ? 29.355 2.049 -9.253 1.00 92.56 460 ASP A O 1
ATOM 3637 N N . SER A 1 461 ? 29.966 -0.064 -8.841 1.00 95.31 461 SER A N 1
ATOM 3638 C CA . SER A 1 461 ? 28.811 -0.662 -9.519 1.00 95.31 461 SER A CA 1
ATOM 3639 C C . SER A 1 461 ? 27.554 -0.591 -8.660 1.00 95.31 461 SER A C 1
ATOM 3641 O O . SER A 1 461 ? 27.588 -0.841 -7.455 1.00 95.31 461 SER A O 1
ATOM 3643 N N . LEU A 1 462 ? 26.408 -0.369 -9.305 1.00 95.19 462 LEU A N 1
ATOM 3644 C CA . LEU A 1 462 ? 25.101 -0.427 -8.643 1.00 95.19 462 LEU A CA 1
ATOM 3645 C C . LEU A 1 462 ? 24.738 -1.848 -8.174 1.00 95.19 462 LEU A C 1
ATOM 3647 O O . LEU A 1 462 ? 23.949 -2.003 -7.242 1.00 95.19 462 LEU A O 1
ATOM 3651 N N . HIS A 1 463 ? 25.354 -2.879 -8.763 1.00 96.62 463 HIS A N 1
ATOM 3652 C CA . HIS A 1 463 ? 25.212 -4.280 -8.356 1.00 96.62 463 HIS A CA 1
ATOM 3653 C C . HIS A 1 463 ? 26.285 -4.757 -7.371 1.00 96.62 463 HIS A C 1
ATOM 3655 O O . HIS A 1 463 ? 26.320 -5.946 -7.047 1.00 96.62 463 HIS A O 1
ATOM 3661 N N . TYR A 1 464 ? 27.175 -3.879 -6.897 1.00 96.00 464 TYR A N 1
ATOM 3662 C CA . TYR A 1 464 ? 28.245 -4.287 -5.991 1.00 96.00 464 TYR A CA 1
ATOM 3663 C C . TYR A 1 464 ? 27.682 -4.962 -4.734 1.00 96.00 464 TYR A C 1
ATOM 3665 O O . TYR A 1 464 ? 26.814 -4.415 -4.050 1.00 96.00 464 TYR A O 1
ATOM 3673 N N . ILE A 1 465 ? 28.160 -6.172 -4.437 1.00 94.38 465 ILE A N 1
ATOM 3674 C CA . ILE A 1 465 ? 27.804 -6.904 -3.219 1.00 94.38 465 ILE A CA 1
ATOM 3675 C C . ILE A 1 465 ? 28.857 -6.582 -2.163 1.00 94.38 465 ILE A C 1
ATOM 3677 O O . ILE A 1 465 ? 29.972 -7.103 -2.211 1.00 94.38 465 ILE A O 1
ATOM 3681 N N . ASP A 1 466 ? 28.505 -5.705 -1.223 1.00 92.88 466 ASP A N 1
ATOM 3682 C CA . ASP A 1 466 ? 29.421 -5.246 -0.184 1.00 92.88 466 ASP A CA 1
ATOM 3683 C C . ASP A 1 466 ? 29.715 -6.376 0.828 1.00 92.88 466 ASP A C 1
ATOM 3685 O O . ASP A 1 466 ? 28.791 -6.861 1.493 1.00 92.88 466 ASP A O 1
ATOM 3689 N N . PRO A 1 467 ? 30.988 -6.785 1.015 1.00 91.81 467 PRO A N 1
ATOM 3690 C CA . PRO A 1 467 ? 31.357 -7.819 1.984 1.00 91.81 467 PRO A CA 1
ATOM 3691 C C . PRO A 1 467 ? 31.004 -7.482 3.440 1.00 91.81 467 PRO A C 1
ATOM 3693 O O . PRO A 1 467 ? 30.942 -8.384 4.272 1.00 91.81 467 PRO A O 1
ATOM 3696 N N . SER A 1 468 ? 30.777 -6.205 3.769 1.00 93.75 468 SER A N 1
ATOM 3697 C CA . SER A 1 468 ? 30.320 -5.773 5.098 1.00 93.75 468 SER A CA 1
ATOM 3698 C C . SER A 1 468 ? 28.845 -6.088 5.375 1.00 93.75 468 SER A C 1
ATOM 3700 O O . SER A 1 468 ? 28.390 -5.912 6.504 1.00 93.75 468 SER A O 1
ATOM 3702 N N . GLY A 1 469 ? 28.091 -6.538 4.365 1.00 90.69 469 GLY A N 1
ATO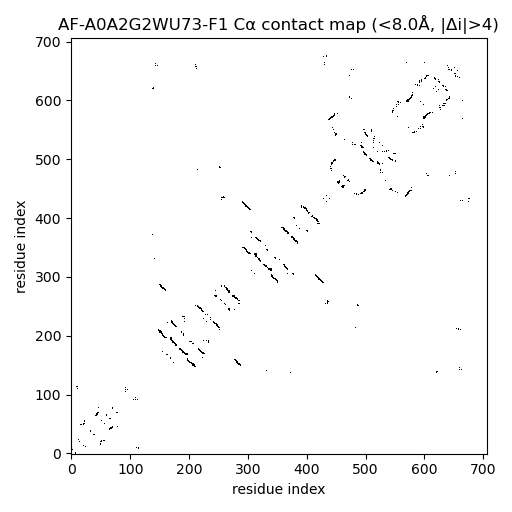M 3703 C CA . GLY A 1 469 ? 26.652 -6.795 4.457 1.00 90.69 469 GLY A CA 1
ATOM 3704 C C . GLY A 1 469 ? 25.780 -5.568 4.181 1.00 90.69 469 GLY A C 1
ATOM 3705 O O . GLY A 1 469 ? 24.560 -5.639 4.320 1.00 90.69 469 GLY A O 1
ATOM 3706 N N . ARG A 1 470 ? 26.373 -4.437 3.778 1.00 92.38 470 ARG A N 1
ATOM 3707 C CA . ARG A 1 470 ? 25.616 -3.263 3.331 1.00 92.38 470 ARG A CA 1
ATOM 3708 C C . ARG A 1 470 ? 24.889 -3.575 2.022 1.00 92.38 470 ARG A C 1
ATOM 3710 O O . ARG A 1 470 ? 2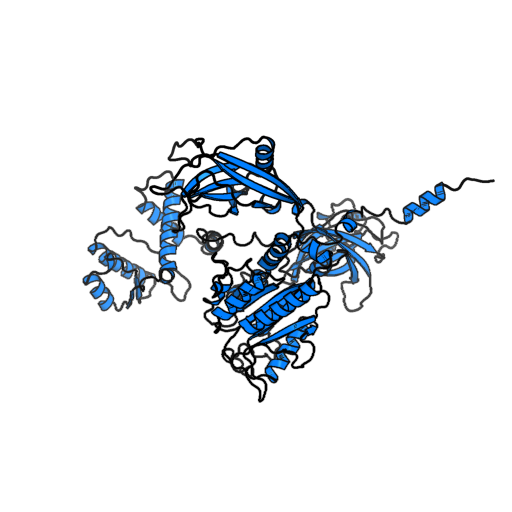5.508 -3.987 1.047 1.00 92.38 470 ARG A O 1
ATOM 3717 N N . LEU A 1 471 ? 23.581 -3.337 1.998 1.00 93.44 471 LEU A N 1
ATOM 3718 C CA . LEU A 1 471 ? 22.771 -3.553 0.803 1.00 93.44 471 LEU A CA 1
ATOM 3719 C C . LEU A 1 471 ? 23.050 -2.472 -0.250 1.00 93.44 471 LEU A C 1
ATOM 3721 O O . LEU A 1 471 ? 23.066 -1.281 0.073 1.00 93.44 471 LEU A O 1
ATOM 3725 N N . ASN A 1 472 ? 23.222 -2.881 -1.509 1.00 93.69 472 ASN A N 1
ATOM 3726 C CA . ASN A 1 472 ? 23.178 -1.954 -2.643 1.00 93.69 472 ASN A CA 1
ATOM 3727 C C . ASN A 1 472 ? 21.739 -1.491 -2.935 1.00 93.69 472 ASN A C 1
ATOM 3729 O O . ASN A 1 472 ? 20.779 -1.928 -2.299 1.00 93.69 472 ASN A O 1
ATOM 3733 N N . THR A 1 473 ? 21.573 -0.580 -3.894 1.00 91.62 473 THR A N 1
ATOM 3734 C CA . THR A 1 473 ? 20.267 0.027 -4.197 1.00 91.62 473 THR A CA 1
ATOM 3735 C C . THR A 1 473 ? 19.238 -0.980 -4.705 1.00 91.62 473 THR A C 1
ATOM 3737 O O . THR A 1 473 ? 18.076 -0.876 -4.322 1.00 91.62 473 THR A O 1
ATOM 3740 N N . TYR A 1 474 ? 19.652 -1.980 -5.491 1.00 95.38 474 TYR A N 1
ATOM 3741 C CA . TYR A 1 474 ? 18.767 -3.058 -5.943 1.00 95.38 474 TYR A CA 1
ATOM 3742 C C . TYR A 1 474 ? 18.296 -3.921 -4.773 1.00 95.38 474 TYR A C 1
ATOM 3744 O O . TYR A 1 474 ? 17.099 -4.101 -4.569 1.00 95.38 474 TYR A O 1
ATOM 3752 N N . GLN A 1 475 ? 19.239 -4.400 -3.961 1.00 95.25 475 GLN A N 1
ATOM 3753 C CA . GLN A 1 475 ? 18.959 -5.186 -2.759 1.00 95.25 475 GLN A CA 1
ATOM 3754 C C . GLN A 1 475 ? 18.023 -4.449 -1.804 1.00 95.25 475 GLN A C 1
ATOM 3756 O O . GLN A 1 475 ? 17.087 -5.033 -1.266 1.00 95.25 475 GLN A O 1
ATOM 3761 N N . ARG A 1 476 ? 18.264 -3.152 -1.611 1.00 92.12 476 ARG A N 1
ATOM 3762 C CA . ARG A 1 476 ? 17.440 -2.310 -0.754 1.00 92.12 476 ARG A CA 1
ATOM 3763 C C . ARG A 1 476 ? 16.018 -2.170 -1.295 1.00 92.12 476 ARG A C 1
ATOM 3765 O O . ARG A 1 476 ? 15.097 -2.332 -0.512 1.00 92.12 476 ARG A O 1
ATOM 3772 N N . ALA A 1 477 ? 15.831 -1.931 -2.594 1.00 92.12 477 ALA A N 1
ATOM 3773 C CA . ALA A 1 477 ? 14.498 -1.857 -3.197 1.00 92.12 477 ALA A CA 1
ATOM 3774 C C . ALA A 1 477 ? 13.727 -3.188 -3.080 1.00 92.12 477 ALA A C 1
ATOM 3776 O O . ALA A 1 477 ? 12.551 -3.179 -2.723 1.00 92.12 477 ALA A O 1
ATOM 3777 N N . ILE A 1 478 ? 14.401 -4.326 -3.303 1.00 94.19 478 ILE A N 1
ATOM 3778 C CA . ILE A 1 478 ? 13.815 -5.668 -3.132 1.00 94.19 478 ILE A CA 1
ATOM 3779 C C . ILE A 1 478 ? 13.342 -5.875 -1.691 1.00 94.19 478 ILE A C 1
ATOM 3781 O O . ILE A 1 478 ? 12.206 -6.291 -1.481 1.00 94.19 478 ILE A O 1
ATOM 3785 N N . VAL A 1 479 ? 14.201 -5.586 -0.708 1.00 92.19 479 VAL A N 1
ATOM 3786 C CA . VAL A 1 479 ? 13.875 -5.757 0.716 1.00 92.19 479 VAL A CA 1
ATOM 3787 C C . VAL A 1 479 ? 12.764 -4.801 1.135 1.00 92.19 479 VAL A C 1
ATOM 3789 O O . VAL A 1 479 ? 11.780 -5.234 1.716 1.00 92.19 479 VAL A O 1
ATOM 3792 N N . GLU A 1 480 ? 12.877 -3.517 0.798 1.00 88.25 480 GLU A N 1
ATOM 3793 C CA . GLU A 1 480 ? 11.919 -2.494 1.217 1.00 88.25 480 GLU A CA 1
ATOM 3794 C C . GLU A 1 480 ? 10.496 -2.771 0.698 1.00 88.25 480 GLU A C 1
ATOM 3796 O O . GLU A 1 480 ? 9.540 -2.683 1.468 1.00 88.25 480 GLU A O 1
ATOM 3801 N N . VAL A 1 481 ? 10.340 -3.136 -0.579 1.00 90.31 481 VAL A N 1
ATOM 3802 C CA . VAL A 1 481 ? 9.023 -3.454 -1.163 1.00 90.31 481 VAL A CA 1
ATOM 3803 C C . VAL A 1 481 ? 8.561 -4.855 -0.756 1.00 90.31 481 VAL A C 1
ATOM 3805 O O . VAL A 1 481 ? 7.418 -5.042 -0.333 1.00 90.31 481 VAL A O 1
ATOM 3808 N N . GLY A 1 482 ? 9.454 -5.842 -0.853 1.00 91.94 482 GLY A N 1
ATOM 3809 C CA . GLY A 1 482 ? 9.151 -7.239 -0.560 1.00 91.94 482 GLY A CA 1
ATOM 3810 C C . GLY A 1 482 ? 8.748 -7.465 0.895 1.00 91.94 482 GLY A C 1
ATOM 3811 O O . GLY A 1 482 ? 7.836 -8.251 1.146 1.00 91.94 482 GLY A O 1
ATOM 3812 N N . ASP A 1 483 ? 9.351 -6.743 1.847 1.00 90.50 483 ASP A N 1
ATOM 3813 C CA . ASP A 1 483 ? 9.023 -6.873 3.269 1.00 90.50 483 ASP A CA 1
ATOM 3814 C C . ASP A 1 483 ? 7.597 -6.435 3.606 1.00 90.50 483 ASP A C 1
ATOM 3816 O O . ASP A 1 483 ? 7.033 -6.921 4.585 1.00 90.50 483 ASP A O 1
ATOM 3820 N N . VAL A 1 484 ? 6.990 -5.578 2.784 1.00 90.88 484 VAL A N 1
ATOM 3821 C CA . VAL A 1 484 ? 5.579 -5.204 2.919 1.00 90.88 484 VAL A CA 1
ATOM 3822 C C . VAL A 1 484 ? 4.674 -6.170 2.161 1.00 90.88 484 VAL A C 1
ATOM 3824 O O . VAL A 1 484 ? 3.742 -6.719 2.751 1.00 90.88 484 VAL A O 1
ATOM 3827 N N . ILE A 1 485 ? 4.935 -6.400 0.869 1.00 90.62 485 ILE A N 1
ATOM 3828 C CA . ILE A 1 485 ? 4.011 -7.164 0.012 1.00 90.62 485 ILE A CA 1
ATOM 3829 C C . ILE A 1 485 ? 3.924 -8.637 0.438 1.00 90.62 485 ILE A C 1
ATOM 3831 O O . ILE A 1 485 ? 2.844 -9.221 0.367 1.00 90.62 485 ILE A O 1
ATOM 3835 N N . GLN A 1 486 ? 5.000 -9.234 0.967 1.00 92.56 486 GLN A N 1
ATOM 3836 C CA . GLN A 1 486 ? 5.014 -10.658 1.337 1.00 92.56 486 GLN A CA 1
ATOM 3837 C C . GLN A 1 486 ? 3.966 -11.069 2.388 1.00 92.56 486 GLN A C 1
ATOM 3839 O O . GLN A 1 486 ? 3.754 -12.260 2.595 1.00 92.56 486 GLN A O 1
ATOM 3844 N N . PHE A 1 487 ? 3.356 -10.122 3.111 1.00 91.75 487 PHE A N 1
ATOM 3845 C CA . PHE A 1 487 ? 2.289 -10.420 4.076 1.00 91.75 487 PHE A CA 1
ATOM 3846 C C . PHE A 1 487 ? 0.932 -10.701 3.420 1.00 91.75 487 PHE A C 1
ATOM 3848 O O . PHE A 1 487 ? 0.046 -11.254 4.075 1.00 91.75 487 PHE A O 1
ATOM 3855 N N . TYR A 1 488 ? 0.767 -10.309 2.157 1.00 92.25 488 TYR A N 1
ATOM 3856 C CA . TYR A 1 488 ? -0.460 -10.469 1.374 1.00 92.25 488 TYR A CA 1
ATOM 3857 C C . TYR A 1 488 ? -0.388 -11.650 0.399 1.00 92.25 488 TYR A C 1
ATOM 3859 O O . TYR A 1 488 ? -1.339 -11.885 -0.345 1.00 92.25 488 TYR A O 1
ATOM 3867 N N . ASP A 1 489 ? 0.726 -12.377 0.413 1.00 91.00 489 ASP A N 1
ATOM 3868 C CA . ASP A 1 489 ? 0.941 -13.617 -0.318 1.00 91.00 489 ASP A CA 1
ATOM 3869 C C . ASP A 1 489 ? 1.034 -14.769 0.693 1.00 91.00 489 ASP A C 1
ATOM 3871 O O . ASP A 1 489 ? 1.812 -14.704 1.652 1.00 91.00 489 ASP A O 1
ATOM 3875 N N . SER A 1 490 ? 0.195 -15.792 0.527 1.00 87.19 490 SER A N 1
ATOM 3876 C CA . SER A 1 490 ? 0.104 -16.890 1.489 1.00 87.19 490 SER A CA 1
ATOM 3877 C C . SER A 1 490 ? 1.184 -17.955 1.277 1.00 87.19 490 SER A C 1
ATOM 3879 O O . SER A 1 490 ? 1.663 -18.528 2.261 1.00 87.19 490 SER A O 1
ATOM 3881 N N . ASP A 1 491 ? 1.590 -18.197 0.026 1.00 88.94 491 ASP A N 1
ATOM 3882 C CA . ASP A 1 491 ? 2.585 -19.210 -0.337 1.00 88.94 491 ASP A CA 1
ATOM 3883 C C . ASP A 1 491 ? 4.013 -18.645 -0.312 1.00 88.94 491 ASP A C 1
ATOM 3885 O O . ASP A 1 491 ? 4.966 -19.386 -0.051 1.00 88.94 491 ASP A O 1
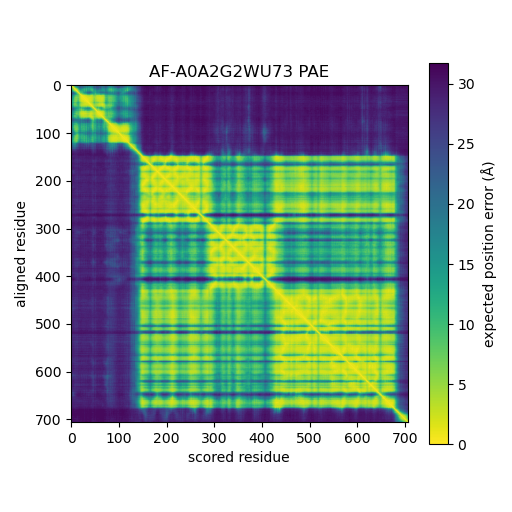ATOM 3889 N N . LYS A 1 492 ? 4.150 -17.323 -0.481 1.00 92.88 492 LYS A N 1
ATOM 3890 C CA . LYS A 1 492 ? 5.428 -16.600 -0.520 1.00 92.88 492 LYS A CA 1
ATOM 3891 C C . LYS A 1 492 ? 6.381 -17.159 -1.580 1.00 92.88 492 LYS A C 1
ATOM 3893 O O . LYS A 1 492 ? 7.600 -17.109 -1.397 1.00 92.88 492 LYS A O 1
ATOM 3898 N N . LEU A 1 493 ? 5.844 -17.700 -2.668 1.00 92.81 493 LEU A N 1
ATOM 3899 C CA . LEU A 1 493 ? 6.595 -18.215 -3.805 1.00 92.81 493 LEU A CA 1
ATOM 3900 C C . LEU A 1 493 ? 6.610 -17.159 -4.908 1.00 92.81 493 LEU A C 1
ATOM 3902 O O . LEU A 1 493 ? 5.662 -16.989 -5.666 1.00 92.81 493 LEU A O 1
ATOM 3906 N N . PHE A 1 494 ? 7.719 -16.432 -5.005 1.00 94.00 494 PHE A N 1
ATOM 3907 C CA . PHE A 1 494 ? 7.801 -15.245 -5.848 1.00 94.00 494 PHE A CA 1
ATOM 3908 C C . PHE A 1 494 ? 8.522 -15.529 -7.164 1.00 94.00 494 PHE A C 1
ATOM 3910 O O . PHE A 1 494 ? 9.686 -15.941 -7.137 1.00 94.00 494 PHE A O 1
ATOM 3917 N N . PRO A 1 495 ? 7.906 -15.275 -8.331 1.00 94.94 495 PRO A N 1
ATOM 3918 C CA . PRO A 1 495 ? 8.624 -15.270 -9.596 1.00 94.94 495 PRO A CA 1
ATOM 3919 C C . PRO A 1 495 ? 9.701 -14.179 -9.615 1.00 94.94 495 PRO A C 1
ATOM 3921 O O . PRO A 1 495 ? 9.420 -13.004 -9.369 1.00 94.94 495 PRO A O 1
ATOM 3924 N N . ALA A 1 496 ? 10.939 -14.566 -9.922 1.00 95.44 496 ALA A N 1
ATOM 3925 C CA . ALA A 1 496 ? 12.078 -13.652 -9.907 1.00 95.44 496 ALA A CA 1
ATOM 3926 C C . ALA A 1 496 ? 12.900 -13.751 -11.200 1.00 95.44 496 ALA A C 1
ATOM 3928 O O . ALA A 1 496 ? 13.509 -14.786 -11.502 1.00 95.44 496 ALA A O 1
ATOM 3929 N N . TRP A 1 497 ? 12.954 -12.649 -11.947 1.00 96.00 497 TRP A N 1
ATOM 3930 C CA . TRP A 1 497 ? 13.602 -12.554 -13.251 1.00 96.00 497 TRP A CA 1
ATOM 3931 C C . TRP A 1 497 ? 14.712 -11.507 -13.297 1.00 96.00 497 TRP A C 1
ATOM 3933 O O . TRP A 1 497 ? 14.715 -10.526 -12.557 1.00 96.00 497 TRP A O 1
ATOM 3943 N N . GLY A 1 498 ? 15.656 -11.720 -14.207 1.00 95.44 498 GLY A N 1
ATOM 3944 C CA . GLY A 1 498 ? 16.588 -10.709 -14.683 1.00 95.44 498 GLY A CA 1
ATOM 3945 C C . GLY A 1 498 ? 16.351 -10.396 -16.161 1.00 95.44 498 GLY A C 1
ATOM 3946 O O . GLY A 1 498 ? 15.819 -11.231 -16.901 1.00 95.44 498 GLY A O 1
ATOM 3947 N N . PHE A 1 499 ? 16.756 -9.211 -16.613 1.00 95.56 499 PHE A N 1
ATOM 3948 C CA . PHE A 1 499 ? 16.672 -8.811 -18.022 1.00 95.56 499 PHE A CA 1
ATOM 3949 C C . PHE A 1 499 ? 17.897 -8.007 -18.473 1.00 95.56 499 PHE A C 1
ATOM 3951 O O . PHE A 1 499 ? 18.552 -7.355 -17.672 1.00 95.56 499 PHE A O 1
ATOM 3958 N N . GLY A 1 500 ? 18.249 -8.082 -19.761 1.00 94.44 500 GLY A N 1
ATOM 3959 C CA . GLY A 1 500 ? 19.425 -7.397 -20.319 1.00 94.44 500 GLY A CA 1
ATOM 3960 C C . GLY A 1 500 ? 20.763 -8.075 -19.997 1.00 94.44 500 GLY A C 1
ATOM 3961 O O . GLY A 1 500 ? 21.821 -7.508 -20.259 1.00 94.44 500 GLY A O 1
ATOM 3962 N N . GLY A 1 501 ? 20.729 -9.299 -19.465 1.00 92.69 501 GLY A N 1
ATOM 3963 C CA . GLY A 1 501 ? 21.902 -10.098 -19.114 1.00 92.69 501 GLY A CA 1
ATOM 3964 C C . GLY A 1 501 ? 22.196 -11.203 -20.130 1.00 92.69 501 GLY A C 1
ATOM 3965 O O . GLY A 1 501 ? 21.332 -11.630 -20.896 1.00 92.69 501 GLY A O 1
ATOM 3966 N N . LYS A 1 502 ? 23.430 -11.705 -20.131 1.00 92.62 502 LYS A N 1
ATOM 3967 C CA . LYS A 1 502 ? 23.889 -12.776 -21.025 1.00 92.62 502 LYS A CA 1
ATOM 3968 C C . LYS A 1 502 ? 24.507 -13.921 -20.226 1.00 92.62 502 LYS A C 1
ATOM 3970 O O . LYS A 1 502 ? 25.506 -13.721 -19.532 1.00 92.62 502 LYS A O 1
ATOM 3975 N N . ALA A 1 503 ? 23.939 -15.120 -20.348 1.00 87.69 503 ALA A N 1
ATOM 3976 C CA . ALA A 1 503 ? 24.516 -16.335 -19.770 1.00 87.69 503 ALA A CA 1
ATOM 3977 C C . ALA A 1 503 ? 25.856 -16.681 -20.447 1.00 87.69 503 ALA A C 1
ATOM 3979 O O . ALA A 1 503 ? 26.067 -16.354 -21.620 1.00 87.69 503 ALA A O 1
ATOM 3980 N N . TYR A 1 504 ? 26.761 -17.368 -19.742 1.00 81.19 504 TYR A N 1
ATOM 3981 C CA . TYR A 1 504 ? 28.048 -17.790 -20.311 1.00 81.19 504 TYR A CA 1
ATOM 3982 C C . TYR A 1 504 ? 27.860 -18.582 -21.616 1.00 81.19 504 TYR A C 1
ATOM 3984 O O . TYR A 1 504 ? 27.236 -19.638 -21.634 1.00 81.19 504 TYR A O 1
ATOM 3992 N N . GLY A 1 505 ? 28.395 -18.056 -22.724 1.00 76.06 505 GLY A N 1
ATOM 3993 C CA . GLY A 1 505 ? 28.296 -18.675 -24.054 1.00 76.06 505 GLY A CA 1
ATOM 3994 C C . GLY A 1 505 ? 26.923 -18.577 -24.742 1.00 76.06 505 GLY A C 1
ATOM 3995 O O . GLY A 1 505 ? 26.795 -19.057 -25.864 1.00 76.06 505 GLY A O 1
ATOM 3996 N N . GLY A 1 506 ? 25.919 -17.955 -24.112 1.00 82.50 506 GLY A N 1
ATOM 3997 C CA . GLY A 1 506 ? 24.563 -17.801 -24.654 1.00 82.50 506 GLY A CA 1
ATOM 3998 C C . GLY A 1 506 ? 24.345 -16.516 -25.460 1.00 82.50 506 GLY A C 1
ATOM 3999 O O . GLY A 1 506 ? 25.287 -15.792 -25.780 1.00 82.50 506 GLY A O 1
ATOM 4000 N N . THR A 1 507 ? 23.086 -16.211 -25.778 1.00 88.56 507 THR A N 1
ATOM 4001 C CA . THR A 1 507 ? 22.636 -14.908 -26.303 1.00 88.56 507 THR A CA 1
ATOM 4002 C C . THR A 1 507 ? 22.156 -14.003 -25.165 1.00 88.56 507 THR A C 1
ATOM 4004 O O . THR A 1 507 ? 21.980 -14.459 -24.034 1.00 88.56 507 THR A O 1
ATOM 4007 N N . VAL A 1 508 ? 21.975 -12.709 -25.444 1.00 92.00 508 VAL A N 1
ATOM 4008 C CA . VAL A 1 508 ? 21.343 -11.791 -24.484 1.00 92.00 508 VAL A CA 1
ATOM 4009 C C . VAL A 1 508 ? 19.910 -12.261 -24.229 1.00 92.00 508 VAL A C 1
ATOM 4011 O O . VAL A 1 508 ? 19.204 -12.629 -25.168 1.00 92.00 508 VAL A O 1
ATOM 4014 N N . SER A 1 509 ? 19.507 -12.279 -22.961 1.00 93.31 509 SER A N 1
ATOM 4015 C CA . SER A 1 509 ? 18.142 -12.559 -22.535 1.00 93.31 509 SER A CA 1
ATOM 4016 C C . SER A 1 509 ? 17.548 -11.331 -21.860 1.00 93.31 509 SER A C 1
ATOM 4018 O O . SER A 1 509 ? 18.150 -10.733 -20.967 1.00 93.31 509 SER A O 1
ATOM 4020 N N . HIS A 1 510 ? 16.333 -10.986 -22.270 1.00 93.75 510 HIS A N 1
ATOM 4021 C CA . HIS A 1 510 ? 15.544 -9.902 -21.689 1.00 93.75 510 HIS A CA 1
ATOM 4022 C C . HIS A 1 510 ? 14.451 -10.412 -20.738 1.00 93.75 510 HIS A C 1
ATOM 4024 O O . HIS A 1 510 ? 13.599 -9.641 -20.325 1.00 93.75 510 HIS A O 1
ATOM 4030 N N . CYS A 1 511 ? 14.476 -11.703 -20.389 1.00 93.88 511 CYS A N 1
ATOM 4031 C CA . CYS A 1 511 ? 13.694 -12.286 -19.299 1.00 93.88 511 CYS A CA 1
ATOM 4032 C C . CYS A 1 511 ? 14.257 -13.683 -18.974 1.00 93.88 511 CYS A C 1
ATOM 4034 O O . CYS A 1 511 ? 13.982 -14.652 -19.684 1.00 93.88 511 CYS A O 1
ATOM 4036 N N . PHE A 1 512 ? 15.082 -13.804 -17.934 1.00 92.75 512 PHE A N 1
ATOM 4037 C CA . PHE A 1 512 ? 15.642 -15.078 -17.460 1.00 92.75 512 PHE A CA 1
ATOM 4038 C C . PHE A 1 512 ? 15.374 -15.277 -15.969 1.00 92.75 512 PHE A C 1
ATOM 4040 O O . PHE A 1 512 ? 15.333 -14.313 -15.218 1.00 92.75 512 PHE A O 1
ATOM 4047 N N . ASN A 1 513 ? 15.225 -16.523 -15.515 1.00 92.19 513 ASN A N 1
ATOM 4048 C CA . ASN A 1 513 ? 15.012 -16.820 -14.095 1.00 92.19 513 ASN A CA 1
ATOM 4049 C C . ASN A 1 513 ? 16.278 -16.518 -13.281 1.00 92.19 513 ASN A C 1
ATOM 4051 O O . ASN A 1 513 ? 17.345 -17.060 -13.587 1.00 92.19 513 ASN A O 1
ATOM 4055 N N . LEU A 1 514 ? 16.163 -15.736 -12.201 1.00 90.00 514 LEU A N 1
ATOM 4056 C CA . LEU A 1 514 ? 17.299 -15.459 -11.309 1.00 90.00 514 LEU A CA 1
ATOM 4057 C C . LEU A 1 514 ? 17.809 -16.731 -10.618 1.00 90.00 514 LEU A C 1
ATOM 4059 O O . LEU A 1 514 ? 19.007 -16.872 -10.389 1.00 90.00 514 LEU A O 1
ATOM 4063 N N . GLY A 1 515 ? 16.922 -17.695 -10.350 1.00 78.25 515 GLY A N 1
ATOM 4064 C CA . GLY A 1 515 ? 17.281 -18.991 -9.763 1.00 78.25 515 GLY A CA 1
ATOM 4065 C C . GLY A 1 515 ? 18.139 -19.894 -10.664 1.00 78.25 515 GLY A C 1
ATOM 4066 O O . GLY A 1 515 ? 18.544 -20.972 -10.232 1.00 78.25 515 GLY A O 1
ATOM 4067 N N . GLY A 1 516 ? 18.401 -19.506 -11.920 1.00 69.88 516 GLY A N 1
ATOM 4068 C CA . GLY A 1 516 ? 19.306 -20.200 -12.850 1.00 69.88 516 GLY A CA 1
ATOM 4069 C C . GLY A 1 516 ? 18.840 -21.575 -13.348 1.00 69.88 516 GLY A C 1
ATOM 4070 O O . GLY A 1 516 ? 19.457 -22.139 -14.249 1.00 69.88 516 GLY A O 1
ATOM 4071 N N . SER A 1 517 ? 17.751 -22.115 -12.798 1.00 63.25 517 SER A N 1
ATOM 4072 C CA . SER A 1 517 ? 17.205 -23.423 -13.159 1.00 63.25 517 SER A CA 1
ATOM 4073 C C . SER A 1 517 ? 16.166 -23.301 -14.286 1.00 63.25 517 SER A C 1
ATOM 4075 O O . SER A 1 517 ? 15.369 -22.361 -14.274 1.00 63.25 517 SER A O 1
ATOM 4077 N N . PRO A 1 518 ? 16.098 -24.267 -15.226 1.00 58.06 518 PRO A N 1
ATOM 4078 C CA . PRO A 1 518 ? 15.037 -24.343 -16.238 1.00 58.06 518 PRO A CA 1
ATOM 4079 C C . PRO A 1 518 ? 13.675 -24.809 -15.673 1.00 58.06 518 PRO A C 1
ATOM 4081 O O . PRO A 1 518 ? 12.735 -24.998 -16.439 1.00 58.06 518 PRO A O 1
ATOM 4084 N N . GLY A 1 519 ? 13.585 -25.042 -14.355 1.00 57.34 519 GLY A N 1
ATOM 4085 C CA . GLY A 1 519 ? 12.366 -25.411 -13.625 1.00 57.34 519 GLY A CA 1
ATOM 4086 C C . GLY A 1 519 ? 11.511 -24.203 -13.198 1.00 57.34 519 GLY A C 1
ATOM 4087 O O . GLY A 1 519 ? 11.714 -23.111 -13.735 1.00 57.34 519 GLY A O 1
ATOM 4088 N N . PRO A 1 520 ? 10.554 -24.382 -12.259 1.00 57.47 520 PRO A N 1
ATOM 4089 C CA . PRO A 1 520 ? 9.652 -23.309 -11.837 1.00 57.47 520 PRO A CA 1
ATOM 4090 C C . PRO A 1 520 ? 10.443 -22.087 -11.354 1.00 57.47 520 PRO A C 1
ATOM 4092 O O . PRO A 1 520 ? 11.432 -22.213 -10.635 1.00 57.47 520 PRO A O 1
ATOM 4095 N N . SER A 1 521 ? 10.026 -20.908 -11.817 1.00 72.50 521 SER A N 1
ATOM 4096 C CA . SER A 1 521 ? 10.731 -19.623 -11.684 1.00 72.50 521 SER A CA 1
ATOM 4097 C C . SER A 1 521 ? 10.596 -18.964 -10.308 1.00 72.50 521 SER A C 1
ATOM 4099 O O . SER A 1 521 ? 10.977 -17.805 -10.147 1.00 72.50 521 SER A O 1
ATOM 4101 N N . GLU A 1 522 ? 10.004 -19.673 -9.354 1.00 88.25 522 GLU A N 1
ATOM 4102 C CA . GLU A 1 522 ? 9.600 -19.153 -8.056 1.00 88.25 522 GLU A CA 1
ATOM 4103 C C . GLU A 1 522 ? 10.685 -19.379 -7.003 1.00 88.25 522 GLU A C 1
ATOM 4105 O O . GLU A 1 522 ? 11.383 -20.396 -6.998 1.00 88.25 522 GLU A O 1
ATOM 4110 N N . VAL A 1 523 ? 10.824 -18.415 -6.099 1.00 92.19 523 VAL A N 1
ATOM 4111 C CA . VAL A 1 523 ? 11.741 -18.468 -4.960 1.00 92.19 523 VAL A CA 1
ATOM 4112 C C . VAL A 1 523 ? 10.985 -18.194 -3.666 1.00 92.19 523 VAL A C 1
ATOM 4114 O O . VAL A 1 523 ? 10.043 -17.408 -3.646 1.00 92.19 523 VAL A O 1
ATOM 4117 N N . GLU A 1 524 ? 11.404 -18.836 -2.578 1.00 93.31 524 GLU A N 1
ATOM 4118 C CA . GLU A 1 524 ? 10.728 -18.725 -1.284 1.00 93.31 524 GLU A CA 1
ATOM 4119 C C . GLU A 1 524 ? 11.111 -17.425 -0.558 1.00 93.31 524 GLU A C 1
ATOM 4121 O O . GLU A 1 524 ? 12.242 -17.246 -0.090 1.00 93.31 524 GLU A O 1
ATOM 4126 N N . GLY A 1 525 ? 10.147 -16.515 -0.446 1.00 94.06 525 GLY A N 1
ATOM 4127 C CA . GLY A 1 525 ? 10.251 -15.270 0.300 1.00 94.06 525 GLY A CA 1
ATOM 4128 C C . GLY A 1 525 ? 11.266 -14.266 -0.261 1.00 94.06 525 GLY A C 1
ATOM 4129 O O . GLY A 1 525 ? 11.989 -14.498 -1.233 1.00 94.06 525 GLY A O 1
ATOM 4130 N N . VAL A 1 526 ? 11.375 -13.121 0.419 1.00 94.88 526 VAL A N 1
ATOM 4131 C CA . VAL A 1 526 ? 12.352 -12.067 0.082 1.00 94.88 526 VAL A CA 1
ATOM 4132 C C . VAL A 1 526 ? 13.790 -12.590 0.186 1.00 94.88 526 VAL A C 1
ATOM 4134 O O . VAL A 1 526 ? 14.637 -12.277 -0.651 1.00 94.88 526 VAL A O 1
ATOM 4137 N N . GLY A 1 527 ? 14.064 -13.452 1.171 1.00 95.00 527 GLY A N 1
ATOM 4138 C CA . GLY A 1 527 ? 15.361 -14.115 1.321 1.00 95.00 527 GLY A CA 1
ATOM 4139 C C . GLY A 1 527 ? 15.745 -14.966 0.103 1.00 95.00 527 GLY A C 1
ATOM 4140 O O . GLY A 1 527 ? 16.899 -14.920 -0.329 1.00 95.00 527 GLY A O 1
ATOM 4141 N N . GLY A 1 528 ? 14.784 -15.680 -0.494 1.00 94.56 528 GLY A N 1
ATOM 4142 C CA . GLY A 1 528 ? 14.977 -16.448 -1.723 1.00 94.56 528 GLY A CA 1
ATOM 4143 C C . GLY A 1 528 ? 15.312 -15.565 -2.924 1.00 94.56 528 GLY A C 1
ATOM 4144 O O . GLY A 1 528 ? 16.260 -15.867 -3.653 1.00 94.56 528 GLY A O 1
ATOM 4145 N N . ILE A 1 529 ? 14.618 -14.430 -3.085 1.00 95.44 529 ILE A N 1
ATOM 4146 C CA . ILE A 1 529 ? 14.922 -13.437 -4.135 1.00 95.44 529 ILE A CA 1
ATOM 4147 C C . ILE A 1 529 ? 16.356 -12.924 -3.981 1.00 95.44 529 ILE A C 1
ATOM 4149 O O . ILE A 1 529 ? 17.116 -12.892 -4.949 1.00 95.44 529 ILE A O 1
ATOM 4153 N N . MET A 1 530 ? 16.758 -12.575 -2.758 1.00 95.69 530 MET A N 1
ATOM 4154 C CA . MET A 1 530 ? 18.095 -12.058 -2.459 1.00 95.69 530 MET A CA 1
ATOM 4155 C C . MET A 1 530 ? 19.204 -13.072 -2.770 1.00 95.69 530 MET A C 1
ATOM 4157 O O . MET A 1 530 ? 20.237 -12.707 -3.342 1.00 95.69 530 MET A O 1
ATOM 4161 N N . ALA A 1 531 ? 18.985 -14.348 -2.442 1.00 94.00 531 ALA A N 1
ATOM 4162 C CA . ALA A 1 531 ? 19.915 -15.426 -2.768 1.00 94.00 531 ALA A CA 1
ATOM 4163 C C . ALA A 1 531 ? 20.005 -15.667 -4.286 1.00 94.00 531 ALA A C 1
ATOM 4165 O O . ALA A 1 531 ? 21.107 -15.790 -4.831 1.00 94.00 531 ALA A O 1
ATOM 4166 N N . ALA A 1 532 ? 18.864 -15.681 -4.982 1.00 94.31 532 ALA A N 1
ATOM 4167 C CA . ALA A 1 532 ? 18.802 -15.851 -6.431 1.00 94.31 532 ALA A CA 1
ATOM 4168 C C . ALA A 1 532 ? 19.474 -14.686 -7.174 1.00 94.31 532 ALA A C 1
ATOM 4170 O O . ALA A 1 532 ? 20.269 -14.915 -8.083 1.00 94.31 532 ALA A O 1
ATOM 4171 N N . TYR A 1 533 ? 19.245 -13.447 -6.738 1.00 95.75 533 TYR A N 1
ATOM 4172 C CA . TYR A 1 533 ? 19.910 -12.254 -7.264 1.00 95.75 533 TYR A CA 1
ATOM 4173 C C . TYR A 1 533 ? 21.440 -12.335 -7.131 1.00 95.75 533 TYR A C 1
ATOM 4175 O O . TYR A 1 533 ? 22.162 -12.150 -8.113 1.00 95.75 533 TYR A O 1
ATOM 4183 N N . ALA A 1 534 ? 21.947 -12.682 -5.942 1.00 93.69 534 ALA A N 1
ATOM 4184 C CA . ALA A 1 534 ? 23.386 -12.821 -5.713 1.00 93.69 534 ALA A CA 1
ATOM 4185 C C . ALA A 1 534 ? 24.012 -13.940 -6.568 1.00 93.69 534 ALA A C 1
ATOM 4187 O O . ALA A 1 534 ? 25.127 -13.784 -7.072 1.00 93.69 534 ALA A O 1
ATOM 4188 N N . SER A 1 535 ? 23.291 -15.050 -6.763 1.00 92.06 535 SER A N 1
ATOM 4189 C CA . SER A 1 535 ? 23.699 -16.146 -7.651 1.00 92.06 535 SER A CA 1
ATOM 4190 C C . SER A 1 535 ? 23.720 -15.712 -9.122 1.00 92.06 535 SER A C 1
ATOM 4192 O O . SER A 1 535 ? 24.692 -15.959 -9.842 1.00 92.06 535 SER A O 1
ATOM 4194 N N . ALA A 1 536 ? 22.686 -15.000 -9.577 1.00 92.69 536 ALA A N 1
ATOM 4195 C CA . ALA A 1 536 ? 22.579 -14.520 -10.950 1.00 92.69 536 ALA A CA 1
ATOM 4196 C C . ALA A 1 536 ? 23.741 -13.589 -11.335 1.00 92.69 536 ALA A C 1
ATOM 4198 O O . ALA A 1 536 ? 24.287 -13.734 -12.428 1.00 92.69 536 ALA A O 1
ATOM 4199 N N . LEU A 1 537 ? 24.205 -12.717 -10.431 1.00 93.06 537 LEU A N 1
ATOM 4200 C CA . LEU A 1 537 ? 25.368 -11.841 -10.667 1.00 93.06 537 LEU A CA 1
ATOM 4201 C C . LEU A 1 537 ? 26.692 -12.593 -10.895 1.00 93.06 537 LEU A C 1
ATOM 4203 O O . LEU A 1 537 ? 27.637 -12.023 -11.442 1.00 93.06 537 LEU A O 1
ATOM 4207 N N . GLN A 1 538 ? 26.787 -13.861 -10.488 1.00 89.94 538 GLN A N 1
ATOM 4208 C CA . GLN A 1 538 ? 27.961 -14.703 -10.749 1.00 89.94 538 GLN A CA 1
ATOM 4209 C C . GLN A 1 538 ? 27.846 -15.458 -12.080 1.00 89.94 538 GLN A C 1
ATOM 4211 O O . GLN A 1 538 ? 28.860 -15.714 -12.740 1.00 89.94 538 GLN A O 1
ATOM 4216 N N . ASN A 1 539 ? 26.614 -15.794 -12.471 1.00 88.50 539 ASN A N 1
ATOM 4217 C CA . ASN A 1 539 ? 26.295 -16.674 -13.596 1.00 88.50 539 ASN A CA 1
ATOM 4218 C C . ASN A 1 539 ? 25.972 -15.927 -14.900 1.00 88.50 539 ASN A C 1
ATOM 4220 O O . ASN A 1 539 ? 26.090 -16.501 -15.985 1.00 88.50 539 ASN A O 1
ATOM 4224 N N . PHE A 1 540 ? 25.588 -14.654 -14.808 1.00 90.00 540 PHE A N 1
ATOM 4225 C CA . PHE A 1 540 ? 25.271 -13.803 -15.946 1.00 90.00 540 PHE A CA 1
ATOM 4226 C C . PHE A 1 540 ? 26.274 -12.660 -16.072 1.00 90.00 540 PHE A C 1
ATOM 4228 O O . PHE A 1 540 ? 26.726 -12.068 -15.096 1.00 90.00 540 PHE A O 1
ATOM 4235 N N . THR A 1 541 ? 26.606 -12.338 -17.317 1.00 92.00 541 THR A N 1
ATOM 4236 C CA . THR A 1 541 ? 27.359 -11.136 -17.673 1.00 92.00 541 THR A CA 1
ATOM 4237 C C . THR A 1 541 ? 26.393 -10.012 -18.018 1.00 92.00 541 THR A C 1
ATOM 4239 O O . THR A 1 541 ? 25.401 -10.249 -18.712 1.00 92.00 541 THR A O 1
ATOM 4242 N N . LEU A 1 542 ? 26.676 -8.799 -17.539 1.00 94.31 542 LEU A N 1
ATOM 4243 C CA . LEU A 1 542 ? 25.829 -7.645 -17.820 1.00 94.31 542 LEU A CA 1
ATOM 4244 C C . LEU A 1 542 ? 25.907 -7.259 -19.304 1.00 94.31 542 LEU A C 1
ATOM 4246 O O . LEU A 1 542 ? 26.999 -7.263 -19.882 1.00 94.31 542 LEU A O 1
ATOM 4250 N N . SER A 1 543 ? 24.772 -6.948 -19.933 1.00 93.88 543 SER A N 1
ATOM 4251 C CA . SER A 1 543 ? 24.703 -6.674 -21.377 1.00 93.88 543 SER A CA 1
ATOM 4252 C C . SER A 1 543 ? 23.685 -5.575 -21.715 1.00 93.88 543 SER A C 1
ATOM 4254 O O . SER A 1 543 ? 23.706 -4.520 -21.099 1.00 93.88 543 SER A O 1
ATOM 4256 N N . GLY A 1 544 ? 22.859 -5.729 -22.743 1.00 91.00 544 GLY A N 1
ATOM 4257 C CA . GLY A 1 544 ? 21.818 -4.763 -23.081 1.00 91.00 544 GLY A CA 1
ATOM 4258 C C . GLY A 1 544 ? 21.199 -5.040 -24.445 1.00 91.00 544 GLY A C 1
ATOM 4259 O O . GLY A 1 544 ? 21.607 -6.000 -25.106 1.00 91.00 544 GLY A O 1
ATOM 4260 N N . PRO A 1 545 ? 20.240 -4.211 -24.891 1.00 93.69 545 PRO A N 1
ATOM 4261 C CA . PRO A 1 545 ? 19.746 -2.973 -24.257 1.00 93.69 545 PRO A CA 1
ATOM 4262 C C . PRO A 1 545 ? 18.772 -3.186 -23.073 1.00 93.69 545 PRO A C 1
ATOM 4264 O O . PRO A 1 545 ? 18.457 -4.320 -22.712 1.00 93.69 545 PRO A O 1
ATOM 4267 N N . THR A 1 546 ? 18.305 -2.092 -22.462 1.00 93.38 546 THR A N 1
ATOM 4268 C CA . THR A 1 546 ? 17.285 -2.088 -21.396 1.00 93.38 546 THR A CA 1
ATOM 4269 C C . THR A 1 546 ? 15.896 -2.228 -22.018 1.00 93.38 546 THR A C 1
ATOM 4271 O O . THR A 1 546 ? 15.400 -1.268 -22.608 1.00 93.38 546 THR A O 1
ATOM 4274 N N . LEU A 1 547 ? 15.298 -3.424 -21.921 1.00 94.62 547 LEU A N 1
ATOM 4275 C CA . LEU A 1 547 ? 14.012 -3.755 -22.551 1.00 94.62 547 LEU A CA 1
ATOM 4276 C C . LEU A 1 547 ? 12.978 -4.235 -21.530 1.00 94.62 547 LEU A C 1
ATOM 4278 O O . LEU A 1 547 ? 13.182 -5.282 -20.909 1.00 94.62 547 LEU A O 1
ATOM 4282 N N . PHE A 1 548 ? 11.876 -3.502 -21.370 1.00 95.38 548 PHE A N 1
ATOM 4283 C CA . PHE A 1 548 ? 10.829 -3.827 -20.390 1.00 95.38 548 PHE A CA 1
ATOM 4284 C C . PHE A 1 548 ? 9.726 -4.703 -20.978 1.00 95.38 548 PHE A C 1
ATOM 4286 O O . PHE A 1 548 ? 9.133 -5.510 -20.254 1.00 95.38 548 PHE A O 1
ATOM 4293 N N . GLY A 1 549 ? 9.473 -4.611 -22.286 1.00 94.62 549 GLY A N 1
ATOM 4294 C CA . GLY A 1 549 ? 8.363 -5.309 -22.929 1.00 94.62 549 GLY A CA 1
ATOM 4295 C C . GLY A 1 549 ? 8.366 -6.814 -22.647 1.00 94.62 549 GLY A C 1
ATOM 4296 O O . GLY A 1 549 ? 7.315 -7.408 -22.416 1.00 94.62 549 GLY A O 1
ATOM 4297 N N . HIS A 1 550 ? 9.539 -7.447 -22.583 1.00 95.12 550 HIS A N 1
ATOM 4298 C CA . HIS A 1 550 ? 9.658 -8.879 -22.297 1.00 95.12 550 HIS A CA 1
ATOM 4299 C C . HIS A 1 550 ? 9.181 -9.269 -20.890 1.00 95.12 550 HIS A C 1
ATOM 4301 O O . HIS A 1 550 ? 8.405 -10.218 -20.760 1.00 95.12 550 HIS A O 1
ATOM 4307 N N . VAL A 1 551 ? 9.602 -8.544 -19.849 1.00 96.00 551 VAL A N 1
ATOM 4308 C CA . VAL A 1 551 ? 9.210 -8.849 -18.462 1.00 96.00 551 VAL A CA 1
ATOM 4309 C C . VAL A 1 551 ? 7.748 -8.487 -18.197 1.00 96.00 551 VAL A C 1
ATOM 4311 O O . VAL A 1 551 ? 7.041 -9.255 -17.547 1.00 96.00 551 VAL A O 1
ATOM 4314 N N . VAL A 1 552 ? 7.256 -7.389 -18.785 1.00 97.12 552 VAL A N 1
ATOM 4315 C CA . VAL A 1 552 ? 5.840 -6.992 -18.697 1.00 97.12 552 VAL A CA 1
ATOM 4316 C C . VAL A 1 552 ? 4.944 -8.036 -19.363 1.00 97.12 552 VAL A C 1
ATOM 4318 O O . VAL A 1 552 ? 3.964 -8.479 -18.765 1.00 97.12 552 VAL A O 1
ATOM 4321 N N . ASN A 1 553 ? 5.293 -8.494 -20.572 1.00 96.75 553 ASN A N 1
ATOM 4322 C CA . ASN A 1 553 ? 4.538 -9.556 -21.240 1.00 96.75 553 ASN A CA 1
ATOM 4323 C C . ASN A 1 553 ? 4.583 -10.864 -20.437 1.00 96.75 553 ASN A C 1
ATOM 4325 O O . ASN A 1 553 ? 3.561 -11.540 -20.343 1.00 96.75 553 ASN A O 1
ATOM 4329 N N . LYS A 1 554 ? 5.719 -11.205 -19.811 1.00 95.75 554 LYS A N 1
ATOM 4330 C CA . LYS A 1 554 ? 5.816 -12.426 -19.004 1.00 95.75 554 LYS A CA 1
ATOM 4331 C C . LYS A 1 554 ? 4.912 -12.392 -17.770 1.00 95.75 554 LYS A C 1
ATOM 4333 O O . LYS A 1 554 ? 4.229 -13.376 -17.489 1.00 95.75 554 LYS A O 1
ATOM 4338 N N . ALA A 1 555 ? 4.869 -11.264 -17.065 1.00 96.69 555 ALA A N 1
ATOM 4339 C CA . ALA A 1 555 ? 3.949 -11.072 -15.948 1.00 96.69 555 ALA A CA 1
ATOM 4340 C C . ALA A 1 555 ? 2.482 -11.102 -16.410 1.00 96.69 555 ALA A C 1
ATOM 4342 O O . ALA A 1 555 ? 1.645 -11.750 -15.783 1.00 96.69 555 ALA A O 1
ATOM 4343 N N . ALA A 1 556 ? 2.179 -10.476 -17.552 1.00 96.19 556 ALA A N 1
ATOM 4344 C CA . ALA A 1 556 ? 0.847 -10.509 -18.148 1.00 96.19 556 ALA A CA 1
ATOM 4345 C C . ALA A 1 556 ? 0.407 -11.935 -18.533 1.00 96.19 556 ALA A C 1
ATOM 4347 O O . ALA A 1 556 ? -0.749 -12.291 -18.314 1.00 96.19 556 ALA A O 1
ATOM 4348 N N . GLU A 1 557 ? 1.305 -12.776 -19.059 1.00 95.12 557 GLU A N 1
ATOM 4349 C CA . GLU A 1 557 ? 1.024 -14.194 -19.337 1.00 95.12 557 GLU A CA 1
ATOM 4350 C C . GLU A 1 557 ? 0.593 -14.948 -18.075 1.00 95.12 557 GLU A C 1
ATOM 4352 O O . GLU A 1 557 ? -0.407 -15.667 -18.107 1.00 95.12 557 GLU A O 1
ATOM 4357 N N . ILE A 1 558 ? 1.311 -14.749 -16.965 1.00 93.69 558 ILE A N 1
ATOM 4358 C CA . ILE A 1 558 ? 0.999 -15.390 -15.679 1.00 93.69 558 ILE A CA 1
ATOM 4359 C C . ILE A 1 558 ? -0.347 -14.891 -15.146 1.00 93.69 558 ILE A C 1
ATOM 4361 O O . ILE A 1 558 ? -1.181 -15.698 -14.735 1.00 93.69 558 ILE A O 1
ATOM 4365 N N . ALA A 1 559 ? -0.614 -13.585 -15.231 1.00 94.44 559 ALA A N 1
ATOM 4366 C CA . ALA A 1 559 ? -1.901 -13.018 -14.836 1.00 94.44 559 ALA A CA 1
ATOM 4367 C C . ALA A 1 559 ? -3.066 -13.574 -15.680 1.00 94.44 559 ALA A C 1
ATOM 4369 O O . ALA A 1 559 ? -4.106 -13.954 -15.141 1.00 94.44 559 ALA A O 1
ATOM 4370 N N . VAL A 1 560 ? -2.888 -13.700 -17.001 1.00 94.25 560 VAL A N 1
ATOM 4371 C CA . VAL A 1 560 ? -3.875 -14.328 -17.898 1.00 94.25 560 VAL A CA 1
ATOM 4372 C C . VAL A 1 560 ? -4.107 -15.794 -17.537 1.00 94.25 560 VAL A C 1
ATOM 4374 O O . VAL A 1 560 ? -5.248 -16.256 -17.557 1.00 94.25 560 VAL A O 1
ATOM 4377 N N . GLU A 1 561 ? -3.050 -16.550 -17.246 1.00 92.31 561 GLU A N 1
ATOM 4378 C CA . GLU A 1 561 ? -3.162 -17.956 -16.860 1.00 92.31 561 GLU A CA 1
ATOM 4379 C C . GLU A 1 561 ? -3.911 -18.120 -15.533 1.00 92.31 561 GLU A C 1
ATOM 4381 O O . GLU A 1 561 ? -4.844 -18.919 -15.446 1.00 92.31 561 GLU A O 1
ATOM 4386 N N . SER A 1 562 ? -3.584 -17.296 -14.543 1.00 90.38 562 SER A N 1
ATOM 4387 C CA . SER A 1 562 ? -4.257 -17.268 -13.245 1.00 90.38 562 SER A CA 1
ATOM 4388 C C . SER A 1 562 ? -5.761 -16.980 -13.371 1.00 90.38 562 SER A C 1
ATOM 4390 O O . SER A 1 562 ? -6.584 -17.685 -12.778 1.00 90.38 562 SER A O 1
ATOM 4392 N N . LEU A 1 563 ? -6.137 -16.033 -14.242 1.00 87.81 563 LEU A N 1
ATOM 4393 C CA . LEU A 1 563 ? -7.536 -15.733 -14.564 1.00 87.81 563 LEU A CA 1
ATOM 4394 C C . LEU A 1 563 ? -8.268 -16.919 -15.212 1.00 87.81 563 LEU A C 1
ATOM 4396 O O . LEU A 1 563 ? -9.434 -17.157 -14.901 1.00 87.81 563 LEU A O 1
ATOM 4400 N N . LYS A 1 564 ? -7.608 -17.699 -16.081 1.00 88.00 564 LYS A N 1
ATOM 4401 C CA . LYS A 1 564 ? -8.217 -18.895 -16.705 1.00 88.00 564 LYS A CA 1
ATOM 4402 C C . LYS A 1 564 ? -8.568 -19.970 -15.681 1.00 88.00 564 LYS A C 1
ATOM 4404 O O . LYS A 1 564 ? -9.577 -20.652 -15.846 1.00 88.00 564 LYS A O 1
ATOM 4409 N N . TYR A 1 565 ? -7.745 -20.121 -14.647 1.00 86.38 565 TYR A N 1
ATOM 4410 C CA . TYR A 1 565 ? -7.975 -21.078 -13.565 1.00 86.38 565 TYR A CA 1
ATOM 4411 C C . TYR A 1 565 ? -8.789 -20.491 -12.402 1.00 86.38 565 TYR A C 1
ATOM 4413 O O . TYR A 1 565 ? -8.934 -21.154 -11.377 1.00 86.38 565 TYR A O 1
ATOM 4421 N N . ASN A 1 566 ? -9.342 -19.282 -12.570 1.00 79.19 566 ASN A N 1
ATOM 4422 C CA . ASN A 1 566 ? -10.154 -18.568 -11.582 1.00 79.19 566 ASN A CA 1
ATOM 4423 C C . ASN A 1 566 ? -9.490 -18.506 -10.197 1.00 79.19 566 ASN A C 1
ATOM 4425 O O . ASN A 1 566 ? -10.129 -18.723 -9.166 1.00 79.19 566 ASN A O 1
ATOM 4429 N N . GLN A 1 567 ? -8.179 -18.271 -10.191 1.00 83.12 567 GLN A N 1
ATOM 4430 C CA . GLN A 1 567 ? -7.426 -18.064 -8.965 1.00 83.12 567 GLN A CA 1
ATOM 4431 C C . GLN A 1 567 ? -7.672 -16.644 -8.455 1.00 83.12 567 GLN A C 1
ATOM 4433 O O . GLN A 1 567 ? -7.673 -15.684 -9.226 1.00 83.12 567 GLN A O 1
ATOM 4438 N N . ASN A 1 568 ? -7.802 -16.494 -7.141 1.00 89.75 568 ASN A N 1
ATOM 4439 C CA . ASN A 1 568 ? -7.974 -15.196 -6.492 1.00 89.75 568 ASN A CA 1
ATOM 4440 C C . ASN A 1 568 ? -6.625 -14.463 -6.327 1.00 89.75 568 ASN A C 1
ATOM 4442 O O . ASN A 1 568 ? -6.321 -13.936 -5.261 1.00 89.75 568 ASN A O 1
ATOM 4446 N N . LYS A 1 569 ? -5.781 -14.448 -7.364 1.00 91.94 569 LYS A N 1
ATOM 4447 C CA . LYS A 1 569 ? -4.454 -13.819 -7.323 1.00 91.94 569 LYS A CA 1
ATOM 4448 C C . LYS A 1 569 ? -4.458 -12.496 -8.085 1.00 91.94 569 LYS A C 1
ATOM 4450 O O . LYS A 1 569 ? -4.922 -12.408 -9.225 1.00 91.94 569 LYS A O 1
ATOM 4455 N N . TYR A 1 570 ? -3.917 -11.466 -7.445 1.00 94.62 570 TYR A N 1
ATOM 4456 C CA . TYR A 1 570 ? -3.601 -10.186 -8.060 1.00 94.62 570 TYR A CA 1
ATOM 4457 C C . TYR A 1 570 ? -2.095 -9.973 -8.026 1.00 94.62 570 TYR A C 1
ATOM 4459 O O . TYR A 1 570 ? -1.481 -10.032 -6.969 1.00 94.62 570 TYR A O 1
ATOM 4467 N N . PHE A 1 571 ? -1.485 -9.767 -9.183 1.00 95.81 571 PHE A N 1
ATOM 4468 C CA . PHE A 1 571 ? -0.038 -9.753 -9.322 1.00 95.81 571 PHE A CA 1
ATOM 4469 C C . PHE A 1 571 ? 0.526 -8.345 -9.180 1.00 95.81 571 PHE A C 1
ATOM 4471 O O . PHE A 1 571 ? -0.052 -7.372 -9.665 1.00 95.81 571 PHE A O 1
ATOM 4478 N N . VAL A 1 572 ? 1.685 -8.251 -8.537 1.00 96.19 572 VAL A N 1
ATOM 4479 C CA . VAL A 1 572 ? 2.433 -7.006 -8.367 1.00 96.19 572 VAL A CA 1
ATOM 4480 C C . VAL A 1 572 ? 3.852 -7.225 -8.867 1.00 96.19 572 VAL A C 1
ATOM 4482 O O . VAL A 1 572 ? 4.641 -7.912 -8.220 1.00 96.19 572 VAL A O 1
ATOM 4485 N N . LEU A 1 573 ? 4.173 -6.660 -10.029 1.00 97.38 573 LEU A N 1
ATOM 4486 C CA . LEU A 1 573 ? 5.497 -6.747 -10.639 1.00 97.38 573 LEU A CA 1
ATOM 4487 C C . LEU A 1 573 ? 6.360 -5.556 -10.229 1.00 97.38 573 LEU A C 1
ATOM 4489 O O . LEU A 1 573 ? 6.096 -4.439 -10.652 1.00 97.38 573 LEU A O 1
ATOM 4493 N N . LEU A 1 574 ? 7.437 -5.799 -9.488 1.00 96.88 574 LEU A N 1
ATOM 4494 C CA . LEU A 1 574 ? 8.485 -4.816 -9.229 1.00 96.88 574 LEU A CA 1
ATOM 4495 C C . LEU A 1 574 ? 9.583 -4.902 -10.296 1.00 96.88 574 LEU A C 1
ATOM 4497 O O . LEU A 1 574 ? 10.297 -5.899 -10.367 1.00 96.88 574 LEU A O 1
ATOM 4501 N N . ILE A 1 575 ? 9.763 -3.842 -11.080 1.00 97.12 575 ILE A N 1
ATOM 4502 C CA . ILE A 1 575 ? 10.871 -3.660 -12.021 1.00 97.12 575 ILE A CA 1
ATOM 4503 C C . ILE A 1 575 ? 11.877 -2.687 -11.407 1.00 97.12 575 ILE A C 1
ATOM 4505 O O . ILE A 1 575 ? 11.520 -1.574 -11.027 1.00 97.12 575 ILE A O 1
ATOM 4509 N N . ILE A 1 576 ? 13.148 -3.074 -11.330 1.00 96.44 576 ILE A N 1
ATOM 4510 C CA . ILE A 1 576 ? 14.225 -2.206 -10.832 1.00 96.44 576 ILE A CA 1
ATOM 4511 C C . ILE A 1 576 ? 15.227 -1.994 -11.963 1.00 96.44 576 ILE A C 1
ATOM 4513 O O . ILE A 1 576 ? 15.729 -2.979 -12.500 1.00 96.44 576 ILE A O 1
ATOM 4517 N N . THR A 1 577 ? 15.523 -0.739 -12.309 1.00 95.38 577 THR A N 1
ATOM 4518 C CA . THR A 1 577 ? 16.422 -0.368 -13.420 1.00 95.38 577 THR A CA 1
ATOM 4519 C C . THR A 1 577 ? 17.313 0.817 -13.069 1.00 95.38 577 THR A C 1
ATOM 4521 O O . THR A 1 577 ? 16.928 1.661 -12.259 1.00 95.38 577 THR A O 1
ATOM 4524 N N . ASP A 1 578 ? 18.482 0.920 -13.701 1.00 90.56 578 ASP A N 1
ATOM 4525 C CA . ASP A 1 578 ? 19.368 2.081 -13.593 1.00 90.56 578 ASP A CA 1
ATOM 4526 C C . ASP A 1 578 ? 19.287 3.056 -14.771 1.00 90.56 578 ASP A C 1
ATOM 4528 O O . ASP A 1 578 ? 19.984 4.073 -14.770 1.00 90.56 578 ASP A O 1
ATOM 4532 N N . GLY A 1 579 ? 18.476 2.754 -15.786 1.00 77.88 579 GLY A N 1
ATOM 4533 C CA . GLY A 1 579 ? 18.598 3.385 -17.093 1.00 77.88 579 GLY A CA 1
ATOM 4534 C C . GLY A 1 579 ? 17.284 3.651 -17.814 1.00 77.88 579 GLY A C 1
ATOM 4535 O O . GLY A 1 579 ? 16.185 3.410 -17.320 1.00 77.88 579 GLY A O 1
ATOM 4536 N N . VAL A 1 580 ? 17.431 4.210 -19.014 1.00 72.50 580 VAL A N 1
ATOM 4537 C CA . VAL A 1 580 ? 16.328 4.602 -19.892 1.00 72.50 580 VAL A CA 1
ATOM 4538 C C . VAL A 1 580 ? 15.877 3.399 -20.720 1.00 72.50 580 VAL A C 1
ATOM 4540 O O . VAL A 1 580 ? 16.701 2.695 -21.308 1.00 72.50 580 VAL A O 1
ATOM 4543 N N . ILE A 1 581 ? 14.564 3.188 -20.786 1.00 85.94 581 ILE A N 1
ATOM 4544 C CA . ILE A 1 581 ? 13.934 2.138 -21.593 1.00 85.94 581 ILE A CA 1
ATOM 4545 C C . ILE A 1 581 ? 14.257 2.365 -23.072 1.00 85.94 581 ILE A C 1
ATOM 4547 O O . ILE A 1 581 ? 14.089 3.466 -23.593 1.00 85.94 581 ILE A O 1
ATOM 4551 N N . THR A 1 582 ? 14.718 1.318 -23.757 1.00 89.94 582 THR A N 1
ATOM 4552 C CA . THR A 1 582 ? 15.023 1.385 -25.196 1.00 89.94 582 THR A CA 1
ATOM 4553 C C . THR A 1 582 ? 13.806 1.040 -26.064 1.00 89.94 582 THR A C 1
ATOM 4555 O O . THR A 1 582 ? 13.669 1.593 -27.151 1.00 89.94 582 THR A O 1
ATOM 4558 N N . ASP A 1 583 ? 12.907 0.177 -25.584 1.00 92.25 583 ASP A N 1
ATOM 4559 C CA . ASP A 1 583 ? 11.659 -0.260 -26.234 1.00 92.25 583 ASP A CA 1
ATOM 4560 C C . ASP A 1 583 ? 10.421 0.450 -25.665 1.00 92.25 583 ASP A C 1
ATOM 4562 O O . ASP A 1 583 ? 9.494 -0.183 -25.157 1.00 92.25 583 ASP A O 1
ATOM 4566 N N . MET A 1 584 ? 10.409 1.786 -25.691 1.00 91.06 584 MET A N 1
ATOM 4567 C CA . MET A 1 584 ? 9.304 2.557 -25.107 1.00 91.06 584 MET A CA 1
ATOM 4568 C C . MET A 1 584 ? 7.952 2.225 -25.762 1.00 91.06 584 MET A C 1
ATOM 4570 O O . MET A 1 584 ? 6.964 2.041 -25.056 1.00 91.06 584 MET A O 1
ATOM 4574 N N . GLU A 1 585 ? 7.904 2.108 -27.092 1.00 93.44 585 GLU A N 1
ATOM 4575 C CA . GLU A 1 585 ? 6.666 1.809 -27.828 1.00 93.44 585 GLU A CA 1
ATOM 4576 C C . GLU A 1 585 ? 6.143 0.402 -27.497 1.00 93.44 585 GLU A C 1
ATOM 4578 O O . GLU A 1 585 ? 4.984 0.242 -27.113 1.00 93.44 585 GLU A O 1
ATOM 4583 N N . GLU A 1 586 ? 7.003 -0.620 -27.539 1.00 94.31 586 GLU A N 1
ATOM 4584 C CA . GLU A 1 586 ? 6.626 -1.997 -27.211 1.00 94.31 586 GLU A CA 1
ATOM 4585 C C . GLU A 1 586 ? 6.258 -2.165 -25.731 1.00 94.31 586 GLU A C 1
ATOM 4587 O O . GLU A 1 586 ? 5.383 -2.974 -25.395 1.00 94.31 586 GLU A O 1
ATOM 4592 N N . THR A 1 587 ? 6.900 -1.394 -24.849 1.00 94.88 587 THR A N 1
ATOM 4593 C CA . THR A 1 587 ? 6.573 -1.334 -23.421 1.00 94.88 587 THR A CA 1
ATOM 4594 C C . THR A 1 587 ? 5.186 -0.739 -23.216 1.00 94.88 587 THR A C 1
ATOM 4596 O O . THR A 1 587 ? 4.360 -1.375 -22.564 1.00 94.88 587 THR A O 1
ATOM 4599 N N . ILE A 1 588 ? 4.883 0.417 -23.817 1.00 93.94 588 ILE A N 1
ATOM 4600 C CA . ILE A 1 588 ? 3.548 1.034 -23.757 1.00 93.94 588 ILE A CA 1
ATOM 4601 C C . ILE A 1 588 ? 2.488 0.070 -24.299 1.00 93.94 588 ILE A C 1
ATOM 4603 O O . ILE A 1 588 ? 1.462 -0.150 -23.654 1.00 93.94 588 ILE A O 1
ATOM 4607 N N . ASP A 1 589 ? 2.750 -0.589 -25.426 1.00 94.81 589 ASP A N 1
ATOM 4608 C CA . ASP A 1 589 ? 1.838 -1.577 -25.998 1.00 94.81 589 ASP A CA 1
ATOM 4609 C C . ASP A 1 589 ? 1.583 -2.762 -25.054 1.00 94.81 589 ASP A C 1
ATOM 4611 O O . ASP A 1 589 ? 0.451 -3.251 -24.951 1.00 94.81 589 ASP A O 1
ATOM 4615 N N . ALA A 1 590 ? 2.617 -3.242 -24.358 1.00 95.56 590 ALA A N 1
ATOM 4616 C CA . ALA A 1 590 ? 2.489 -4.300 -23.360 1.00 95.56 590 ALA A CA 1
ATOM 4617 C C . ALA A 1 590 ? 1.692 -3.837 -22.131 1.00 95.56 590 ALA A C 1
ATOM 4619 O O . ALA A 1 590 ? 0.797 -4.560 -21.691 1.00 95.56 590 ALA A O 1
ATOM 4620 N N . LEU A 1 591 ? 1.945 -2.624 -21.635 1.00 95.06 591 LEU A N 1
ATOM 4621 C CA . LEU A 1 591 ? 1.224 -2.013 -20.515 1.00 95.06 591 LEU A CA 1
ATOM 4622 C C . LEU A 1 591 ? -0.262 -1.810 -20.837 1.00 95.06 591 LEU A C 1
ATOM 4624 O O . LEU A 1 591 ? -1.130 -2.209 -20.063 1.00 95.06 591 LEU A O 1
ATOM 4628 N N . VAL A 1 592 ? -0.580 -1.284 -22.023 1.00 94.12 592 VAL A N 1
ATOM 4629 C CA . VAL A 1 592 ? -1.967 -1.101 -22.478 1.00 94.12 592 VAL A CA 1
ATOM 4630 C C . VAL A 1 592 ? -2.693 -2.446 -22.564 1.00 94.12 592 VAL A C 1
ATOM 4632 O O . VAL A 1 592 ? -3.840 -2.549 -22.122 1.00 94.12 592 VAL A O 1
ATOM 4635 N N . ARG A 1 593 ? -2.046 -3.511 -23.063 1.00 93.06 593 ARG A N 1
ATOM 4636 C CA . ARG A 1 593 ? -2.630 -4.868 -23.041 1.00 93.06 593 ARG A CA 1
ATOM 4637 C C . ARG A 1 593 ? -2.822 -5.394 -21.617 1.00 93.06 593 ARG A C 1
ATOM 4639 O O . ARG A 1 593 ? -3.856 -5.998 -21.335 1.00 93.06 593 ARG A O 1
ATOM 4646 N N . ALA A 1 594 ? -1.847 -5.159 -20.743 1.00 94.75 594 ALA A N 1
ATOM 4647 C CA . ALA A 1 594 ? -1.862 -5.602 -19.355 1.00 94.75 594 ALA A CA 1
ATOM 4648 C C . ALA A 1 594 ? -2.886 -4.856 -18.485 1.00 94.75 594 ALA A C 1
ATOM 4650 O O . ALA A 1 594 ? -3.375 -5.434 -17.520 1.00 94.75 594 ALA A O 1
ATOM 4651 N N . SER A 1 595 ? -3.289 -3.635 -18.860 1.00 92.25 595 SER A N 1
ATOM 4652 C CA . SER A 1 595 ? -4.240 -2.797 -18.102 1.00 92.25 595 SER A CA 1
ATOM 4653 C C . SER A 1 595 ? -5.622 -3.429 -17.866 1.00 92.25 595 SER A C 1
ATOM 4655 O O . SER A 1 595 ? -6.410 -2.932 -17.064 1.00 92.25 595 SER A O 1
ATOM 4657 N N . ASN A 1 596 ? -5.932 -4.542 -18.538 1.00 89.12 596 ASN A N 1
ATOM 4658 C CA . ASN A 1 596 ? -7.161 -5.310 -18.344 1.00 89.12 596 ASN A CA 1
ATOM 4659 C C . ASN A 1 596 ? -7.010 -6.568 -17.472 1.00 89.12 596 ASN A C 1
ATOM 4661 O O . ASN A 1 596 ? -7.981 -7.321 -17.341 1.00 89.12 596 ASN A O 1
ATOM 4665 N N . LEU A 1 597 ? -5.829 -6.815 -16.911 1.00 93.25 597 LEU A N 1
ATOM 4666 C CA . LEU A 1 597 ? -5.490 -8.012 -16.142 1.00 93.25 597 LEU A CA 1
ATOM 4667 C C . LEU A 1 597 ? -5.406 -7.713 -14.639 1.00 93.25 597 LEU A C 1
ATOM 4669 O O . LEU A 1 597 ? -5.406 -6.556 -14.224 1.00 93.25 597 LEU A O 1
ATOM 4673 N N . THR A 1 598 ? -5.304 -8.766 -13.825 1.00 93.94 598 THR A N 1
ATOM 4674 C CA . THR A 1 598 ? -5.007 -8.687 -12.386 1.00 93.94 598 THR A CA 1
ATOM 4675 C C . THR A 1 598 ? -3.527 -8.371 -12.149 1.00 93.94 598 THR A C 1
ATOM 4677 O O . THR A 1 598 ? -2.803 -9.179 -11.575 1.00 93.94 598 THR A O 1
ATOM 4680 N N . LEU A 1 599 ? -3.045 -7.234 -12.654 1.00 95.88 599 LEU A N 1
ATOM 4681 C CA . LEU A 1 599 ? -1.629 -6.873 -12.619 1.00 95.88 599 LEU A CA 1
ATOM 4682 C C . LEU A 1 599 ? -1.439 -5.378 -12.339 1.00 95.88 599 LEU A C 1
ATOM 4684 O O . LEU A 1 599 ? -1.977 -4.541 -13.059 1.00 95.88 599 LEU A O 1
ATOM 4688 N N . SER A 1 600 ? -0.602 -5.082 -11.347 1.00 95.56 600 SER A N 1
ATOM 4689 C CA . SER A 1 600 ? 0.015 -3.773 -11.110 1.00 95.56 600 SER A CA 1
ATOM 4690 C C . SER A 1 600 ? 1.529 -3.871 -11.282 1.00 95.56 600 SER A C 1
ATOM 4692 O O . SER A 1 600 ? 2.128 -4.923 -11.046 1.00 95.56 600 SER A O 1
ATOM 4694 N N . ILE A 1 601 ? 2.161 -2.779 -11.698 1.00 95.62 601 ILE A N 1
ATOM 4695 C CA . ILE A 1 601 ? 3.582 -2.706 -12.030 1.00 95.62 601 ILE A CA 1
ATOM 4696 C C . ILE A 1 601 ? 4.199 -1.535 -11.267 1.00 95.62 601 ILE A C 1
ATOM 4698 O O . ILE A 1 601 ? 3.777 -0.395 -11.392 1.00 95.62 601 ILE A O 1
ATOM 4702 N N . LEU A 1 602 ? 5.226 -1.826 -10.482 1.00 94.31 602 LEU A N 1
ATOM 4703 C CA . LEU A 1 602 ? 5.992 -0.873 -9.695 1.00 94.31 602 LEU A CA 1
ATOM 4704 C C . LEU A 1 602 ? 7.374 -0.744 -10.328 1.00 94.31 602 LEU A C 1
ATOM 4706 O O . LEU A 1 602 ? 8.062 -1.747 -10.498 1.00 94.31 602 LEU A O 1
ATOM 4710 N N . ILE A 1 603 ? 7.804 0.463 -10.674 1.00 93.12 603 ILE A N 1
ATOM 4711 C CA . ILE A 1 603 ? 9.085 0.719 -11.333 1.00 93.12 603 ILE A CA 1
ATOM 4712 C C . ILE A 1 603 ? 9.960 1.573 -10.415 1.00 93.12 603 ILE A C 1
ATOM 4714 O O . ILE A 1 603 ? 9.585 2.673 -10.010 1.00 93.12 603 ILE A O 1
ATOM 4718 N N . VAL A 1 604 ? 11.162 1.080 -10.119 1.00 92.81 604 VAL A N 1
ATOM 4719 C CA . VAL A 1 604 ? 12.149 1.768 -9.280 1.00 92.81 604 VAL A CA 1
ATOM 4720 C C . VAL A 1 604 ? 13.378 2.129 -10.092 1.00 92.81 604 VAL A C 1
ATOM 4722 O O . VAL A 1 604 ? 14.120 1.255 -10.541 1.00 92.81 604 VAL A O 1
ATOM 4725 N N . GLY A 1 605 ? 13.614 3.433 -10.231 1.00 92.94 605 GLY A N 1
ATOM 4726 C CA . GLY A 1 605 ? 14.824 3.969 -10.851 1.00 92.94 605 GLY A CA 1
ATOM 4727 C C . GLY A 1 605 ? 15.965 4.080 -9.840 1.00 92.94 605 GLY A C 1
ATOM 4728 O O . GLY A 1 605 ? 15.865 4.842 -8.875 1.00 92.94 605 GLY A O 1
ATOM 4729 N N . VAL A 1 606 ? 17.067 3.359 -10.043 1.00 91.81 606 VAL A N 1
ATOM 4730 C CA . VAL A 1 606 ? 18.267 3.403 -9.191 1.00 91.81 606 VAL A CA 1
ATOM 4731 C C . VAL A 1 606 ? 19.429 4.137 -9.865 1.00 91.81 606 VAL A C 1
ATOM 4733 O O . VAL A 1 606 ? 19.528 4.217 -11.079 1.00 91.81 606 VAL A O 1
ATOM 4736 N N . GLY A 1 607 ? 20.344 4.700 -9.077 1.00 88.06 607 GLY A N 1
ATOM 4737 C CA . GLY A 1 607 ? 21.469 5.464 -9.623 1.00 88.06 607 GLY A CA 1
ATOM 4738 C C . GLY A 1 607 ? 21.102 6.898 -10.028 1.00 88.06 607 GLY A C 1
ATOM 4739 O O . GLY A 1 607 ? 20.203 7.523 -9.458 1.00 88.06 607 GLY A O 1
ATOM 4740 N N . SER A 1 608 ? 21.878 7.465 -10.953 1.00 83.81 608 SER A N 1
ATOM 4741 C CA . SER A 1 608 ? 21.870 8.900 -11.281 1.00 83.81 608 SER A CA 1
ATOM 4742 C C . SER A 1 608 ? 21.385 9.227 -12.696 1.00 83.81 608 SER A C 1
ATOM 4744 O O . SER A 1 608 ? 21.531 10.374 -13.122 1.00 83.81 608 SER A O 1
ATOM 4746 N N . ALA A 1 609 ? 20.795 8.263 -13.408 1.00 86.06 609 ALA A N 1
ATOM 4747 C CA . ALA A 1 609 ? 20.265 8.470 -14.752 1.00 86.06 609 ALA A CA 1
ATOM 4748 C C . ALA A 1 609 ? 19.128 9.512 -14.803 1.00 86.06 609 ALA A C 1
ATOM 4750 O O . ALA A 1 609 ? 18.558 9.924 -13.785 1.00 86.06 609 ALA A O 1
ATOM 4751 N N . ASP A 1 610 ? 18.820 9.973 -16.015 1.00 85.62 610 ASP A N 1
ATOM 4752 C CA . ASP A 1 610 ? 17.644 10.798 -16.282 1.00 85.62 610 ASP A CA 1
ATOM 4753 C C . ASP A 1 610 ? 16.418 9.893 -16.458 1.00 85.62 610 ASP A C 1
ATOM 4755 O O . ASP A 1 610 ? 16.365 9.089 -17.385 1.00 85.62 610 ASP A O 1
ATOM 4759 N N . PHE A 1 611 ? 15.443 10.027 -15.558 1.00 87.50 611 PHE A N 1
ATOM 4760 C CA . PHE A 1 611 ? 14.237 9.203 -15.527 1.00 87.50 611 PHE A CA 1
ATOM 4761 C C . PHE A 1 611 ? 13.003 9.906 -16.101 1.00 87.50 611 PHE A C 1
ATOM 4763 O O . PHE A 1 611 ? 11.902 9.376 -15.991 1.00 87.50 611 PHE A O 1
ATOM 4770 N N . SER A 1 612 ? 13.173 11.050 -16.772 1.00 85.06 612 SER A N 1
ATOM 4771 C CA . SER A 1 612 ? 12.058 11.820 -17.350 1.00 85.06 612 SER A CA 1
ATOM 4772 C C . SER A 1 612 ? 11.156 10.987 -18.277 1.00 85.06 612 SER A C 1
ATOM 4774 O O . SER A 1 612 ? 9.972 11.265 -18.409 1.00 85.06 612 SER A O 1
ATOM 4776 N N . GLN A 1 613 ? 11.703 9.953 -18.930 1.00 82.50 613 GLN A N 1
ATOM 4777 C CA . GLN A 1 613 ? 10.929 9.042 -19.781 1.00 82.50 613 GLN A CA 1
ATOM 4778 C C . GLN A 1 613 ? 10.108 8.009 -18.991 1.00 82.50 613 GLN A C 1
ATOM 4780 O O . GLN A 1 613 ? 9.071 7.574 -19.477 1.00 82.50 613 GLN A O 1
ATOM 4785 N N . LEU A 1 614 ? 10.548 7.623 -17.789 1.00 85.44 614 LEU A N 1
ATOM 4786 C CA . LEU A 1 614 ? 9.808 6.704 -16.916 1.00 85.44 614 LEU A CA 1
ATOM 4787 C C . LEU A 1 614 ? 8.626 7.398 -16.237 1.00 85.44 614 LEU A C 1
ATOM 4789 O O . LEU A 1 614 ? 7.587 6.776 -16.062 1.00 85.44 614 LEU A O 1
ATOM 4793 N N . GLU A 1 615 ? 8.745 8.696 -15.944 1.00 84.25 615 GLU A N 1
ATOM 4794 C CA . GLU A 1 615 ? 7.640 9.520 -15.422 1.00 84.25 615 GLU A CA 1
ATOM 4795 C C . GLU A 1 615 ? 6.442 9.588 -16.387 1.00 84.25 615 GLU A C 1
ATOM 4797 O O . GLU A 1 615 ? 5.318 9.845 -15.970 1.00 84.25 615 GLU A O 1
ATOM 4802 N N . VAL A 1 616 ? 6.656 9.345 -17.687 1.00 84.56 616 VAL A N 1
ATOM 4803 C CA . VAL A 1 616 ? 5.566 9.261 -18.674 1.00 84.56 616 VAL A CA 1
ATOM 4804 C C . VAL A 1 616 ? 4.735 7.989 -18.483 1.00 84.56 616 VAL A C 1
ATOM 4806 O O . VAL A 1 616 ? 3.543 7.997 -18.781 1.00 84.56 616 VAL A O 1
ATOM 4809 N N . LEU A 1 617 ? 5.342 6.904 -17.989 1.00 86.44 617 LEU A N 1
ATOM 4810 C CA . LEU A 1 617 ? 4.655 5.626 -17.791 1.00 86.44 617 LEU A CA 1
ATOM 4811 C C . LEU A 1 617 ? 3.703 5.636 -16.595 1.00 86.44 617 LEU A C 1
ATOM 4813 O O . LEU A 1 617 ? 2.730 4.896 -16.622 1.00 86.44 617 LEU A O 1
ATOM 4817 N N . ASP A 1 618 ? 3.986 6.480 -15.604 1.00 81.25 618 ASP A N 1
ATOM 4818 C CA . ASP A 1 618 ? 3.238 6.646 -14.350 1.00 81.25 618 ASP A CA 1
ATOM 4819 C C . ASP A 1 618 ? 1.816 7.194 -14.555 1.00 81.25 618 ASP A C 1
ATOM 4821 O O . ASP A 1 618 ? 1.032 7.182 -13.630 1.00 81.25 618 ASP A O 1
ATOM 4825 N N . ALA A 1 619 ? 1.497 7.736 -15.742 1.00 68.69 619 ALA A N 1
ATOM 4826 C CA . ALA A 1 619 ? 0.194 8.302 -16.137 1.00 68.69 619 ALA A CA 1
ATOM 4827 C C . ALA A 1 619 ? -0.440 9.377 -15.204 1.00 68.69 619 ALA A C 1
ATOM 4829 O O . ALA A 1 619 ? -1.428 10.008 -15.592 1.00 68.69 619 ALA A O 1
ATOM 4830 N N . ASP A 1 620 ? 0.204 9.721 -14.086 1.00 65.62 620 ASP A N 1
ATOM 4831 C CA . ASP A 1 620 ? -0.147 10.735 -13.076 1.00 65.62 620 ASP A CA 1
ATOM 4832 C C . ASP A 1 620 ? -0.332 12.164 -13.614 1.00 65.62 620 ASP A C 1
ATOM 4834 O O . ASP A 1 620 ? -0.935 13.041 -12.984 1.00 65.62 620 ASP A O 1
ATOM 4838 N N . ASN A 1 621 ? 0.200 12.431 -14.806 1.00 57.81 621 ASN A N 1
ATOM 4839 C CA . ASN A 1 621 ? 0.066 13.718 -15.489 1.00 57.81 621 ASN A CA 1
ATOM 4840 C C . ASN A 1 621 ? -1.261 13.858 -16.260 1.00 57.81 621 ASN A C 1
ATOM 4842 O O . ASN A 1 621 ? -1.439 14.824 -17.002 1.00 57.81 621 ASN A O 1
ATOM 4846 N N . GLY A 1 622 ? -2.182 12.906 -16.093 1.00 54.78 622 GLY A N 1
ATOM 4847 C CA . GLY A 1 622 ? -3.529 12.921 -16.661 1.00 54.78 622 GLY A CA 1
ATOM 4848 C C . GLY A 1 622 ? -3.630 12.464 -18.115 1.00 54.78 622 GLY A C 1
ATOM 4849 O O . GLY A 1 622 ? -4.618 12.714 -18.806 1.00 54.78 622 GLY A O 1
ATOM 4850 N N . HIS A 1 623 ? -2.595 11.783 -18.604 1.00 67.88 623 HIS A N 1
ATOM 4851 C CA . HIS A 1 623 ? -2.575 11.182 -19.930 1.00 67.88 623 HIS A CA 1
ATOM 4852 C C . HIS A 1 623 ? -2.489 9.670 -19.787 1.00 67.88 623 HIS A C 1
ATOM 4854 O O . HIS A 1 623 ? -1.433 9.119 -19.487 1.00 67.88 623 HIS A O 1
ATOM 4860 N N . ARG A 1 624 ? -3.613 8.990 -20.030 1.00 81.31 624 ARG A N 1
ATOM 4861 C CA . ARG A 1 624 ? -3.626 7.528 -20.109 1.00 81.31 624 ARG A CA 1
ATOM 4862 C C . ARG A 1 624 ? -2.727 7.062 -21.246 1.00 81.31 624 ARG A C 1
ATOM 4864 O O . ARG A 1 624 ? -2.748 7.643 -22.329 1.00 81.31 624 ARG A O 1
ATOM 4871 N N . LEU A 1 625 ? -2.007 5.970 -21.008 1.00 88.31 625 LEU A N 1
ATOM 4872 C CA . LEU A 1 625 ? -1.157 5.355 -22.020 1.00 88.31 625 LEU A CA 1
ATOM 4873 C C . LEU A 1 625 ? -1.973 4.960 -23.256 1.00 88.31 625 LEU A C 1
ATOM 4875 O O . LEU A 1 625 ? -3.014 4.307 -23.146 1.00 88.31 625 LEU A O 1
ATOM 4879 N N . GLU A 1 626 ? -1.479 5.343 -24.430 1.00 90.44 626 GLU A N 1
ATOM 4880 C CA . GLU A 1 626 ? -2.051 5.007 -25.730 1.00 90.44 626 GLU A CA 1
ATOM 4881 C C . GLU A 1 626 ? -1.054 4.150 -26.514 1.00 90.44 626 GLU A C 1
ATOM 4883 O O . GLU A 1 626 ? 0.098 4.526 -26.707 1.00 90.44 626 GLU A O 1
ATOM 4888 N N . SER A 1 627 ? -1.504 2.971 -26.933 1.00 91.56 627 SER A N 1
ATOM 4889 C CA . SER A 1 627 ? -0.727 2.032 -27.750 1.00 91.56 627 SER A CA 1
ATOM 4890 C C . SER A 1 627 ? -0.489 2.552 -29.167 1.00 91.56 627 SER A C 1
ATOM 4892 O O . SER A 1 627 ? -1.254 3.369 -29.681 1.00 91.56 627 SER A O 1
ATOM 4894 N N . SER A 1 628 ? 0.489 1.965 -29.853 1.00 90.88 628 SER A N 1
ATOM 4895 C CA . SER A 1 628 ? 0.833 2.210 -31.262 1.00 90.88 628 SER A CA 1
ATOM 4896 C C . SER A 1 628 ? -0.358 2.075 -32.231 1.00 90.88 628 SER A C 1
ATOM 4898 O O . SER A 1 628 ? -0.379 2.687 -33.299 1.00 90.88 628 SER A O 1
ATOM 4900 N N . ILE A 1 629 ? -1.383 1.302 -31.854 1.00 91.62 629 ILE A N 1
ATOM 4901 C CA . ILE A 1 629 ? -2.613 1.067 -32.630 1.00 91.62 629 ILE A CA 1
ATOM 4902 C C . ILE A 1 629 ? -3.808 1.930 -32.183 1.00 91.62 629 ILE A C 1
ATOM 4904 O O . ILE A 1 629 ? -4.944 1.650 -32.575 1.00 91.62 629 ILE A O 1
ATOM 4908 N N . GLY A 1 630 ? -3.586 2.936 -31.333 1.00 89.19 630 GLY A N 1
ATOM 4909 C CA . GLY A 1 630 ? -4.608 3.883 -30.869 1.00 89.19 630 GLY A CA 1
ATOM 4910 C C . GLY A 1 630 ? -5.552 3.348 -29.786 1.00 89.19 630 GLY A C 1
ATOM 4911 O O . GLY A 1 630 ? -6.615 3.917 -29.540 1.00 89.19 630 GLY A O 1
ATOM 4912 N N . ARG A 1 631 ? -5.224 2.217 -29.140 1.00 90.12 631 ARG A N 1
ATOM 4913 C CA . ARG A 1 631 ? -5.961 1.757 -27.946 1.00 90.12 631 ARG A CA 1
ATOM 4914 C C . ARG A 1 631 ? -5.424 2.448 -26.705 1.00 90.12 631 ARG A C 1
ATOM 4916 O O . ARG A 1 631 ? -4.216 2.448 -26.497 1.00 90.12 631 ARG A O 1
ATOM 4923 N N . VAL A 1 632 ? -6.326 2.923 -25.858 1.00 89.44 632 VAL A N 1
ATOM 4924 C CA . VAL A 1 632 ? -6.007 3.568 -24.580 1.00 89.44 632 VAL A CA 1
ATOM 4925 C C . VAL A 1 632 ? -6.102 2.552 -23.438 1.00 89.44 632 VAL A C 1
ATOM 4927 O O . VAL A 1 632 ? -6.996 1.701 -23.441 1.00 89.44 632 VAL A O 1
ATOM 4930 N N . ALA A 1 633 ? -5.196 2.639 -22.463 1.00 87.69 633 ALA A N 1
ATOM 4931 C CA . ALA A 1 633 ? -5.216 1.822 -21.253 1.00 87.69 633 ALA A CA 1
ATOM 4932 C C . ALA A 1 633 ? -6.547 1.967 -20.490 1.00 87.69 633 ALA A C 1
ATOM 4934 O O . ALA A 1 633 ? -7.090 3.066 -20.310 1.00 87.69 633 ALA A O 1
ATOM 4935 N N . THR A 1 634 ? -7.099 0.842 -20.032 1.00 84.56 634 THR A N 1
ATOM 4936 C CA . THR A 1 634 ? -8.408 0.819 -19.356 1.00 84.56 634 THR A CA 1
ATOM 4937 C C . THR A 1 634 ? -8.354 1.370 -17.942 1.00 84.56 634 THR A C 1
ATOM 4939 O O . THR A 1 634 ? -9.312 2.003 -17.493 1.00 84.56 634 THR A O 1
ATOM 4942 N N . GLN A 1 635 ? -7.227 1.177 -17.272 1.00 83.62 635 GLN A N 1
ATOM 4943 C CA . GLN A 1 635 ? -6.926 1.717 -15.956 1.00 83.62 635 GLN A CA 1
ATOM 4944 C C . GLN A 1 635 ? -5.428 1.999 -15.874 1.00 83.62 635 GLN A C 1
ATOM 4946 O O . GLN A 1 635 ? -4.656 1.467 -16.678 1.00 83.62 635 GLN A O 1
ATOM 4951 N N . ASP A 1 636 ? -5.052 2.817 -14.904 1.00 86.62 636 ASP A N 1
ATOM 4952 C CA . ASP A 1 636 ? -3.657 2.980 -14.542 1.00 86.62 636 ASP A CA 1
ATOM 4953 C C . ASP A 1 636 ? -3.172 1.770 -13.734 1.00 86.62 636 ASP A C 1
ATOM 4955 O O . ASP A 1 636 ? -3.886 1.271 -12.860 1.00 86.62 636 ASP A O 1
ATOM 4959 N N . ILE A 1 637 ? -1.996 1.264 -14.090 1.00 90.38 637 ILE A N 1
ATOM 4960 C CA . ILE A 1 637 ? -1.382 0.081 -13.482 1.00 90.38 637 ILE A CA 1
ATOM 4961 C C . ILE A 1 637 ? 0.105 0.278 -13.194 1.00 90.38 637 ILE A C 1
ATOM 4963 O O . ILE A 1 637 ? 0.739 -0.680 -12.755 1.00 90.38 637 ILE A O 1
ATOM 4967 N N . VAL A 1 638 ? 0.688 1.440 -13.497 1.00 91.88 638 VAL A N 1
ATOM 4968 C CA . VAL A 1 638 ? 2.128 1.675 -13.347 1.00 91.88 638 VAL A CA 1
ATOM 4969 C C . VAL A 1 638 ? 2.344 2.710 -12.262 1.00 91.88 638 VAL A C 1
ATOM 4971 O O . VAL A 1 638 ? 1.738 3.762 -12.321 1.00 91.88 638 VAL A O 1
ATOM 4974 N N . GLN A 1 639 ? 3.235 2.419 -11.316 1.00 90.00 639 GLN A N 1
ATOM 4975 C CA . GLN A 1 639 ? 3.791 3.435 -10.429 1.00 90.00 639 GLN A CA 1
ATOM 4976 C C . GLN A 1 639 ? 5.297 3.561 -10.656 1.00 90.00 639 GLN A C 1
ATOM 4978 O O . GLN A 1 639 ? 6.003 2.549 -10.613 1.00 90.00 639 GLN A O 1
ATOM 4983 N N . PHE A 1 640 ? 5.820 4.773 -10.822 1.00 89.00 640 PHE A N 1
ATOM 4984 C CA . PHE A 1 640 ? 7.254 5.038 -10.930 1.00 89.00 640 PHE A CA 1
ATOM 4985 C C . PHE A 1 640 ? 7.794 5.890 -9.772 1.00 89.00 640 PHE A C 1
ATOM 4987 O O . PHE A 1 640 ? 7.284 6.963 -9.472 1.00 89.00 640 PHE A O 1
ATOM 4994 N N . VAL A 1 641 ? 8.900 5.450 -9.152 1.00 86.38 641 VAL A N 1
ATOM 4995 C CA . VAL A 1 641 ? 9.622 6.244 -8.141 1.00 86.38 641 VAL A CA 1
ATOM 4996 C C . VAL A 1 641 ? 11.145 6.164 -8.338 1.00 86.38 641 VAL A C 1
ATOM 4998 O O . VAL A 1 641 ? 11.722 5.070 -8.340 1.00 86.38 641 VAL A O 1
ATOM 5001 N N . PRO A 1 642 ? 11.860 7.303 -8.420 1.00 86.50 642 PRO A N 1
ATOM 5002 C CA . PRO A 1 642 ? 13.319 7.319 -8.408 1.00 86.50 642 PRO A CA 1
ATOM 5003 C C . PRO A 1 642 ? 13.881 7.220 -6.973 1.00 86.50 642 PRO A C 1
ATOM 5005 O O . PRO A 1 642 ? 13.626 8.055 -6.103 1.00 86.50 642 PRO A O 1
ATOM 5008 N N . MET A 1 643 ? 14.768 6.250 -6.730 1.00 81.44 643 MET A N 1
ATOM 5009 C CA . MET A 1 643 ? 15.359 5.937 -5.414 1.00 81.44 643 MET A CA 1
ATOM 5010 C C . MET A 1 643 ? 16.106 7.124 -4.766 1.00 81.44 643 MET A C 1
ATOM 5012 O O . MET A 1 643 ? 16.242 7.216 -3.541 1.00 81.44 643 MET A O 1
ATOM 5016 N N . ARG A 1 644 ? 16.626 8.054 -5.577 1.00 72.25 644 ARG A N 1
ATOM 5017 C CA . ARG A 1 644 ? 17.390 9.225 -5.105 1.00 72.25 644 ARG A CA 1
ATOM 5018 C C . ARG A 1 644 ? 16.557 10.207 -4.278 1.00 72.25 644 ARG A C 1
ATOM 5020 O O . ARG A 1 644 ? 17.100 10.841 -3.378 1.00 72.25 644 ARG A O 1
ATOM 5027 N N . GLU A 1 645 ? 15.255 10.302 -4.527 1.00 58.06 645 GLU A N 1
ATOM 5028 C CA . GLU A 1 645 ? 14.378 11.273 -3.855 1.00 58.06 645 GLU A CA 1
ATOM 5029 C C . GLU A 1 645 ? 14.080 10.882 -2.398 1.00 58.06 645 GLU A C 1
ATOM 5031 O O . GLU A 1 645 ? 13.831 11.732 -1.540 1.00 58.06 645 GLU A O 1
ATOM 5036 N N . VAL A 1 646 ? 14.257 9.601 -2.081 1.00 54.38 646 VAL A N 1
ATOM 5037 C CA . VAL A 1 646 ? 13.987 8.991 -0.772 1.00 54.38 646 VAL A CA 1
ATOM 5038 C C . VAL A 1 646 ? 15.105 9.239 0.245 1.00 54.38 646 VAL A C 1
ATOM 5040 O O . VAL A 1 646 ? 14.874 9.287 1.452 1.00 54.38 646 VAL A O 1
ATOM 5043 N N . HIS A 1 647 ? 16.334 9.491 -0.208 1.00 49.38 647 HIS A N 1
ATOM 5044 C CA . HIS A 1 647 ? 17.477 9.723 0.687 1.00 49.38 647 HIS A CA 1
ATOM 5045 C C . HIS A 1 647 ? 17.394 11.056 1.462 1.00 49.38 647 HIS A C 1
ATOM 5047 O O . HIS A 1 647 ? 18.232 11.321 2.319 1.00 49.38 647 HIS A O 1
ATOM 5053 N N . SER A 1 648 ? 16.375 11.882 1.195 1.00 44.41 648 SER A N 1
ATOM 5054 C CA . SER A 1 648 ? 16.166 13.205 1.795 1.00 44.41 648 SER A CA 1
ATOM 5055 C C . SER A 1 648 ? 15.287 13.219 3.065 1.00 44.41 648 SER A C 1
ATOM 5057 O O . SER A 1 648 ? 14.691 14.246 3.383 1.00 44.41 648 SER A O 1
ATOM 5059 N N . GLU A 1 649 ? 15.204 12.098 3.799 1.00 44.72 649 GLU A N 1
ATOM 5060 C CA . GLU A 1 649 ? 14.463 11.921 5.074 1.00 44.72 649 GLU A CA 1
ATOM 5061 C C . GLU A 1 649 ? 12.948 12.226 5.030 1.00 44.72 649 GLU A C 1
ATOM 5063 O O . GLU A 1 649 ? 12.295 12.263 6.074 1.00 44.72 649 GLU A O 1
ATOM 5068 N N . GLN A 1 650 ? 12.355 12.447 3.852 1.00 45.03 650 GLN A N 1
ATOM 5069 C CA . GLN A 1 650 ? 10.979 12.949 3.756 1.00 45.03 650 GLN A CA 1
ATOM 5070 C C . GLN A 1 650 ? 9.923 11.886 3.415 1.00 45.03 650 GLN A C 1
ATOM 5072 O O . GLN A 1 650 ? 8.804 12.034 3.903 1.00 45.03 650 GLN A O 1
ATOM 5077 N N . ILE A 1 651 ? 10.236 10.827 2.647 1.00 52.44 651 ILE A N 1
ATOM 5078 C CA . ILE A 1 651 ? 9.288 9.759 2.241 1.00 52.44 651 ILE A CA 1
ATOM 5079 C C . ILE A 1 651 ? 10.054 8.436 2.004 1.00 52.44 651 ILE A C 1
ATOM 5081 O O . ILE A 1 651 ? 11.173 8.462 1.498 1.00 52.44 651 ILE A O 1
ATOM 5085 N N . SER A 1 652 ? 9.479 7.286 2.386 1.00 65.25 652 SER A N 1
ATOM 5086 C CA . SER A 1 652 ? 10.025 5.942 2.090 1.00 65.25 652 SER A CA 1
ATOM 5087 C C . SER A 1 652 ? 9.746 5.541 0.632 1.00 65.25 652 SER A C 1
ATOM 5089 O O . SER A 1 652 ? 8.656 5.834 0.155 1.00 65.25 652 SER A O 1
ATOM 5091 N N . VAL A 1 653 ? 10.644 4.817 -0.058 1.00 66.31 653 VAL A N 1
ATOM 5092 C CA . VAL A 1 653 ? 10.443 4.341 -1.454 1.00 66.31 653 VAL A CA 1
ATOM 5093 C C . VAL A 1 653 ? 9.135 3.567 -1.550 1.00 66.31 653 VAL A C 1
ATOM 5095 O O . VAL A 1 653 ? 8.313 3.785 -2.430 1.00 66.31 653 VAL A O 1
ATOM 5098 N N . VAL A 1 654 ? 8.936 2.718 -0.547 1.00 69.38 654 VAL A N 1
ATOM 5099 C CA . VAL A 1 654 ? 7.759 1.885 -0.329 1.00 69.38 654 VAL A CA 1
ATOM 5100 C C . VAL A 1 654 ? 6.478 2.697 -0.250 1.00 69.38 654 VAL A C 1
ATOM 5102 O O . VAL A 1 654 ? 5.465 2.283 -0.791 1.00 69.38 654 VAL A O 1
ATOM 5105 N N . GLN A 1 655 ? 6.522 3.858 0.405 1.00 70.50 655 GLN A N 1
ATOM 5106 C CA . GLN A 1 655 ? 5.334 4.681 0.576 1.00 70.50 655 GLN A CA 1
ATOM 5107 C C . GLN A 1 655 ? 4.893 5.254 -0.770 1.00 70.50 655 GLN A C 1
ATOM 5109 O O . GLN A 1 655 ? 3.726 5.140 -1.098 1.00 70.50 655 GLN A O 1
ATOM 5114 N N . GLY A 1 656 ? 5.823 5.771 -1.580 1.00 71.25 656 GLY A N 1
ATOM 5115 C CA . GLY A 1 656 ? 5.487 6.250 -2.924 1.00 71.25 656 GLY A CA 1
ATOM 5116 C C . GLY A 1 656 ? 5.017 5.140 -3.872 1.00 71.25 656 GLY A C 1
ATOM 5117 O O . GLY A 1 656 ? 4.129 5.374 -4.673 1.00 71.25 656 GLY A O 1
ATOM 5118 N N . LEU A 1 657 ? 5.576 3.928 -3.770 1.00 76.50 657 LEU A N 1
ATOM 5119 C CA . LEU A 1 657 ? 5.221 2.821 -4.671 1.00 76.50 657 LEU A CA 1
ATOM 5120 C C . LEU A 1 657 ? 3.932 2.087 -4.289 1.00 76.50 657 LEU A C 1
ATOM 5122 O O . LEU A 1 657 ? 3.221 1.604 -5.162 1.00 76.50 657 LEU A O 1
ATOM 5126 N N . LEU A 1 658 ? 3.666 1.919 -2.993 1.00 82.25 658 LEU A N 1
ATOM 5127 C CA . LEU A 1 658 ? 2.557 1.089 -2.516 1.00 82.25 658 LEU A CA 1
ATOM 5128 C C . LEU A 1 658 ? 1.306 1.890 -2.154 1.00 82.25 658 LEU A C 1
ATOM 5130 O O . LEU A 1 658 ? 0.267 1.270 -1.941 1.00 82.25 658 LEU A O 1
ATOM 5134 N N . GLU A 1 659 ? 1.373 3.225 -2.095 1.00 77.25 659 GLU A N 1
ATOM 5135 C CA . GLU A 1 659 ? 0.216 4.076 -1.771 1.00 77.25 659 GLU A CA 1
ATOM 5136 C C . GLU A 1 659 ? -0.941 3.875 -2.766 1.00 77.25 659 GLU A C 1
ATOM 5138 O O . GLU A 1 659 ? -2.102 3.821 -2.355 1.00 77.25 659 GLU A O 1
ATOM 5143 N N . GLU A 1 660 ? -0.642 3.661 -4.051 1.00 79.88 660 GLU A N 1
ATOM 5144 C CA . GLU A 1 660 ? -1.666 3.510 -5.094 1.00 79.88 660 GLU A CA 1
ATOM 5145 C C . GLU A 1 660 ? -2.145 2.076 -5.319 1.00 79.88 660 GLU A C 1
ATOM 5147 O O . GLU A 1 660 ? -3.250 1.852 -5.825 1.00 79.88 660 GLU A O 1
ATOM 5152 N N . LEU A 1 661 ? -1.355 1.086 -4.902 1.00 87.31 661 LEU A N 1
ATOM 5153 C CA . LEU A 1 661 ? -1.628 -0.326 -5.159 1.00 87.31 661 LEU A CA 1
ATOM 5154 C C . LEU A 1 661 ? -3.027 -0.772 -4.671 1.00 87.31 661 LEU A C 1
ATOM 5156 O O . LEU A 1 661 ? -3.741 -1.422 -5.444 1.00 87.31 661 LEU A O 1
ATOM 5160 N N . PRO A 1 662 ? -3.498 -0.411 -3.456 1.00 87.25 662 PRO A N 1
ATOM 5161 C CA . PRO A 1 662 ? -4.860 -0.738 -3.035 1.00 87.25 662 PRO A CA 1
ATOM 5162 C C . PRO A 1 662 ? -5.931 -0.077 -3.912 1.00 87.25 662 PRO A C 1
ATOM 5164 O O . PRO A 1 662 ? -6.981 -0.671 -4.157 1.00 87.25 662 PRO A O 1
ATOM 5167 N N . GLY A 1 663 ? -5.678 1.142 -4.398 1.00 82.00 663 GLY A N 1
ATOM 5168 C CA . GLY A 1 663 ? -6.569 1.866 -5.302 1.00 82.00 663 GLY A CA 1
ATOM 5169 C C . GLY A 1 663 ? -6.682 1.185 -6.665 1.00 82.00 663 GLY A C 1
ATOM 5170 O O . GLY A 1 663 ? -7.799 0.963 -7.144 1.00 82.00 663 GLY A O 1
ATOM 5171 N N . GLN A 1 664 ? -5.551 0.781 -7.247 1.00 86.75 664 GLN A N 1
ATOM 5172 C CA . GLN A 1 664 ? -5.487 0.025 -8.503 1.00 86.75 664 GLN A CA 1
ATOM 5173 C C . GLN A 1 664 ? -6.220 -1.321 -8.376 1.00 86.75 664 GLN A C 1
ATOM 5175 O O . GLN A 1 664 ? -7.102 -1.631 -9.182 1.00 86.75 664 GLN A O 1
ATOM 5180 N N . PHE A 1 665 ? -5.960 -2.066 -7.295 1.00 90.31 665 PHE A N 1
ATOM 5181 C CA . PHE A 1 665 ? -6.647 -3.324 -6.987 1.00 90.31 665 PHE A CA 1
ATOM 5182 C C . PHE A 1 665 ? -8.169 -3.142 -6.890 1.00 90.31 665 PHE A C 1
ATOM 5184 O O . PHE A 1 665 ? -8.941 -3.839 -7.552 1.00 90.31 665 PHE A O 1
ATOM 5191 N N . LEU A 1 666 ? -8.628 -2.183 -6.080 1.00 86.44 666 LEU A N 1
ATOM 5192 C CA . LEU A 1 666 ? -10.059 -1.955 -5.869 1.00 86.44 666 LEU A CA 1
ATOM 5193 C C . LEU A 1 666 ? -10.748 -1.445 -7.139 1.00 86.44 666 LEU A C 1
ATOM 5195 O O . LEU A 1 666 ? -11.904 -1.795 -7.378 1.00 86.44 666 LEU A O 1
ATOM 5199 N N . THR A 1 667 ? -10.055 -0.654 -7.959 1.00 83.56 667 THR A N 1
ATOM 5200 C CA . THR A 1 667 ? -10.549 -0.213 -9.270 1.00 83.56 667 THR A CA 1
ATOM 5201 C C . THR A 1 667 ? -10.770 -1.410 -10.187 1.00 83.56 667 THR A C 1
ATOM 5203 O O . THR A 1 667 ? -11.870 -1.561 -10.722 1.00 83.56 667 THR A O 1
ATOM 5206 N N . TYR A 1 668 ? -9.793 -2.318 -10.281 1.00 86.62 668 TYR A N 1
ATOM 5207 C CA . TYR A 1 668 ? -9.922 -3.544 -11.067 1.00 86.62 668 TYR A CA 1
ATOM 5208 C C . TYR A 1 668 ? -11.143 -4.376 -10.644 1.00 86.62 668 TYR A C 1
ATOM 5210 O O . TYR A 1 668 ? -11.934 -4.778 -11.504 1.00 86.62 668 TYR A O 1
ATOM 5218 N N . MET A 1 669 ? -11.315 -4.598 -9.333 1.00 87.69 669 MET A N 1
ATOM 5219 C CA . MET A 1 669 ? -12.420 -5.400 -8.793 1.00 87.69 669 MET A CA 1
ATOM 5220 C C . MET A 1 669 ? -13.782 -4.754 -9.063 1.00 87.69 669 MET A C 1
ATOM 5222 O O . MET A 1 669 ? -14.703 -5.418 -9.541 1.00 87.69 669 MET A O 1
ATOM 5226 N N . ARG A 1 670 ? -13.903 -3.443 -8.818 1.00 82.50 670 ARG A N 1
ATOM 5227 C CA . ARG A 1 670 ? -15.156 -2.691 -9.002 1.00 82.50 670 ARG A CA 1
ATOM 5228 C C . ARG A 1 670 ? -15.560 -2.592 -10.467 1.00 82.50 670 ARG A C 1
ATOM 5230 O O . ARG A 1 670 ? -16.726 -2.792 -10.777 1.00 82.50 670 ARG A O 1
ATOM 5237 N N . CYS A 1 671 ? -14.620 -2.330 -11.375 1.00 78.25 671 CYS A N 1
ATOM 5238 C CA . CYS A 1 671 ? -14.911 -2.234 -12.810 1.00 78.25 671 CYS A CA 1
ATOM 5239 C C . CYS A 1 671 ? -15.398 -3.554 -13.431 1.00 78.25 671 CYS A C 1
ATOM 5241 O O . CYS A 1 671 ? -15.875 -3.547 -14.564 1.00 78.25 671 CYS A O 1
ATOM 5243 N N . ARG A 1 672 ? -15.251 -4.677 -12.720 1.00 82.00 672 ARG A N 1
ATOM 5244 C CA . ARG A 1 672 ? -15.653 -6.019 -13.162 1.00 82.00 672 ARG A CA 1
ATOM 5245 C C . ARG A 1 672 ? -16.738 -6.638 -12.282 1.00 82.00 672 ARG A C 1
ATOM 5247 O O . ARG A 1 672 ? -17.013 -7.824 -12.438 1.00 82.00 672 ARG A O 1
ATOM 5254 N N . ASP A 1 673 ? -17.320 -5.861 -11.366 1.00 82.50 673 ASP A N 1
ATOM 5255 C CA . ASP A 1 673 ? -18.332 -6.316 -10.406 1.00 82.50 673 ASP A CA 1
ATOM 5256 C C . ASP A 1 673 ? -17.909 -7.585 -9.631 1.00 82.50 673 ASP A C 1
ATOM 5258 O O . ASP A 1 673 ? -18.730 -8.442 -9.297 1.00 82.50 673 ASP A O 1
ATOM 5262 N N . ILE A 1 674 ? -16.608 -7.722 -9.345 1.00 85.75 674 ILE A N 1
ATOM 5263 C CA . ILE A 1 674 ? -16.072 -8.843 -8.566 1.00 85.75 674 ILE A CA 1
ATOM 5264 C C . ILE A 1 674 ? -16.405 -8.592 -7.097 1.00 85.75 674 ILE A C 1
ATOM 5266 O O . ILE A 1 674 ? -16.123 -7.525 -6.559 1.00 85.75 674 ILE A O 1
ATOM 5270 N N . ILE A 1 675 ? -17.001 -9.587 -6.444 1.00 85.62 675 ILE A N 1
ATOM 5271 C CA . ILE A 1 675 ? -17.435 -9.511 -5.049 1.00 85.62 675 ILE A CA 1
ATOM 5272 C C . ILE A 1 675 ? -16.652 -10.555 -4.240 1.00 85.62 675 ILE A C 1
ATOM 5274 O O . ILE A 1 675 ? -16.582 -11.711 -4.662 1.00 85.62 675 ILE A O 1
ATOM 5278 N N . PRO A 1 676 ? -16.086 -10.192 -3.077 1.00 84.19 676 PRO A N 1
ATOM 5279 C CA . PRO A 1 676 ? -15.415 -11.141 -2.193 1.00 84.19 676 PRO A CA 1
ATOM 5280 C C . PRO A 1 676 ? -16.385 -12.215 -1.676 1.00 84.19 676 PRO A C 1
ATOM 5282 O O . PRO A 1 676 ? -17.507 -11.932 -1.247 1.00 84.19 676 PRO A O 1
ATOM 5285 N N . HIS A 1 677 ? -15.949 -13.473 -1.695 1.00 72.44 677 HIS A N 1
ATOM 5286 C CA . HIS A 1 677 ? -16.749 -14.603 -1.223 1.00 72.44 677 HIS A CA 1
ATOM 5287 C C . HIS A 1 677 ? -16.776 -14.673 0.325 1.00 72.44 677 HIS A C 1
ATOM 5289 O O . HIS A 1 677 ? -15.842 -14.252 0.996 1.00 72.44 677 HIS A O 1
ATOM 5295 N N . ASN A 1 678 ? -17.836 -15.235 0.922 1.00 59.66 678 ASN A N 1
ATOM 5296 C CA . ASN A 1 678 ? -17.939 -15.564 2.364 1.00 59.66 678 ASN A CA 1
ATOM 5297 C C . ASN A 1 678 ? -18.021 -14.427 3.413 1.00 59.66 678 ASN A C 1
ATOM 5299 O O . ASN A 1 678 ? -17.968 -14.719 4.609 1.00 59.66 678 ASN A O 1
ATOM 5303 N N . ILE A 1 679 ? -18.270 -13.163 3.052 1.00 55.06 679 ILE A N 1
ATOM 5304 C CA . ILE A 1 679 ? -18.402 -12.077 4.061 1.00 55.06 679 ILE A CA 1
ATOM 5305 C C . ILE A 1 679 ? -19.610 -12.265 5.004 1.00 55.06 679 ILE A C 1
ATOM 5307 O O . ILE A 1 679 ? -19.593 -11.812 6.148 1.00 55.06 679 ILE A O 1
ATOM 5311 N N . SER A 1 680 ? -20.622 -13.027 4.578 1.00 39.34 680 SER A N 1
ATOM 5312 C CA . SER A 1 680 ? -21.824 -13.317 5.371 1.00 39.34 680 SER A CA 1
ATOM 5313 C C . SER A 1 680 ? -21.580 -14.165 6.630 1.00 39.34 680 SER A C 1
ATOM 5315 O O . SER A 1 680 ? -22.445 -14.166 7.501 1.00 39.34 680 SER A O 1
ATOM 5317 N N . ALA A 1 681 ? -20.467 -14.900 6.750 1.00 34.47 681 ALA A N 1
ATOM 5318 C CA . ALA A 1 681 ? -20.257 -15.814 7.882 1.00 34.47 681 ALA A CA 1
ATOM 5319 C C . ALA A 1 681 ? -19.559 -15.152 9.086 1.00 34.47 681 ALA A C 1
ATOM 5321 O O . ALA A 1 681 ? -19.789 -15.556 10.228 1.00 34.47 681 ALA A O 1
ATOM 5322 N N . ALA A 1 682 ? -18.739 -14.122 8.849 1.00 37.91 682 ALA A N 1
ATOM 5323 C CA . ALA A 1 682 ? -17.979 -13.437 9.898 1.00 37.91 682 ALA A CA 1
ATOM 5324 C C . ALA A 1 682 ? -18.827 -12.425 10.692 1.00 37.91 682 ALA A C 1
ATOM 5326 O O . ALA A 1 682 ? -18.559 -12.191 11.865 1.00 37.91 682 ALA A O 1
ATOM 5327 N N . GLN A 1 683 ? -19.888 -11.874 10.092 1.00 40.06 683 GLN A N 1
ATOM 5328 C CA . GLN A 1 683 ? -20.749 -10.869 10.735 1.00 40.06 683 GLN A CA 1
ATOM 5329 C C . GLN A 1 683 ? -21.750 -11.453 11.754 1.00 40.06 683 GLN A C 1
ATOM 5331 O O . GLN A 1 683 ? -22.393 -10.699 12.477 1.00 40.06 683 GLN A O 1
ATOM 5336 N N . THR A 1 684 ? -21.879 -12.783 11.847 1.00 26.33 684 THR A N 1
ATOM 5337 C CA . THR A 1 684 ? -22.830 -13.460 12.756 1.00 26.33 684 THR A CA 1
ATOM 5338 C C . THR A 1 684 ? -22.245 -13.931 14.087 1.00 26.33 684 THR A C 1
ATOM 5340 O O . THR A 1 684 ? -22.995 -14.432 14.924 1.00 26.33 684 THR A O 1
ATOM 5343 N N . TYR A 1 685 ? -20.947 -13.752 14.343 1.00 29.89 685 TYR A N 1
ATOM 5344 C CA . TYR A 1 685 ? -20.382 -14.035 15.664 1.00 29.89 685 TYR A CA 1
ATOM 5345 C C . TYR A 1 685 ? -20.439 -12.795 16.558 1.00 29.89 685 TYR A C 1
ATOM 5347 O O . TYR A 1 685 ? -19.428 -12.186 16.887 1.00 29.89 685 TYR A O 1
ATOM 5355 N N . GLY A 1 686 ? -21.653 -12.468 17.014 1.00 28.34 686 GLY A N 1
ATOM 5356 C CA . GLY A 1 686 ? -21.797 -11.855 18.336 1.00 28.34 686 GLY A CA 1
ATOM 5357 C C . GLY A 1 686 ? -21.124 -12.756 19.383 1.00 28.34 686 GLY A C 1
ATOM 5358 O O . GLY A 1 686 ? -20.959 -13.955 19.122 1.00 28.34 686 GLY A O 1
ATOM 5359 N N . PRO A 1 687 ? -20.688 -12.210 20.533 1.00 31.22 687 PRO A N 1
ATOM 5360 C CA . PRO A 1 687 ? -19.894 -12.954 21.501 1.00 31.22 687 PRO A CA 1
ATOM 5361 C C . PRO A 1 687 ? -20.609 -14.265 21.815 1.00 31.22 687 PRO A C 1
ATOM 5363 O O . PRO A 1 687 ? -21.727 -14.261 22.333 1.00 31.22 687 PRO A O 1
ATOM 5366 N N . ARG A 1 688 ? -19.986 -15.393 21.442 1.00 29.86 688 ARG A N 1
ATOM 5367 C CA . ARG A 1 688 ? -20.434 -16.705 21.899 1.00 29.86 688 ARG A CA 1
ATOM 5368 C C . ARG A 1 688 ? -20.462 -16.613 23.418 1.00 29.86 688 ARG A C 1
ATOM 5370 O O . ARG A 1 688 ? -19.406 -16.495 24.038 1.00 29.86 688 ARG A O 1
ATOM 5377 N N . GLN A 1 689 ? -21.665 -16.642 23.991 1.00 30.81 689 GLN A N 1
ATOM 5378 C CA . GLN A 1 689 ? -21.845 -17.012 25.386 1.00 30.81 689 GLN A CA 1
ATOM 5379 C C . GLN A 1 689 ? -20.997 -18.261 25.610 1.00 30.81 689 GLN A C 1
ATOM 5381 O O . GLN A 1 689 ? -21.042 -19.215 24.827 1.00 30.81 689 GLN A O 1
ATOM 5386 N N . SER A 1 690 ? -20.106 -18.170 26.589 1.00 32.41 690 SER A N 1
ATOM 5387 C CA . SER A 1 690 ? -19.115 -19.194 26.865 1.00 32.41 690 SER A CA 1
ATOM 5388 C C . SER A 1 690 ? -19.806 -20.540 27.086 1.00 32.41 690 SER A C 1
ATOM 5390 O O . SER A 1 690 ? -20.886 -20.623 27.669 1.00 32.41 690 SER A O 1
ATOM 5392 N N . HIS A 1 691 ? -19.150 -21.618 26.656 1.00 30.84 691 HIS A N 1
ATOM 5393 C CA . HIS A 1 691 ? -19.583 -23.003 26.885 1.00 30.84 691 HIS A CA 1
ATOM 5394 C C . HIS A 1 691 ? -19.864 -23.330 28.370 1.00 30.84 691 HIS A C 1
ATOM 5396 O O . HIS A 1 691 ? -20.532 -24.315 28.651 1.00 30.84 691 HIS A O 1
ATOM 5402 N N . ALA A 1 692 ? -19.417 -22.486 29.306 1.00 34.94 692 ALA A N 1
ATOM 5403 C CA . ALA A 1 692 ? -19.697 -22.596 30.735 1.00 34.94 692 ALA A CA 1
ATOM 5404 C C . ALA A 1 692 ? -21.135 -22.191 31.130 1.00 34.94 692 ALA A C 1
ATOM 5406 O O . ALA A 1 692 ? -21.590 -22.553 32.209 1.00 34.94 692 ALA A O 1
ATOM 5407 N N . GLN A 1 693 ? -21.865 -21.452 30.286 1.00 31.03 693 GLN A N 1
ATOM 5408 C CA . GLN A 1 693 ? -23.244 -21.035 30.578 1.00 31.03 693 GLN A CA 1
ATOM 5409 C C . GLN A 1 693 ? -24.285 -22.077 30.129 1.00 31.03 693 GLN A C 1
ATOM 5411 O O . GLN A 1 693 ? -25.340 -22.191 30.746 1.00 31.03 693 GLN A O 1
ATOM 5416 N N . LEU A 1 694 ? -23.952 -22.898 29.125 1.00 32.19 694 LEU A N 1
ATOM 5417 C CA . LEU A 1 694 ? -24.789 -24.015 28.667 1.00 32.19 694 LEU A CA 1
ATOM 5418 C C . LEU A 1 694 ? -24.819 -25.183 29.672 1.00 32.19 694 LEU A C 1
ATOM 5420 O O . LEU A 1 694 ? -25.847 -25.838 29.803 1.00 32.19 694 LEU A O 1
ATOM 5424 N N . GLU A 1 695 ? -23.748 -25.397 30.445 1.00 33.94 695 GLU A N 1
ATOM 5425 C CA . GLU A 1 695 ? -23.725 -26.429 31.499 1.00 33.94 695 GLU A CA 1
ATOM 5426 C C . GLU A 1 695 ? -24.538 -26.028 32.748 1.00 33.94 695 GLU A C 1
ATOM 5428 O O . GLU A 1 695 ? -25.096 -26.889 33.427 1.00 33.94 695 GLU A O 1
ATOM 5433 N N . LEU A 1 696 ? -24.693 -24.726 33.018 1.00 33.81 696 LEU A N 1
ATOM 5434 C CA . LEU A 1 696 ? -25.506 -24.218 34.132 1.00 33.81 696 LEU A CA 1
ATOM 5435 C C . LEU A 1 696 ? -27.013 -24.208 33.822 1.00 33.81 696 LEU A C 1
ATOM 5437 O O . LEU A 1 696 ? -27.821 -24.397 34.732 1.00 33.81 696 LEU A O 1
ATOM 5441 N N . GLU A 1 697 ? -27.413 -24.045 32.557 1.00 33.53 697 GLU A N 1
ATOM 5442 C CA . GLU A 1 697 ? -28.825 -24.146 32.153 1.00 33.53 697 GLU A CA 1
ATOM 5443 C C . GLU A 1 697 ? -29.310 -25.606 32.029 1.00 33.53 697 GLU A C 1
ATOM 5445 O O . GLU A 1 697 ? -30.482 -25.876 32.307 1.00 33.53 697 GLU A O 1
ATOM 5450 N N . GLU A 1 698 ? -28.426 -26.569 31.727 1.00 36.38 698 GLU A N 1
ATOM 5451 C CA . GLU A 1 698 ? -28.761 -28.005 31.751 1.00 36.38 698 GLU A CA 1
ATOM 5452 C C . GLU A 1 698 ? -28.858 -28.596 33.174 1.00 36.38 698 GLU A C 1
ATOM 5454 O O . GLU A 1 698 ? -29.629 -29.537 33.395 1.00 36.38 698 GLU A O 1
ATOM 5459 N N . GLU A 1 699 ? -28.161 -28.041 34.174 1.00 38.06 699 GLU A N 1
ATOM 5460 C CA . GLU A 1 699 ? -28.325 -28.467 35.577 1.00 38.06 699 GLU A CA 1
ATOM 5461 C C . GLU A 1 699 ? -29.599 -27.918 36.241 1.00 38.06 699 GLU A C 1
ATOM 5463 O O . GLU A 1 699 ? -30.155 -28.568 37.131 1.00 38.06 699 GLU A O 1
ATOM 5468 N N . LEU A 1 700 ? -30.129 -26.785 35.769 1.00 36.94 700 LEU A N 1
ATOM 5469 C CA . LEU A 1 700 ? -31.367 -26.175 36.279 1.00 36.94 700 LEU A CA 1
ATOM 5470 C C . LEU A 1 700 ? -32.659 -26.772 35.685 1.00 36.94 700 LEU A C 1
ATOM 5472 O O . LEU A 1 700 ? -33.749 -26.446 36.157 1.00 36.94 700 LEU A O 1
ATOM 5476 N N . GLN A 1 701 ? -32.563 -27.674 34.699 1.00 39.34 701 GLN A N 1
ATOM 5477 C CA . GLN A 1 701 ? -33.715 -28.349 34.078 1.00 39.34 701 GLN A CA 1
ATOM 5478 C C . GLN A 1 701 ? -33.887 -29.828 34.465 1.00 39.34 701 GLN A C 1
ATOM 5480 O O . GLN A 1 701 ? -34.790 -30.491 33.948 1.00 39.34 701 GLN A O 1
ATOM 5485 N N . ARG A 1 702 ? -33.098 -30.375 35.401 1.00 38.78 702 ARG A N 1
ATOM 5486 C CA . ARG A 1 702 ? -33.355 -31.736 35.901 1.00 38.78 702 ARG A CA 1
ATOM 5487 C C . ARG A 1 702 ? -34.593 -31.747 36.810 1.00 38.78 702 ARG A C 1
ATOM 5489 O O . ARG A 1 702 ? -34.574 -31.103 37.858 1.00 38.78 702 ARG A O 1
ATOM 5496 N N . PRO A 1 703 ? -35.662 -32.497 36.476 1.00 39.72 703 PRO A N 1
ATOM 5497 C CA . PRO A 1 703 ? -36.778 -32.667 37.389 1.00 39.72 703 PRO A CA 1
ATOM 5498 C C . PRO A 1 703 ? -36.315 -33.480 38.599 1.00 39.72 703 PRO A C 1
ATOM 5500 O O . PRO A 1 703 ? -35.763 -34.574 38.466 1.00 39.72 703 PRO A O 1
ATOM 5503 N N . SER A 1 704 ? -36.561 -32.938 39.789 1.00 44.97 704 SER A N 1
ATOM 5504 C CA . SER A 1 704 ? -36.445 -33.652 41.053 1.00 44.97 704 SER A CA 1
ATOM 5505 C C . SER A 1 704 ? -37.423 -34.830 41.062 1.00 44.97 704 SER A C 1
ATOM 5507 O O . SER A 1 704 ? -38.618 -34.638 41.291 1.00 44.97 704 SER A O 1
ATOM 5509 N N . ASN A 1 705 ? -36.921 -36.039 40.822 1.00 38.28 705 ASN A N 1
ATOM 5510 C CA . ASN A 1 705 ? -37.647 -37.273 41.092 1.00 38.28 705 ASN A CA 1
ATOM 5511 C C . ASN A 1 705 ? -37.003 -37.983 42.286 1.00 38.28 705 ASN A C 1
ATOM 5513 O O . ASN A 1 705 ? -35.885 -38.475 42.167 1.00 38.28 705 ASN A O 1
ATOM 5517 N N . SER A 1 706 ? -37.772 -37.981 43.384 1.00 37.19 706 SER A N 1
ATOM 5518 C CA . SER A 1 706 ? -37.839 -38.939 44.507 1.00 37.19 706 SER A CA 1
ATOM 5519 C C . SER A 1 706 ? -36.544 -39.475 45.110 1.00 37.19 706 SER A C 1
ATOM 5521 O O . SER A 1 706 ? -35.920 -40.346 44.462 1.00 37.19 706 SER A O 1
#

Organism: Capsicum baccatum (NCBI:txid33114)

Foldseek 3Di:
DDDPPGDDADDDDDDDPDLVVVQVVVVVVQVVCCVVVVDHAAEDEDEPDPSCPDPVNVVVCVVRNYHYHYDDPPCVPVCCVVVVVVVQLQVQLVVVCVVVVHDCVCSNVSSVVSSVCVNPDPPPPPVVVPCVVPVPDLQFDDDPPPQPFFKKKKWKKWAQAAAPDPPAGFFKKKWKWWQDPVRDTHTQDIFDTHGRDRTDGTPDIGIDTDGLLDFTKMKMWMWGADPVCNVPPPVPDDRVVTHTRFMDMDTLLLQLLALQSKDKDFGDDPDPPDRDTRTIMMMHMDTDQLQQKKKKWWKKKAQFDAPDDPARFFKKKWKWFADPVGDTHTDDIFDTHGRDRIDTTDIDMGTCVRHVDQPGKMKMWMWGDDPVSPIHTRFIDIDGNVVLVVLCVVVDWDFGWDDADDPDRDIDTDPMTMGTPDIDMDRHDAPSLQSSLPAAAAEEEEEEQACVQPQCCDPSGQNPDDPVRDDRPVLCVLCSQQVSRCSRHDQQWYQYWYAQWAFVVGDGGGTDQLQPDPDDSTAHGSVRNVVSSVSSSVGIHHGDDAADLVVLLVQLVVQVVCVVVVHSYQYEYEYEDQEDHPPLQSNLQSQLVSLLTSYAYEYEHEDDYDCPSVVVLQCSSVDFRAHPVGRGRPDRRYFYDYPVVCVPVPDDSSCRRCSCVSVSNSCSCVVVVNDRPDPVPSVPDDPPPDPVVVVVVVVVPDDDDD

Mean predicted aligned error: 16.44 Å

Solvent-accessible surface area (backbone atoms only — not comparable to full-atom values): 39475 Å² total; per-residue (Å²): 108,83,52,103,78,80,66,73,71,81,85,87,78,93,75,69,99,48,58,75,54,50,50,57,52,48,52,55,48,51,56,49,49,28,68,74,69,75,49,80,73,55,68,50,79,45,70,94,60,75,63,71,67,49,67,70,46,51,53,51,31,57,76,63,64,32,45,76,44,73,63,68,87,96,51,71,76,82,46,45,72,62,51,50,52,51,50,52,37,51,52,43,15,51,48,55,27,60,78,68,74,50,62,78,89,47,47,68,60,30,36,52,50,33,44,51,52,67,73,72,52,89,60,71,67,60,60,55,64,58,42,75,76,67,69,83,71,70,70,66,48,80,68,75,76,69,71,68,63,44,54,30,37,34,37,46,34,36,39,66,40,64,69,81,48,95,90,57,50,30,22,38,30,45,36,39,23,40,54,44,97,89,68,49,73,45,79,64,43,66,35,60,74,40,78,58,35,47,58,43,71,52,82,52,65,37,66,46,75,42,48,81,46,51,81,48,35,38,37,39,40,36,28,31,54,56,78,92,48,74,90,52,60,71,91,77,58,57,74,88,81,36,47,80,48,24,37,37,72,50,45,51,53,72,24,48,46,32,68,80,13,51,42,76,43,63,16,32,55,96,62,82,88,57,93,53,75,32,24,37,40,37,40,37,52,42,67,53,69,71,65,31,36,28,39,38,34,25,46,31,39,37,59,44,70,70,83,47,92,91,58,52,27,23,35,28,42,40,36,20,29,60,45,96,92,76,52,69,47,82,70,46,71,57,70,73,39,76,60,32,48,55,45,70,55,77,70,45,79,48,40,30,75,64,49,67,46,53,78,41,52,30,39,43,33,35,29,27,65,43,97,86,51,72,55,45,80,62,29,35,40,76,45,26,58,53,50,48,51,47,25,33,76,69,70,46,64,45,60,21,29,44,81,60,70,63,102,82,37,72,72,43,81,41,82,19,28,43,33,32,81,39,72,43,83,40,80,53,83,52,73,55,51,34,28,32,44,60,34,29,44,40,54,32,40,37,37,61,30,33,46,88,41,47,60,47,90,38,87,88,14,57,62,22,75,44,91,89,70,59,70,31,67,60,56,43,52,50,49,58,43,37,70,38,48,53,57,41,24,91,82,34,63,26,43,33,32,32,20,12,24,23,44,82,95,58,64,77,34,42,63,42,47,26,74,74,56,96,60,83,52,54,29,61,42,63,68,31,48,54,53,20,51,59,49,31,66,75,57,36,44,61,37,58,68,47,49,53,32,54,48,51,45,52,53,40,52,51,34,53,52,38,57,74,71,69,47,55,61,34,37,39,38,36,38,39,37,57,71,63,69,70,40,55,65,57,27,43,37,37,49,32,64,33,30,79,49,47,48,38,37,34,38,37,40,37,81,84,59,77,55,75,72,52,60,60,62,31,32,65,79,63,49,71,55,63,21,95,84,73,47,64,31,80,47,78,38,42,37,62,50,57,55,69,70,34,77,69,84,76,52,55,69,34,44,74,51,37,48,51,49,64,56,42,53,52,47,58,34,60,79,65,73,60,72,62,56,73,67,80,66,69,79,69,67,62,84,74,77,55,77,73,57,60,60,58,56,58,65,74,65,64,77,90,74,132

InterPro domains:
  IPR000008 C2 domain [PF00168] (157-260)
  IPR000008 C2 domain [PF00168] (299-389)
  IPR000008 C2 domain [PS50004] (139-265)
  IPR000008 C2 domain [PS50004] (275-405)
  IPR000008 C2 domain [SM00239] (153-264)
  IPR000008 C2 domain [SM00239] (298-397)
  IPR001584 Integrase, catalytic core [PS50994] (1-146)
  IPR002035 von Willebrand factor, type A [SM00327] (440-637)
  IPR010734 Copine, C-terminal [PF07002] (461-674)
  IPR010734 Copine, C-terminal [cd01459] (412-665)
  IPR012337 Ribonuclease H-like superfamily [SSF53098] (18-124)
  IPR035892 C2 domain superfamily [G3DSA:2.60.40.150] (152-297)
  IPR035892 C2 domain superfamily [G3DSA:2.60.40.150] (298-427)
  IPR035892 C2 domain superfamily [SSF49562] (156-282)
  IPR035892 C2 domain superfamily [SSF49562] (299-388)
  IPR036397 Ribonuclease H superfamily [G3DSA:3.30.420.10] (9-132)
  IPR036465 von Willebrand factor A-like domain superfamily [G3DSA:3.40.50.410] (519-629)
  IPR036465 von Willebrand factor A-like domain superfamily [SSF53300] (440-624)
  IPR037768 Copine, C2B domain [cd04047] (295-388)
  IPR045052 Copine [PTHR10857] (141-680)